Protein AF-A0A1X7TFF5-F1 (afdb_monomer_lite)

Sequence (429 aa):
MSVVSEGCRIDPRTKRKITLMDRIDLEDKYIELYEENILLKKHAKGQEDKMKRLGTKLIKLSSDNKRTWREGEADELELKLHEVTGKLSKIETQNAHLRGKVSILKQQLALSWKRATPYGHVTSKTNSGLGRRKSLSFSTETLSYKSKTANTSTQVSPGGPLRYGHSLLEVARKDNVELEEIVLKLKEELTVLKTECDRLEENNRLQSVSHEEAILKLQEKIQIHINDKQRHILEEDVEKIRLQREVQSKSVSLQQATTNCQSLQKELTIMRNKCKSLTTDVTGLKTQLHEEQMISKDLLSKMKECSIEKRSLAELQDILTDVKYEKELLKQRNDRLTKSLLKSIGDTGSVTDDKHTGVSEWITSDMRTHYEQKLNETREETQRTIDELRKEKKLRLKLEEQILQLKDEHTLLKKVIENLHIHSEELSC

Structure (mmCIF, N/CA/C/O backbone):
data_AF-A0A1X7TFF5-F1
#
_entry.id   AF-A0A1X7TFF5-F1
#
loop_
_atom_site.group_PDB
_atom_site.id
_atom_site.type_symbol
_atom_site.label_atom_id
_atom_site.label_alt_id
_atom_site.label_comp_id
_atom_site.label_asym_id
_atom_site.label_entity_id
_atom_site.label_seq_id
_atom_site.pdbx_PDB_ins_code
_atom_site.Cartn_x
_atom_site.Cartn_y
_atom_site.Cartn_z
_atom_site.occupancy
_atom_site.B_iso_or_equiv
_atom_site.auth_seq_id
_atom_site.auth_comp_id
_atom_site.auth_asym_id
_atom_site.auth_atom_id
_atom_site.pdbx_PDB_model_num
ATOM 1 N N . MET A 1 1 ? -2.420 -26.367 -7.496 1.00 38.84 1 MET A N 1
ATOM 2 C CA . MET A 1 1 ? -2.209 -25.059 -6.842 1.00 38.84 1 MET A CA 1
ATOM 3 C C . MET A 1 1 ? -3.463 -24.738 -6.053 1.00 38.84 1 MET A C 1
ATOM 5 O O . MET A 1 1 ? -4.449 -24.305 -6.634 1.00 38.84 1 MET A O 1
ATOM 9 N N . SER A 1 2 ? -3.461 -25.081 -4.766 1.00 34.19 2 SER A N 1
ATOM 10 C CA . SER A 1 2 ? -4.592 -24.835 -3.872 1.00 34.19 2 SER A CA 1
ATOM 11 C C . SER A 1 2 ? -4.654 -23.351 -3.551 1.00 34.19 2 SER A C 1
ATOM 13 O O . SER A 1 2 ? -3.754 -22.816 -2.909 1.00 34.19 2 SER A O 1
ATOM 15 N N . VAL A 1 3 ? -5.701 -22.687 -4.034 1.00 37.62 3 VAL A N 1
ATOM 16 C CA . VAL A 1 3 ? -6.038 -21.325 -3.631 1.00 37.62 3 VAL A CA 1
ATOM 17 C C . VAL A 1 3 ? -6.526 -21.428 -2.192 1.00 37.62 3 VAL A C 1
ATOM 19 O O . VAL A 1 3 ? -7.618 -21.932 -1.934 1.00 37.62 3 VAL A O 1
ATOM 22 N N . VAL A 1 4 ? -5.672 -21.044 -1.246 1.00 38.81 4 VAL A N 1
ATOM 23 C CA . VAL A 1 4 ? -6.058 -20.910 0.156 1.00 38.81 4 VAL A CA 1
ATOM 24 C C . VAL A 1 4 ? -7.110 -19.812 0.197 1.00 38.81 4 VAL A C 1
ATOM 26 O O . VAL A 1 4 ? -6.823 -18.640 -0.027 1.00 38.81 4 VAL A O 1
ATOM 29 N N . SER A 1 5 ? -8.357 -20.219 0.410 1.00 45.50 5 SER A N 1
ATOM 30 C CA . SER A 1 5 ? -9.458 -19.311 0.688 1.00 45.50 5 SER A CA 1
ATOM 31 C C . SER A 1 5 ? -9.224 -18.752 2.091 1.00 45.50 5 SER A C 1
ATOM 33 O O . SER A 1 5 ? -9.715 -19.295 3.079 1.00 45.50 5 SER A O 1
ATOM 35 N N . GLU A 1 6 ? -8.397 -17.711 2.190 1.00 46.22 6 GLU A N 1
ATOM 36 C CA . GLU A 1 6 ? -8.200 -16.947 3.418 1.00 46.22 6 GLU A CA 1
ATOM 37 C C . GLU A 1 6 ? -9.531 -16.291 3.786 1.00 46.22 6 GLU A C 1
ATOM 39 O O . GLU A 1 6 ? -9.914 -15.235 3.284 1.00 46.22 6 GLU A O 1
ATOM 44 N N . GLY A 1 7 ? -10.284 -16.971 4.650 1.00 49.53 7 GLY A N 1
ATOM 45 C CA . GLY A 1 7 ? -11.450 -16.401 5.300 1.00 49.53 7 GLY A CA 1
ATOM 46 C C . GLY A 1 7 ? -11.040 -15.108 5.996 1.00 49.53 7 GLY A C 1
ATOM 47 O O . GLY A 1 7 ? -10.112 -15.099 6.806 1.00 49.53 7 GLY A O 1
ATOM 48 N N . CYS A 1 8 ? -11.728 -14.022 5.650 1.00 54.38 8 CYS A N 1
ATOM 49 C CA . CYS A 1 8 ? -11.500 -12.676 6.156 1.00 54.38 8 CYS A CA 1
ATOM 50 C C . CYS A 1 8 ? -11.471 -12.693 7.698 1.00 54.38 8 CYS A C 1
ATOM 52 O O . CYS A 1 8 ? -12.516 -12.744 8.352 1.00 54.38 8 CYS A O 1
ATOM 54 N N . ARG A 1 9 ? -10.275 -12.697 8.304 1.00 65.38 9 ARG A N 1
ATOM 55 C CA . ARG A 1 9 ? -10.121 -12.623 9.763 1.00 65.38 9 ARG A CA 1
ATOM 56 C C . ARG A 1 9 ? -10.544 -11.226 10.203 1.00 65.38 9 ARG A C 1
ATOM 58 O O . ARG A 1 9 ? -9.810 -10.262 10.022 1.00 65.38 9 ARG A O 1
ATOM 65 N N . ILE A 1 10 ? -11.746 -11.116 10.763 1.00 72.12 10 ILE A N 1
ATOM 66 C CA . ILE A 1 10 ? -12.239 -9.858 11.329 1.00 72.12 10 ILE A CA 1
ATOM 67 C C . ILE A 1 10 ? -11.356 -9.505 12.533 1.00 72.12 10 ILE A C 1
ATOM 69 O O . ILE A 1 10 ? -11.306 -10.272 13.500 1.00 72.12 10 ILE A O 1
ATOM 73 N N . ASP A 1 11 ? -10.680 -8.353 12.466 1.00 82.94 11 ASP A N 1
ATOM 74 C CA . ASP A 1 11 ? -9.818 -7.828 13.531 1.00 82.94 11 ASP A CA 1
ATOM 75 C C . ASP A 1 11 ? -10.557 -7.855 14.893 1.00 82.94 11 ASP A C 1
ATOM 77 O O . ASP A 1 11 ? -11.686 -7.351 15.000 1.00 82.94 11 ASP A O 1
ATOM 81 N N . PRO A 1 12 ? -9.954 -8.436 15.952 1.00 77.94 12 PRO A N 1
ATOM 82 C CA . PRO A 1 12 ? -10.515 -8.460 17.302 1.00 77.94 12 PRO A CA 1
ATOM 83 C C . PRO A 1 12 ? -10.974 -7.091 17.820 1.00 77.94 12 PRO A C 1
ATOM 85 O O . PRO A 1 12 ? -11.917 -7.013 18.611 1.00 77.94 12 PRO A O 1
ATOM 88 N N . ARG A 1 13 ? -10.335 -5.997 17.383 1.00 78.94 13 ARG A N 1
ATOM 89 C CA . ARG A 1 13 ? -10.726 -4.632 17.771 1.00 78.94 13 ARG A CA 1
ATOM 90 C C . ARG A 1 13 ? -12.039 -4.209 17.117 1.00 78.94 13 ARG A C 1
ATOM 92 O O . ARG A 1 13 ? -12.881 -3.605 17.782 1.00 78.94 13 ARG A O 1
ATOM 99 N N . THR A 1 14 ? -12.240 -4.578 15.858 1.00 81.88 14 THR A N 1
ATOM 100 C CA . THR A 1 14 ? -13.477 -4.329 15.109 1.00 81.88 14 THR A CA 1
ATOM 101 C C . THR A 1 14 ? -14.630 -5.132 15.697 1.00 81.88 14 THR A C 1
ATOM 103 O O . THR A 1 14 ? -15.698 -4.572 15.925 1.00 81.88 14 THR A O 1
ATOM 106 N N . LYS A 1 15 ? -14.392 -6.397 16.077 1.00 82.81 15 LYS A N 1
ATOM 107 C CA . LYS A 1 15 ? -15.387 -7.217 16.795 1.00 82.81 15 LYS A CA 1
ATOM 108 C C . LYS A 1 15 ? -15.865 -6.561 18.091 1.00 82.81 15 LYS A C 1
ATOM 110 O O . LYS A 1 15 ? -17.068 -6.465 18.303 1.00 82.81 15 LYS A O 1
ATOM 115 N N . ARG A 1 16 ? -14.942 -6.065 18.927 1.00 83.31 16 ARG A N 1
ATOM 116 C CA . ARG A 1 16 ? -15.298 -5.374 20.182 1.00 83.31 16 ARG A CA 1
ATOM 117 C C . ARG A 1 16 ? -16.101 -4.093 19.945 1.00 83.31 16 ARG A C 1
ATOM 119 O O . ARG A 1 16 ? -16.982 -3.780 20.735 1.00 83.31 16 ARG A O 1
ATOM 126 N N . LYS A 1 17 ? -15.799 -3.354 18.873 1.00 85.44 17 LYS A N 1
ATOM 127 C CA . LYS A 1 17 ? -16.527 -2.130 18.507 1.00 85.44 17 LYS A CA 1
ATOM 128 C C . LYS A 1 17 ? -17.957 -2.439 18.058 1.00 85.44 17 LYS A C 1
ATOM 130 O O . LYS A 1 17 ? -18.868 -1.742 18.474 1.00 85.44 17 LYS A O 1
ATOM 135 N N . ILE A 1 18 ? -18.139 -3.508 17.285 1.00 84.88 18 ILE A N 1
ATOM 136 C CA . ILE A 1 18 ? -19.451 -3.978 16.821 1.00 84.88 18 ILE A CA 1
ATOM 137 C C . ILE A 1 18 ? -20.336 -4.405 18.002 1.00 84.88 18 ILE A C 1
ATOM 139 O O . ILE A 1 18 ? -21.503 -4.047 18.043 1.00 84.88 18 ILE A O 1
ATOM 143 N N . THR A 1 19 ? -19.784 -5.103 19.002 1.00 83.81 19 THR A N 1
ATOM 144 C CA . THR A 1 19 ? -20.545 -5.515 20.202 1.00 83.81 19 THR A CA 1
ATOM 145 C C . THR A 1 19 ? -20.943 -4.367 21.132 1.00 83.81 19 THR A C 1
ATOM 147 O O . THR A 1 19 ? -21.760 -4.576 22.019 1.00 83.81 19 THR A O 1
ATOM 150 N N . LEU A 1 20 ? -20.336 -3.187 20.976 1.00 89.88 20 LEU A N 1
ATOM 151 C CA . LEU A 1 20 ? -20.619 -1.995 21.785 1.00 89.88 20 LEU A CA 1
ATOM 152 C C . LEU A 1 20 ? -21.539 -0.993 21.067 1.00 89.88 20 LEU A C 1
ATOM 154 O O . LEU A 1 20 ? -21.836 0.048 21.643 1.00 89.88 20 LEU A O 1
ATOM 158 N N . MET A 1 21 ? -21.931 -1.262 19.818 1.00 90.88 21 MET A N 1
ATOM 159 C CA . MET A 1 21 ? -22.827 -0.399 19.048 1.00 90.88 21 MET A CA 1
ATOM 160 C C . MET A 1 21 ? -24.283 -0.709 19.378 1.00 90.88 21 MET A C 1
ATOM 162 O O . MET A 1 21 ? -24.662 -1.878 19.486 1.00 90.88 21 MET A O 1
ATOM 166 N N . ASP A 1 22 ? -25.095 0.340 19.486 1.00 90.69 22 ASP A N 1
ATOM 167 C CA . ASP A 1 22 ? -26.541 0.184 19.553 1.00 90.69 22 ASP A CA 1
ATOM 168 C C . ASP A 1 22 ? -27.085 -0.309 18.210 1.00 90.69 22 ASP A C 1
ATOM 170 O O . ASP A 1 22 ? -26.467 -0.172 17.151 1.00 90.69 22 ASP A O 1
ATOM 174 N N . ARG A 1 23 ? -28.270 -0.920 18.257 1.00 92.56 23 ARG A N 1
ATOM 175 C CA . ARG A 1 23 ? -28.870 -1.594 17.103 1.00 92.56 23 ARG A CA 1
ATOM 176 C C . ARG A 1 23 ? -29.022 -0.679 15.880 1.00 92.56 23 ARG A C 1
ATOM 178 O O . ARG A 1 23 ? -28.765 -1.132 14.772 1.00 92.56 23 ARG A O 1
ATOM 185 N N . ILE A 1 24 ? -29.425 0.574 16.088 1.00 93.25 24 ILE A N 1
ATOM 186 C CA . ILE A 1 24 ? -29.651 1.550 15.009 1.00 93.25 24 ILE A CA 1
ATOM 187 C C . ILE A 1 24 ? -28.324 1.896 14.325 1.00 93.25 24 ILE A C 1
ATOM 189 O O . ILE A 1 24 ? -28.204 1.759 13.113 1.00 93.25 24 ILE A O 1
ATOM 193 N N . ASP A 1 25 ? -27.292 2.217 15.110 1.00 92.06 25 ASP A N 1
ATOM 194 C CA . ASP A 1 25 ? -25.952 2.509 14.587 1.00 92.06 25 ASP A CA 1
ATOM 195 C C . ASP A 1 25 ? -25.359 1.315 13.827 1.00 92.06 25 ASP A C 1
ATOM 197 O O . ASP A 1 25 ? -24.603 1.478 12.866 1.00 92.06 25 ASP A O 1
ATOM 201 N N . LEU A 1 26 ? -25.687 0.094 14.260 1.00 93.94 26 LEU A N 1
ATOM 202 C CA . LEU A 1 26 ? -25.248 -1.124 13.595 1.00 93.94 26 LEU A CA 1
ATOM 203 C C . LEU A 1 26 ? -25.963 -1.340 12.252 1.00 93.94 26 LEU A C 1
ATOM 205 O O . LEU A 1 26 ? -25.313 -1.745 11.288 1.00 93.94 26 LEU A O 1
ATOM 209 N N . GLU A 1 27 ? -27.268 -1.072 12.183 1.00 92.94 27 GLU A N 1
ATOM 210 C CA . GLU A 1 27 ? -28.067 -1.142 10.953 1.00 92.94 27 GLU A CA 1
ATOM 211 C C . GLU A 1 27 ? -27.597 -0.086 9.934 1.00 92.94 27 GLU A C 1
ATOM 213 O O . GLU A 1 27 ? -27.322 -0.434 8.784 1.00 92.94 27 GLU A O 1
ATOM 218 N N . ASP A 1 28 ? -27.366 1.157 10.365 1.00 94.88 28 ASP A N 1
ATOM 219 C CA . ASP A 1 28 ? -26.838 2.227 9.508 1.00 94.88 28 ASP A CA 1
ATOM 220 C C . ASP A 1 28 ? -25.428 1.902 8.998 1.00 94.88 28 ASP A C 1
ATOM 222 O O . ASP A 1 28 ? -25.139 2.018 7.801 1.00 94.88 28 ASP A O 1
ATOM 226 N N . LYS A 1 29 ? -24.546 1.404 9.878 1.00 92.38 29 LYS A N 1
ATOM 227 C CA . LYS A 1 29 ? -23.195 0.998 9.470 1.00 92.38 29 LYS A CA 1
ATOM 228 C C . LYS A 1 29 ? -23.218 -0.199 8.524 1.00 92.38 29 LYS A C 1
ATOM 230 O O . LYS A 1 29 ? -22.366 -0.289 7.639 1.00 92.38 29 LYS A O 1
ATOM 235 N N . TYR A 1 30 ? -24.165 -1.118 8.699 1.00 93.88 30 TYR A N 1
ATOM 236 C CA . TYR A 1 30 ? -24.358 -2.235 7.781 1.00 93.88 30 TYR A CA 1
ATOM 237 C C . TYR A 1 30 ? -24.777 -1.749 6.390 1.00 93.88 30 TYR A C 1
ATOM 239 O O . TYR A 1 30 ? -24.205 -2.216 5.406 1.00 93.88 30 TYR A O 1
ATOM 247 N N . ILE A 1 31 ? -25.711 -0.796 6.302 1.00 96.06 31 ILE A N 1
ATOM 248 C CA . ILE A 1 31 ? -26.157 -0.216 5.026 1.00 96.06 31 ILE A CA 1
ATOM 249 C C . ILE A 1 31 ? -24.988 0.479 4.317 1.00 96.06 31 ILE A C 1
ATOM 251 O O . ILE A 1 31 ? -24.716 0.174 3.157 1.00 96.06 31 ILE A O 1
ATOM 255 N N . GLU A 1 32 ? -24.233 1.322 5.024 1.00 96.00 32 GLU A N 1
ATOM 256 C CA . GLU A 1 32 ? -23.065 2.020 4.467 1.00 96.00 32 GLU A CA 1
ATOM 257 C C . GLU A 1 32 ? -22.006 1.029 3.947 1.00 96.00 32 GLU A C 1
ATOM 259 O O . GLU A 1 32 ? -21.538 1.135 2.812 1.00 96.00 32 GLU A O 1
ATOM 264 N N . LEU A 1 33 ? -21.665 0.009 4.746 1.00 93.62 33 LEU A N 1
ATOM 265 C CA . LEU A 1 33 ? -20.713 -1.031 4.340 1.00 93.62 33 LEU A CA 1
ATOM 266 C C . LEU A 1 33 ? -21.231 -1.868 3.167 1.00 93.62 33 LEU A 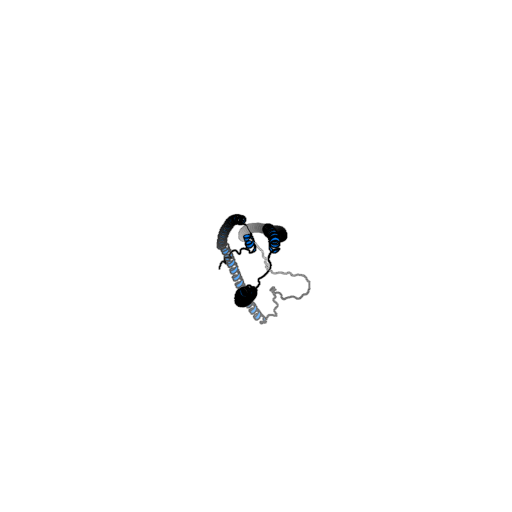C 1
ATOM 268 O O . LEU A 1 33 ? -20.441 -2.335 2.347 1.00 93.62 33 LEU A O 1
ATOM 272 N N . TYR A 1 34 ? -22.540 -2.090 3.081 1.00 95.75 34 TYR A N 1
ATOM 273 C CA . TYR A 1 34 ? -23.156 -2.820 1.981 1.00 95.75 34 TYR A CA 1
ATOM 274 C C . TYR A 1 34 ? -23.074 -2.026 0.670 1.00 95.75 34 TYR A C 1
ATOM 276 O O . TYR A 1 34 ? -22.671 -2.580 -0.358 1.00 95.75 34 TYR A O 1
ATOM 284 N N . GLU A 1 35 ? -23.367 -0.727 0.707 1.00 97.00 35 GLU A N 1
ATOM 285 C CA . GLU A 1 35 ? -23.205 0.178 -0.435 1.00 97.00 35 GLU A CA 1
ATOM 286 C C . GLU A 1 35 ? -21.740 0.277 -0.879 1.00 97.00 35 GLU A C 1
ATOM 288 O O . GLU A 1 35 ? -21.436 0.134 -2.070 1.00 97.00 35 GLU A O 1
ATOM 293 N N . GLU A 1 36 ? -20.814 0.417 0.076 1.00 95.88 36 GLU A N 1
ATOM 294 C CA . GLU A 1 36 ? -19.374 0.398 -0.185 1.00 95.88 36 GLU A CA 1
ATOM 295 C C . GLU A 1 36 ? -18.947 -0.931 -0.832 1.00 95.88 36 GLU A C 1
ATOM 297 O O . GLU A 1 36 ? -18.217 -0.942 -1.826 1.00 95.88 36 GLU A O 1
ATOM 302 N N . ASN A 1 37 ? -19.458 -2.068 -0.347 1.00 94.94 37 ASN A N 1
ATOM 303 C CA . ASN A 1 37 ? -19.165 -3.385 -0.913 1.00 94.94 37 ASN A CA 1
ATOM 304 C C . ASN A 1 37 ? -19.655 -3.520 -2.363 1.00 94.94 37 ASN A C 1
ATOM 306 O O . ASN A 1 37 ? -18.957 -4.097 -3.202 1.00 94.94 37 ASN A O 1
ATOM 310 N N . ILE A 1 38 ? -20.833 -2.975 -2.682 1.00 96.19 38 ILE A N 1
ATOM 311 C CA . ILE A 1 38 ? -21.362 -2.944 -4.053 1.00 96.19 38 ILE A CA 1
ATOM 312 C C . ILE A 1 38 ? -20.450 -2.110 -4.960 1.00 96.19 38 ILE A C 1
ATOM 314 O O . ILE A 1 38 ? -20.097 -2.554 -6.060 1.00 96.19 38 ILE A O 1
ATOM 318 N N . LEU A 1 39 ? -20.033 -0.928 -4.504 1.00 95.88 39 LEU A N 1
ATOM 319 C CA . LEU A 1 39 ? -19.104 -0.055 -5.224 1.00 95.88 39 LEU A CA 1
ATOM 320 C C . LEU A 1 39 ? -17.755 -0.738 -5.468 1.00 95.88 39 LEU A C 1
ATOM 322 O O . LEU A 1 39 ? -17.275 -0.756 -6.605 1.00 95.88 39 LEU A O 1
ATOM 326 N N . LEU A 1 40 ? -17.188 -1.373 -4.441 1.00 95.50 40 LEU A N 1
ATOM 327 C CA . LEU A 1 40 ? -15.942 -2.132 -4.539 1.00 95.50 40 LEU A CA 1
ATOM 328 C C . LEU A 1 40 ? -16.062 -3.286 -5.537 1.00 95.50 40 LEU A C 1
ATOM 330 O O . LEU A 1 40 ? -15.193 -3.437 -6.395 1.00 95.50 40 LEU A O 1
ATOM 334 N N . LYS A 1 41 ? -17.158 -4.055 -5.507 1.00 96.12 41 LYS A N 1
ATOM 335 C CA . LYS A 1 41 ? -17.421 -5.122 -6.490 1.00 96.12 41 LYS A CA 1
ATOM 336 C C . LYS A 1 41 ? -17.505 -4.584 -7.917 1.00 96.12 41 LYS A C 1
ATOM 338 O O . LYS A 1 41 ? -16.944 -5.187 -8.832 1.00 96.12 41 LYS A O 1
ATOM 343 N N . LYS A 1 42 ? -18.163 -3.439 -8.124 1.00 96.62 42 LYS A N 1
ATOM 344 C CA . LYS A 1 42 ? -18.247 -2.784 -9.439 1.00 96.62 42 LYS A CA 1
ATOM 345 C C . LYS A 1 42 ? -16.866 -2.348 -9.935 1.00 96.62 42 LYS A C 1
ATOM 347 O O . LYS A 1 42 ? -16.531 -2.586 -11.095 1.00 96.62 42 LYS A O 1
ATOM 352 N N . HIS A 1 43 ? -16.055 -1.758 -9.058 1.00 95.56 43 HIS A N 1
ATOM 353 C CA . HIS A 1 43 ? -14.694 -1.333 -9.382 1.00 95.56 43 HIS A CA 1
ATOM 354 C C . HIS A 1 43 ? -13.772 -2.523 -9.678 1.00 95.56 43 HIS A C 1
ATOM 356 O O . HIS A 1 43 ? -13.039 -2.496 -10.668 1.00 95.56 43 HIS A O 1
ATOM 362 N N . ALA A 1 44 ? -13.848 -3.583 -8.868 1.00 93.44 44 ALA A N 1
ATOM 363 C CA . ALA A 1 44 ? -13.099 -4.821 -9.059 1.00 93.44 44 ALA A CA 1
ATOM 364 C C . ALA A 1 44 ? -13.442 -5.475 -10.403 1.00 93.44 44 ALA A C 1
ATOM 366 O O . ALA A 1 44 ? -12.537 -5.794 -11.169 1.00 93.44 44 ALA A O 1
ATOM 367 N N . LYS A 1 45 ? -14.734 -5.564 -10.748 1.00 95.88 45 LYS A N 1
ATOM 368 C CA . LYS A 1 45 ? -15.183 -6.064 -12.055 1.00 95.88 45 LYS A CA 1
ATOM 369 C C . LYS A 1 45 ? -14.654 -5.209 -13.213 1.00 95.88 45 LYS A C 1
ATOM 371 O O . LYS A 1 45 ? -14.179 -5.745 -14.208 1.00 95.88 45 LYS A O 1
ATOM 376 N N . GLY A 1 46 ? -14.662 -3.882 -13.069 1.00 96.88 46 GLY A N 1
ATOM 377 C CA . GLY A 1 46 ? -14.089 -2.978 -14.072 1.00 96.88 46 GLY A CA 1
ATOM 378 C C . GLY A 1 46 ? -12.580 -3.170 -14.272 1.00 96.88 46 GLY A C 1
ATOM 379 O O . GLY A 1 46 ? -12.097 -3.156 -15.407 1.00 96.88 46 GLY A O 1
ATOM 380 N N . GLN A 1 47 ? -11.830 -3.390 -13.188 1.00 96.69 47 GLN A N 1
ATOM 381 C CA . GLN A 1 47 ? -10.401 -3.707 -13.265 1.00 96.69 47 GLN A CA 1
ATOM 382 C C . GLN A 1 47 ? -10.156 -5.088 -13.876 1.00 96.69 47 GLN A C 1
ATOM 384 O O . GLN A 1 47 ? -9.264 -5.231 -14.711 1.00 96.69 47 GLN A O 1
ATOM 389 N N . GLU A 1 48 ? -10.971 -6.085 -13.532 1.00 94.50 48 GLU A N 1
ATOM 390 C CA . GLU A 1 48 ? -10.906 -7.424 -14.119 1.00 94.50 48 GLU A CA 1
ATOM 391 C C . GLU A 1 48 ? -11.135 -7.374 -15.638 1.00 94.50 48 GLU A C 1
ATOM 393 O O . GLU A 1 48 ? -10.352 -7.936 -16.404 1.00 94.50 48 GLU A O 1
ATOM 398 N N . ASP A 1 49 ? -12.139 -6.626 -16.101 1.00 96.81 49 ASP A N 1
ATOM 399 C CA . ASP A 1 49 ? -12.408 -6.437 -17.529 1.00 96.81 49 ASP A CA 1
ATOM 400 C C . ASP A 1 49 ? -11.259 -5.707 -18.239 1.00 96.81 49 ASP A C 1
ATOM 402 O O . ASP A 1 49 ? -10.886 -6.060 -19.362 1.00 96.81 49 ASP A O 1
ATOM 406 N N . LYS A 1 50 ? -10.644 -4.710 -17.589 1.00 97.44 50 LYS A N 1
ATOM 407 C CA . LYS A 1 50 ? -9.453 -4.027 -18.117 1.00 97.44 50 LYS A CA 1
ATOM 408 C C . LYS A 1 50 ? -8.269 -4.987 -18.226 1.00 97.44 50 LYS A C 1
ATOM 410 O O . LYS A 1 50 ? -7.601 -5.008 -19.260 1.00 97.44 50 LYS A O 1
ATOM 415 N N . MET A 1 51 ? -8.040 -5.806 -17.203 1.00 94.81 51 MET A N 1
ATOM 416 C CA . MET A 1 51 ? -6.989 -6.820 -17.188 1.00 94.81 51 MET A CA 1
ATOM 417 C C . MET A 1 51 ? -7.216 -7.870 -18.281 1.00 94.81 51 MET A C 1
ATOM 419 O O . MET A 1 51 ? -6.278 -8.195 -19.002 1.00 94.81 51 MET A O 1
ATOM 423 N N . LYS A 1 52 ? -8.459 -8.319 -18.504 1.00 97.44 52 LYS A N 1
ATOM 424 C CA . LYS A 1 52 ? -8.816 -9.221 -19.616 1.00 97.44 52 LYS A CA 1
ATOM 425 C C . LYS A 1 52 ? -8.520 -8.602 -20.983 1.00 97.44 52 LYS A C 1
ATOM 427 O O . LYS A 1 52 ? -7.942 -9.266 -21.848 1.00 97.44 52 LYS A O 1
ATOM 432 N N . ARG A 1 53 ? -8.856 -7.322 -21.190 1.00 97.00 53 ARG A N 1
ATOM 433 C CA . ARG A 1 53 ? -8.541 -6.605 -22.442 1.00 97.00 53 ARG A CA 1
ATOM 434 C C . ARG A 1 53 ? -7.036 -6.475 -22.657 1.00 97.00 53 ARG A C 1
ATOM 436 O O . ARG A 1 53 ? -6.562 -6.730 -23.762 1.00 97.00 53 ARG A O 1
ATOM 443 N N . LEU A 1 54 ? -6.289 -6.106 -21.616 1.00 95.69 54 LEU A N 1
ATOM 444 C CA . LEU A 1 54 ? -4.830 -6.000 -21.677 1.00 95.69 54 LEU A CA 1
ATOM 445 C C . LEU A 1 54 ? -4.176 -7.362 -21.922 1.00 95.69 54 LEU A C 1
ATOM 447 O O . LEU A 1 54 ? -3.320 -7.457 -22.793 1.00 95.69 54 LEU A O 1
ATOM 451 N N . GLY A 1 55 ? -4.631 -8.417 -21.245 1.00 95.44 55 GLY A N 1
ATOM 452 C CA . GLY A 1 55 ? -4.172 -9.788 -21.471 1.00 95.44 55 GLY A CA 1
ATOM 453 C C . GLY A 1 55 ? -4.410 -10.236 -22.912 1.00 95.44 55 GLY A C 1
ATOM 454 O O . GLY A 1 55 ? -3.495 -10.720 -23.570 1.00 95.44 55 GLY A O 1
ATOM 455 N N . THR A 1 56 ? -5.598 -9.966 -23.459 1.00 94.00 56 THR A N 1
ATOM 456 C CA . THR A 1 56 ? -5.903 -10.265 -24.869 1.00 94.00 56 THR A CA 1
ATOM 457 C C . THR A 1 56 ? -5.020 -9.457 -25.827 1.00 94.00 56 THR A C 1
ATOM 459 O O . THR A 1 56 ? -4.554 -9.986 -26.835 1.00 94.00 56 THR A O 1
ATOM 462 N N . LYS A 1 57 ? -4.751 -8.180 -25.523 1.00 95.19 57 LYS A N 1
ATOM 463 C CA . LYS A 1 57 ? -3.872 -7.326 -26.335 1.00 95.19 57 LYS A CA 1
ATOM 464 C C . LYS A 1 57 ? -2.416 -7.793 -26.284 1.00 95.19 57 LYS A C 1
ATOM 466 O O . LYS A 1 57 ? -1.766 -7.806 -27.320 1.00 95.19 57 LYS A O 1
ATOM 471 N N . LEU A 1 58 ? -1.931 -8.228 -25.122 1.00 92.81 58 LEU A N 1
ATOM 472 C CA . LEU A 1 58 ? -0.604 -8.826 -24.961 1.00 92.81 58 LEU A CA 1
ATOM 473 C C . LEU A 1 58 ? -0.469 -10.131 -25.743 1.00 92.81 58 LEU A C 1
ATOM 475 O O . LEU A 1 58 ? 0.538 -10.319 -26.414 1.00 92.81 58 LEU A O 1
ATOM 479 N N . ILE A 1 59 ? -1.484 -11.000 -25.708 1.00 90.75 59 ILE A N 1
ATOM 480 C CA . ILE A 1 59 ? -1.494 -12.231 -26.509 1.00 90.75 59 ILE A CA 1
ATOM 481 C C . ILE A 1 59 ? -1.395 -11.894 -28.002 1.00 90.75 59 ILE A C 1
ATOM 483 O O . ILE A 1 59 ? -0.557 -12.473 -28.685 1.00 90.75 59 ILE A O 1
ATOM 487 N N . LYS A 1 60 ? -2.182 -10.920 -28.489 1.00 91.00 60 LYS A N 1
ATOM 488 C CA . LYS A 1 60 ? -2.117 -10.456 -29.887 1.00 91.00 60 LYS A CA 1
ATOM 489 C C . LYS A 1 60 ? -0.749 -9.878 -30.248 1.00 91.00 60 LYS A C 1
ATOM 491 O O . LYS A 1 60 ? -0.143 -10.317 -31.213 1.00 91.00 60 LYS A O 1
ATOM 496 N N . LEU A 1 61 ? -0.218 -8.965 -29.436 1.00 88.62 61 LEU A N 1
ATOM 497 C CA . LEU A 1 61 ? 1.109 -8.387 -29.667 1.00 88.62 61 LEU A CA 1
ATOM 498 C C . LEU A 1 61 ? 2.210 -9.453 -29.636 1.00 88.62 61 LEU A C 1
ATOM 500 O O . LEU A 1 61 ? 3.124 -9.413 -30.447 1.00 88.62 61 LEU A O 1
ATOM 504 N N . SER A 1 62 ? 2.117 -10.434 -28.737 1.00 83.88 62 SER A N 1
ATOM 505 C CA . SER A 1 62 ? 3.059 -11.552 -28.672 1.00 83.88 62 SER A CA 1
ATOM 506 C C . SER A 1 62 ? 2.962 -12.456 -29.903 1.00 83.88 62 SER A C 1
ATOM 508 O O . SER A 1 62 ? 3.996 -12.886 -30.416 1.00 83.88 62 SER A O 1
ATOM 510 N N . SER A 1 63 ? 1.752 -12.725 -30.409 1.00 82.69 63 SER A N 1
ATOM 511 C CA . SER A 1 63 ? 1.563 -13.494 -31.642 1.00 82.69 63 SER A CA 1
ATOM 512 C C . SER A 1 63 ? 2.017 -12.737 -32.886 1.00 82.69 63 SER A C 1
ATOM 514 O O . SER A 1 63 ? 2.632 -13.348 -33.757 1.00 82.69 63 SER A O 1
ATOM 516 N N . ASP A 1 64 ? 1.761 -11.430 -32.947 1.00 78.62 64 ASP A N 1
ATOM 517 C CA . ASP A 1 64 ? 2.157 -10.563 -34.057 1.00 78.62 64 ASP A CA 1
ATOM 518 C C . ASP A 1 64 ? 3.680 -10.414 -34.086 1.00 78.62 64 ASP A C 1
ATOM 520 O O . ASP A 1 64 ? 4.284 -10.633 -35.128 1.00 78.62 64 ASP A O 1
ATOM 524 N N . ASN A 1 65 ? 4.319 -10.212 -32.926 1.00 74.81 65 ASN A N 1
ATOM 525 C CA . ASN A 1 65 ? 5.776 -10.225 -32.799 1.00 74.81 65 ASN A CA 1
ATOM 526 C C . ASN A 1 65 ? 6.349 -11.590 -33.233 1.00 74.81 65 ASN A C 1
ATOM 528 O O . ASN A 1 65 ? 7.278 -11.668 -34.025 1.00 74.81 65 ASN A O 1
ATOM 532 N N . LYS A 1 66 ? 5.757 -12.712 -32.796 1.00 69.81 66 LYS A N 1
ATOM 533 C CA . LYS A 1 66 ? 6.173 -14.053 -33.261 1.00 69.81 66 LYS A CA 1
ATOM 534 C C . LYS A 1 66 ? 6.015 -14.263 -34.771 1.00 69.81 66 LYS A C 1
ATOM 536 O O . LYS A 1 66 ? 6.717 -15.115 -35.310 1.00 69.81 66 LYS A O 1
ATOM 541 N N . ARG A 1 67 ? 5.087 -13.568 -35.437 1.00 62.94 67 ARG A N 1
ATOM 542 C CA . ARG A 1 67 ? 4.965 -13.588 -36.903 1.00 62.94 67 ARG A CA 1
ATOM 543 C C . ARG A 1 67 ? 6.022 -12.706 -37.558 1.00 62.94 67 ARG A C 1
ATOM 545 O O . ARG A 1 67 ? 6.699 -13.199 -38.447 1.00 62.94 67 ARG A O 1
ATOM 552 N N . THR A 1 68 ? 6.259 -11.490 -37.065 1.00 59.56 68 THR A N 1
ATOM 553 C CA . THR A 1 68 ? 7.296 -10.596 -37.615 1.00 59.56 68 THR A CA 1
ATOM 554 C C . THR A 1 68 ? 8.701 -11.190 -37.499 1.00 59.56 68 THR A C 1
ATOM 556 O O . THR A 1 68 ? 9.469 -11.108 -38.451 1.00 59.56 68 THR A O 1
ATOM 559 N N . TRP A 1 69 ? 9.014 -11.888 -36.399 1.00 55.25 69 TRP A N 1
ATOM 560 C CA . TRP A 1 69 ? 10.274 -12.636 -36.274 1.00 55.25 69 TRP A CA 1
ATOM 561 C C . TRP A 1 69 ? 10.389 -13.803 -37.261 1.00 55.25 69 TRP A C 1
ATOM 563 O O . TRP A 1 69 ? 11.499 -14.183 -37.606 1.00 55.25 69 TRP A O 1
ATOM 573 N N . ARG A 1 70 ? 9.272 -14.390 -37.707 1.00 58.31 70 ARG A N 1
ATOM 574 C CA . ARG A 1 70 ? 9.277 -15.535 -38.631 1.00 58.31 70 ARG A CA 1
ATOM 575 C C . ARG A 1 70 ? 9.180 -15.166 -40.109 1.00 58.31 70 ARG A C 1
ATOM 577 O O . ARG A 1 70 ? 9.493 -16.019 -40.920 1.00 58.31 70 ARG A O 1
ATOM 584 N N . GLU A 1 71 ? 8.736 -13.962 -40.462 1.00 56.47 71 GLU A N 1
ATOM 585 C CA . GLU A 1 71 ? 8.395 -13.614 -41.854 1.00 56.47 71 GLU A CA 1
ATOM 586 C C . GLU A 1 71 ? 9.343 -12.585 -42.506 1.00 56.47 71 GLU A C 1
ATOM 588 O O . GLU A 1 71 ? 9.053 -12.110 -43.599 1.00 56.47 71 GLU A O 1
ATOM 593 N N . GLY A 1 72 ? 10.500 -12.255 -41.912 1.00 57.84 72 GLY A N 1
ATOM 594 C CA . GLY A 1 72 ? 11.471 -11.401 -42.618 1.00 57.84 72 GLY A CA 1
ATOM 595 C C . GLY A 1 72 ? 12.869 -11.285 -42.014 1.00 57.84 72 GLY A C 1
ATOM 596 O O . GLY A 1 72 ? 13.851 -11.350 -42.745 1.00 57.84 72 GLY A O 1
ATOM 597 N N . GLU A 1 73 ? 12.998 -11.154 -40.693 1.00 57.00 73 GLU A N 1
ATOM 598 C CA . GLU A 1 73 ? 14.312 -10.876 -40.083 1.00 57.00 73 GLU A CA 1
ATOM 599 C C . GLU A 1 73 ? 15.108 -12.142 -39.727 1.00 57.00 73 GLU A C 1
ATOM 601 O O . GLU A 1 73 ? 16.339 -12.122 -39.782 1.00 57.00 73 GLU A O 1
ATOM 606 N N . ALA A 1 74 ? 14.437 -13.257 -39.408 1.00 58.44 74 ALA A N 1
ATOM 607 C CA . ALA A 1 74 ? 15.111 -14.531 -39.144 1.00 58.44 74 ALA A CA 1
ATOM 608 C C . ALA A 1 74 ? 15.759 -15.119 -40.407 1.00 58.44 74 ALA A C 1
ATOM 610 O O . ALA A 1 74 ? 16.924 -15.504 -40.350 1.00 58.44 74 ALA A O 1
ATOM 611 N N . ASP A 1 75 ? 15.060 -15.101 -41.546 1.00 63.72 75 ASP A N 1
ATOM 612 C CA . ASP A 1 75 ? 15.577 -15.637 -42.812 1.00 63.72 75 ASP A CA 1
ATOM 613 C C . ASP A 1 75 ? 16.773 -14.819 -43.331 1.00 63.72 75 ASP A C 1
ATOM 615 O O . ASP A 1 75 ? 17.755 -15.374 -43.827 1.00 63.72 75 ASP A O 1
ATOM 619 N N . GLU A 1 76 ? 16.749 -13.491 -43.169 1.00 70.81 76 GLU A N 1
ATOM 620 C CA . GLU A 1 76 ? 17.863 -12.630 -43.578 1.00 70.81 76 GLU A CA 1
ATOM 621 C C . GLU A 1 76 ? 19.096 -12.811 -42.673 1.00 70.81 76 GLU A C 1
ATOM 623 O O . GLU A 1 76 ? 20.236 -12.821 -43.153 1.00 70.81 76 GLU A O 1
ATOM 628 N N . LEU A 1 77 ? 18.889 -12.989 -41.363 1.00 76.25 77 LEU A N 1
ATOM 629 C CA . LEU A 1 77 ? 19.964 -13.313 -40.422 1.00 76.25 77 LEU A CA 1
ATOM 630 C C . LEU A 1 77 ? 20.536 -14.711 -40.668 1.00 76.25 77 LEU A C 1
ATOM 632 O O . LEU A 1 77 ? 21.753 -14.879 -40.600 1.00 76.25 77 LEU A O 1
ATOM 636 N N . GLU A 1 78 ? 19.698 -15.694 -40.989 1.00 75.31 78 GLU A N 1
ATOM 637 C CA . GLU A 1 78 ? 20.120 -17.066 -41.277 1.00 75.31 78 GLU A CA 1
ATOM 638 C C . GLU A 1 78 ? 20.924 -17.146 -42.583 1.00 75.31 78 GLU A C 1
ATOM 640 O O . GLU A 1 78 ? 21.986 -17.773 -42.618 1.00 75.31 78 GLU A O 1
ATOM 645 N N . LEU A 1 79 ? 20.520 -16.406 -43.621 1.00 77.19 79 LEU A N 1
ATOM 646 C CA . LEU A 1 79 ? 21.296 -16.263 -44.857 1.00 77.19 79 LEU A CA 1
ATOM 647 C C . LEU A 1 79 ? 22.654 -15.587 -44.616 1.00 77.19 79 LEU A C 1
ATOM 649 O O . LEU A 1 79 ? 23.680 -16.085 -45.088 1.00 77.19 79 LEU A O 1
ATOM 653 N N . LYS A 1 80 ? 22.696 -14.497 -43.837 1.00 84.56 80 LYS A N 1
ATOM 654 C CA . LYS A 1 80 ? 23.957 -13.823 -43.470 1.00 84.56 80 LYS A CA 1
ATOM 655 C C . LYS A 1 80 ? 24.859 -14.727 -42.626 1.00 84.56 80 LYS A C 1
ATOM 657 O O . LYS A 1 80 ? 26.073 -14.748 -42.834 1.00 84.56 80 LYS A O 1
ATOM 662 N N . LEU A 1 81 ? 24.289 -15.510 -41.709 1.00 84.19 81 LEU A N 1
ATOM 663 C CA . LEU A 1 81 ? 25.021 -16.500 -40.918 1.00 84.19 81 LEU A CA 1
ATOM 664 C C . LEU A 1 81 ? 25.622 -17.585 -41.824 1.00 84.19 81 LEU A C 1
ATOM 666 O O . LEU A 1 81 ? 26.798 -17.931 -41.682 1.00 84.19 81 LEU A O 1
ATOM 670 N N . HIS A 1 82 ? 24.851 -18.092 -42.787 1.00 86.50 82 HIS A N 1
ATOM 671 C CA . HIS A 1 82 ? 25.321 -19.097 -43.738 1.00 86.50 82 HIS A CA 1
ATOM 672 C C . HIS A 1 82 ? 26.441 -18.556 -44.644 1.00 86.50 82 HIS A C 1
ATOM 674 O O . HIS A 1 82 ? 27.444 -19.228 -44.889 1.00 86.50 82 HIS A O 1
ATOM 680 N N . GLU A 1 83 ? 26.340 -17.297 -45.077 1.00 89.56 83 GLU A N 1
ATOM 681 C CA . GLU A 1 83 ? 27.387 -16.643 -45.864 1.00 89.56 83 GLU A CA 1
ATOM 682 C C . GLU A 1 83 ? 28.690 -16.467 -45.063 1.00 89.56 83 GLU A C 1
ATOM 684 O O . GLU A 1 83 ? 29.783 -16.772 -45.557 1.00 89.56 83 GLU A O 1
ATOM 689 N N . VAL A 1 84 ? 28.595 -16.001 -43.814 1.00 90.31 84 VAL A N 1
ATOM 690 C CA . VAL A 1 84 ? 29.759 -15.794 -42.938 1.00 90.31 84 VAL A CA 1
ATOM 691 C C . VAL A 1 84 ? 30.428 -17.122 -42.589 1.00 90.31 84 VAL A C 1
ATOM 693 O O . VAL A 1 84 ? 31.651 -17.233 -42.685 1.00 90.31 84 VAL A O 1
ATOM 696 N N . THR A 1 85 ? 29.651 -18.150 -42.249 1.00 86.94 85 THR A N 1
ATOM 697 C CA . THR A 1 85 ? 30.182 -19.492 -41.954 1.00 86.94 85 THR A CA 1
ATOM 698 C C . THR A 1 85 ? 30.845 -20.125 -43.181 1.00 86.94 85 THR A C 1
ATOM 700 O O . THR A 1 85 ? 31.939 -20.683 -43.070 1.00 86.94 85 THR A O 1
ATOM 703 N N . GLY A 1 86 ? 30.274 -19.947 -44.377 1.00 90.19 86 GLY A N 1
ATOM 704 C CA . GLY A 1 86 ? 30.894 -20.374 -45.633 1.00 90.19 86 GLY A CA 1
ATOM 705 C C . GLY A 1 86 ? 32.223 -19.664 -45.929 1.00 90.19 86 GLY A C 1
ATOM 706 O O . GLY A 1 86 ? 33.188 -20.302 -46.361 1.00 90.19 86 GLY A O 1
ATOM 707 N N . LYS A 1 87 ? 32.318 -18.352 -45.668 1.00 94.50 87 LYS A N 1
ATOM 708 C CA . LYS A 1 87 ? 33.580 -17.595 -45.791 1.00 94.50 87 LYS A CA 1
ATOM 709 C C . LYS A 1 87 ? 34.624 -18.072 -44.783 1.00 94.50 87 LYS A C 1
ATOM 711 O O . LYS A 1 87 ? 35.784 -18.243 -45.155 1.00 94.50 87 LYS A O 1
ATOM 716 N N . LEU A 1 88 ? 34.213 -18.332 -43.545 1.00 92.56 88 LEU A N 1
ATOM 717 C CA . LEU A 1 88 ? 35.091 -18.822 -42.486 1.00 92.56 88 LEU A CA 1
ATOM 718 C C . LEU A 1 88 ? 35.699 -20.184 -42.855 1.00 92.56 88 LEU A C 1
ATOM 720 O O . LEU A 1 88 ? 36.919 -20.319 -42.851 1.00 92.56 88 LEU A O 1
ATOM 724 N N . SER A 1 89 ? 34.886 -21.132 -43.330 1.00 93.62 89 SER A N 1
ATOM 725 C CA . SER A 1 89 ? 35.362 -22.447 -43.790 1.00 93.62 89 SER A CA 1
ATOM 726 C C . SER A 1 89 ? 36.342 -22.353 -44.976 1.00 93.62 89 SER A C 1
ATOM 728 O O . SER A 1 89 ? 37.371 -23.037 -45.021 1.00 93.62 89 SER A O 1
ATOM 730 N N . LYS A 1 90 ? 36.095 -21.448 -45.935 1.00 94.44 90 LYS A N 1
ATOM 731 C CA . LYS A 1 90 ? 37.036 -21.187 -47.044 1.00 94.44 90 LYS A CA 1
ATOM 732 C C . LYS A 1 90 ? 38.369 -20.620 -46.551 1.00 94.44 90 LYS A C 1
ATOM 734 O O . LYS A 1 90 ? 39.425 -21.041 -47.018 1.00 94.44 90 LYS A O 1
ATOM 739 N N . ILE A 1 91 ?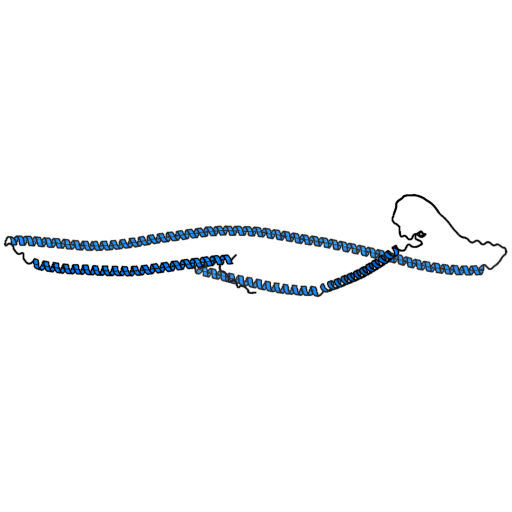 38.344 -19.691 -45.599 1.00 95.19 91 ILE A N 1
ATOM 740 C CA . ILE A 1 91 ? 39.567 -19.124 -45.017 1.00 95.19 91 ILE A CA 1
ATOM 741 C C . ILE A 1 91 ? 40.321 -20.186 -44.209 1.00 95.19 91 ILE A C 1
ATOM 743 O O . ILE A 1 91 ? 41.546 -20.262 -44.291 1.00 95.19 91 ILE A O 1
ATOM 747 N N . GLU A 1 92 ? 39.620 -21.037 -43.463 1.00 92.31 92 GLU A N 1
ATOM 748 C CA . GLU A 1 92 ? 40.219 -22.132 -42.696 1.00 92.31 92 GLU A CA 1
ATOM 749 C C . GLU A 1 92 ? 40.907 -23.159 -43.596 1.00 92.31 92 GLU A C 1
ATOM 751 O O . GLU A 1 92 ? 42.056 -23.524 -43.339 1.00 92.31 92 GLU A O 1
ATOM 756 N N . THR A 1 93 ? 40.264 -23.570 -44.692 1.00 94.19 93 THR A N 1
ATOM 757 C CA . THR A 1 93 ? 40.864 -24.490 -45.675 1.00 94.19 93 THR A CA 1
ATOM 758 C C . THR A 1 93 ? 42.081 -23.876 -46.368 1.00 94.19 93 THR A C 1
ATOM 760 O O . THR A 1 93 ? 43.112 -24.540 -46.504 1.00 94.19 93 THR A O 1
ATOM 763 N N . GLN A 1 94 ? 42.028 -22.590 -46.734 1.00 95.75 94 GLN A N 1
ATOM 764 C CA . GLN A 1 94 ? 43.188 -21.867 -47.266 1.00 95.75 94 GLN A CA 1
ATOM 765 C C . GLN A 1 94 ? 44.325 -21.767 -46.242 1.00 95.75 94 GLN A C 1
ATOM 767 O O . GLN A 1 94 ? 45.482 -22.017 -46.583 1.00 95.75 94 GLN A O 1
ATOM 772 N N . ASN A 1 95 ? 44.019 -21.460 -44.980 1.00 94.50 95 ASN A N 1
ATOM 773 C CA . ASN A 1 95 ? 45.007 -21.416 -43.904 1.00 94.50 95 ASN A CA 1
ATOM 774 C C . ASN A 1 95 ? 45.639 -22.788 -43.651 1.00 94.50 95 ASN A C 1
ATOM 776 O O . ASN A 1 95 ? 46.854 -22.875 -43.472 1.00 94.50 95 ASN A O 1
ATOM 780 N N . ALA A 1 96 ? 44.847 -23.860 -43.656 1.00 95.00 96 ALA A N 1
ATOM 781 C CA . ALA A 1 96 ? 45.346 -25.225 -43.528 1.00 95.00 96 ALA A CA 1
ATOM 782 C C . ALA A 1 96 ? 46.285 -25.582 -44.691 1.00 95.00 96 ALA A C 1
ATOM 784 O O . ALA A 1 96 ? 47.389 -26.081 -44.464 1.00 95.00 96 ALA A O 1
ATOM 785 N N . HIS A 1 97 ? 45.907 -25.234 -45.925 1.00 93.88 97 HIS A N 1
ATOM 786 C CA . HIS A 1 97 ? 46.740 -25.434 -47.114 1.00 93.88 97 HIS A CA 1
ATOM 787 C C . HIS A 1 97 ? 48.057 -24.655 -47.046 1.00 93.88 97 HIS A C 1
ATOM 789 O O . HIS A 1 97 ? 49.129 -25.201 -47.312 1.00 93.88 97 HIS A O 1
ATOM 795 N N . LEU A 1 98 ? 48.006 -23.383 -46.643 1.00 95.62 98 LEU A N 1
ATOM 796 C CA . LEU A 1 98 ? 49.198 -22.551 -46.470 1.00 95.62 98 LEU A CA 1
ATOM 797 C C . LEU A 1 98 ? 50.106 -23.089 -45.360 1.00 95.62 98 LEU A C 1
ATOM 799 O O . LEU A 1 98 ? 51.318 -23.160 -45.553 1.00 95.62 98 LEU A O 1
ATOM 803 N N . ARG A 1 99 ? 49.547 -23.542 -44.232 1.00 95.06 99 ARG A N 1
ATOM 804 C CA . ARG A 1 99 ? 50.311 -24.214 -43.167 1.00 95.06 99 ARG A CA 1
ATOM 805 C C . ARG A 1 99 ? 50.980 -25.492 -43.675 1.00 95.06 99 ARG A C 1
ATOM 807 O O . ARG A 1 99 ? 52.148 -25.715 -43.363 1.00 95.06 99 ARG A O 1
ATOM 814 N N . GLY A 1 100 ? 50.289 -26.275 -44.505 1.00 94.12 100 GLY A N 1
ATOM 815 C CA . GLY A 1 100 ? 50.850 -27.445 -45.185 1.00 94.12 100 GLY A CA 1
ATOM 816 C C . GLY A 1 100 ? 52.029 -27.083 -46.091 1.00 94.12 100 GLY A C 1
ATOM 817 O O . GLY A 1 100 ? 53.114 -27.645 -45.944 1.00 94.12 100 GLY A O 1
ATOM 818 N N . LYS A 1 101 ? 51.868 -26.072 -46.957 1.00 95.31 101 LYS A N 1
ATOM 819 C CA . LYS A 1 101 ? 52.953 -25.554 -47.811 1.00 95.31 101 LYS A CA 1
ATOM 820 C C . LYS A 1 101 ? 54.150 -25.073 -46.996 1.00 95.31 101 LYS A C 1
ATOM 822 O O . LYS A 1 101 ? 55.284 -25.409 -47.322 1.00 95.31 101 LYS A O 1
ATOM 827 N N . VAL A 1 102 ? 53.910 -24.324 -45.920 1.00 92.88 102 VAL A N 1
ATOM 828 C CA . VAL A 1 102 ? 54.970 -23.853 -45.019 1.00 92.88 102 VAL A CA 1
ATOM 829 C C . VAL A 1 102 ? 55.687 -25.030 -44.359 1.00 92.88 102 VAL A C 1
ATOM 831 O O . VAL A 1 102 ? 56.908 -24.997 -44.247 1.00 92.88 102 VAL A O 1
ATOM 834 N N . SER A 1 103 ? 54.969 -26.078 -43.955 1.00 93.62 103 SER A N 1
ATOM 835 C CA . SER A 1 103 ? 55.567 -27.289 -43.384 1.00 93.62 103 SER A CA 1
ATOM 836 C C . SER A 1 103 ? 56.476 -28.011 -44.3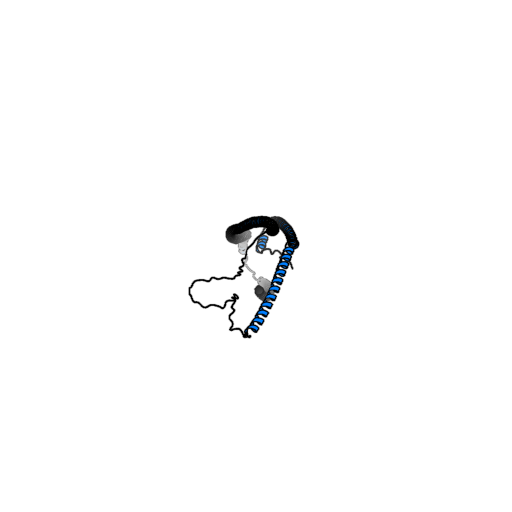88 1.00 93.62 103 SER A C 1
ATOM 838 O O . SER A 1 103 ? 57.631 -28.300 -44.076 1.00 93.62 103 SER A O 1
ATOM 840 N N . ILE A 1 104 ? 56.007 -28.202 -45.627 1.00 92.50 104 ILE A N 1
ATOM 841 C CA . ILE A 1 104 ? 56.788 -28.814 -46.715 1.00 92.50 104 ILE A CA 1
ATOM 842 C C . ILE A 1 104 ? 58.029 -27.976 -47.035 1.00 92.50 104 ILE A C 1
ATOM 844 O O . ILE A 1 104 ? 59.130 -28.516 -47.113 1.00 92.50 104 ILE A O 1
ATOM 848 N N . LEU A 1 105 ? 57.886 -26.653 -47.165 1.00 91.00 105 LEU A N 1
ATOM 849 C CA . LEU A 1 105 ? 59.018 -25.759 -47.419 1.00 91.00 105 LEU A CA 1
ATOM 850 C C . LEU A 1 105 ? 60.015 -25.763 -46.258 1.00 91.00 105 LEU A C 1
ATOM 852 O O . LEU A 1 105 ? 61.217 -25.786 -46.498 1.00 91.00 105 LEU A O 1
ATOM 856 N N . LYS A 1 106 ? 59.550 -25.804 -45.002 1.00 89.00 106 LYS A N 1
ATOM 857 C CA . LYS A 1 106 ? 60.427 -25.960 -43.830 1.00 89.00 106 LYS A CA 1
ATOM 858 C C . LYS A 1 106 ? 61.182 -27.287 -43.862 1.00 89.00 106 LYS A C 1
ATOM 860 O O . LYS A 1 106 ? 62.367 -27.300 -43.544 1.00 89.00 106 LYS A O 1
ATOM 865 N N . GLN A 1 107 ? 60.536 -28.379 -44.270 1.00 87.25 107 GLN A N 1
ATOM 866 C CA . GLN A 1 107 ? 61.177 -29.686 -44.407 1.00 87.25 107 GLN A CA 1
ATOM 867 C C . GLN A 1 107 ? 62.206 -29.692 -45.547 1.00 87.25 107 GLN A C 1
ATOM 869 O O . GLN A 1 107 ? 63.335 -30.131 -45.347 1.00 87.25 107 GLN A O 1
ATOM 874 N N . GLN A 1 108 ? 61.865 -29.143 -46.716 1.00 85.38 108 GLN A N 1
ATOM 875 C CA . GLN A 1 108 ? 62.798 -28.979 -47.836 1.00 85.38 108 GLN A CA 1
ATOM 876 C C . GLN A 1 108 ? 63.991 -28.101 -47.454 1.00 85.38 108 GLN A C 1
ATOM 878 O O . GLN A 1 108 ? 65.128 -28.430 -47.782 1.00 85.38 108 GLN A O 1
ATOM 883 N N . LEU A 1 109 ? 63.749 -27.021 -46.709 1.00 79.62 109 LEU A N 1
ATOM 884 C CA . LEU A 1 109 ? 64.792 -26.148 -46.195 1.00 79.62 109 LEU A CA 1
ATOM 885 C C . LEU A 1 109 ? 65.685 -26.903 -45.197 1.00 79.62 109 LEU A C 1
ATOM 887 O O . LEU A 1 109 ? 66.898 -26.927 -45.369 1.00 79.62 109 LEU A O 1
ATOM 891 N N . ALA A 1 110 ? 65.116 -27.618 -44.226 1.00 76.88 110 ALA A N 1
ATOM 892 C CA . ALA A 1 110 ? 65.883 -28.429 -43.278 1.00 76.88 110 ALA A CA 1
ATOM 893 C C . ALA A 1 110 ? 66.759 -29.495 -43.970 1.00 76.88 110 ALA A C 1
ATOM 895 O O . ALA A 1 110 ? 67.880 -29.756 -43.531 1.00 76.88 110 ALA A O 1
ATOM 896 N N . LEU A 1 111 ? 66.282 -30.072 -45.078 1.00 75.38 111 LEU A N 1
ATOM 897 C CA . LEU A 1 111 ? 67.042 -31.019 -45.901 1.00 75.38 111 LEU A CA 1
ATOM 898 C C . LEU A 1 111 ? 68.098 -30.323 -46.783 1.00 75.38 111 LEU A C 1
ATOM 900 O O . LEU A 1 111 ? 69.185 -30.862 -46.987 1.00 75.38 111 LEU A O 1
ATOM 904 N N . SER A 1 112 ? 67.818 -29.110 -47.267 1.00 66.12 112 SER A N 1
ATOM 905 C CA . SER A 1 112 ? 68.739 -28.293 -48.069 1.00 66.12 112 SER A CA 1
ATOM 906 C C . SER A 1 112 ? 69.922 -27.760 -47.260 1.00 66.12 112 SER A C 1
ATOM 908 O O . SER A 1 112 ? 71.001 -27.596 -47.825 1.00 66.12 112 SER A O 1
ATOM 910 N N . TRP A 1 113 ? 69.762 -27.495 -45.960 1.00 56.72 113 TRP A N 1
ATOM 911 C CA . TRP A 1 113 ? 70.815 -26.882 -45.133 1.00 56.72 113 TRP A CA 1
ATOM 912 C C . TRP A 1 113 ? 72.005 -27.812 -44.861 1.00 56.72 113 TRP A C 1
ATOM 914 O O . TRP A 1 113 ? 73.044 -27.351 -44.397 1.00 56.72 113 TRP A O 1
ATOM 924 N N . LYS A 1 114 ? 71.890 -29.107 -45.182 1.00 53.03 114 LYS A N 1
ATOM 925 C CA . LYS A 1 114 ? 72.971 -30.093 -45.022 1.00 53.03 114 LYS A CA 1
ATOM 926 C C . LYS A 1 114 ? 73.674 -30.485 -46.326 1.00 53.03 114 LYS A C 1
ATOM 928 O O . LYS A 1 114 ? 74.578 -31.314 -46.288 1.00 53.03 114 LYS A O 1
ATOM 933 N N . ARG A 1 115 ? 73.315 -29.898 -47.475 1.00 52.41 115 ARG A N 1
ATOM 934 C CA . ARG A 1 115 ? 74.083 -30.075 -48.718 1.00 52.41 115 ARG A CA 1
ATOM 935 C C . ARG A 1 115 ? 75.042 -28.905 -48.894 1.00 52.41 115 ARG A C 1
ATOM 937 O O . ARG A 1 115 ? 74.644 -27.830 -49.332 1.00 52.41 115 ARG A O 1
ATOM 944 N N . ALA A 1 116 ? 76.316 -29.134 -48.578 1.00 54.50 116 ALA A N 1
ATOM 945 C CA . ALA A 1 116 ? 77.397 -28.287 -49.058 1.00 54.50 116 ALA A CA 1
ATOM 946 C C . ALA A 1 116 ? 77.382 -28.339 -50.592 1.00 54.50 116 ALA A C 1
ATOM 948 O O . ALA A 1 116 ? 77.752 -29.342 -51.200 1.00 54.50 116 ALA A O 1
ATOM 949 N N . THR A 1 117 ? 76.871 -27.288 -51.227 1.00 58.12 117 THR A N 1
ATOM 950 C CA . THR A 1 117 ? 76.960 -27.144 -52.677 1.00 58.12 117 THR A CA 1
ATOM 951 C C . THR A 1 117 ? 78.446 -27.045 -53.046 1.00 58.12 117 THR A C 1
ATOM 953 O O . THR A 1 117 ? 79.119 -26.178 -52.478 1.00 58.12 117 THR A O 1
ATOM 956 N N . PRO A 1 118 ? 78.967 -27.847 -53.995 1.00 60.84 118 PRO A N 1
ATOM 957 C CA . PRO A 1 118 ? 80.388 -27.839 -54.379 1.00 60.84 118 PRO A CA 1
ATOM 958 C C . PRO A 1 118 ? 80.922 -26.473 -54.846 1.00 60.84 118 PRO A C 1
ATOM 960 O O . PRO A 1 118 ? 82.126 -26.269 -54.932 1.00 60.84 118 PRO A O 1
ATOM 963 N N . TYR A 1 119 ? 80.026 -25.520 -55.113 1.00 61.47 119 TYR A N 1
ATOM 964 C CA . TYR A 1 119 ? 80.322 -24.177 -55.605 1.00 61.47 119 TYR A CA 1
ATOM 965 C C . TYR A 1 119 ? 79.997 -23.068 -54.591 1.00 61.47 119 TYR A C 1
ATOM 967 O O . TYR A 1 119 ? 79.820 -21.920 -54.979 1.00 61.47 119 TYR A O 1
ATOM 975 N N . GLY A 1 120 ? 79.937 -23.369 -53.286 1.00 60.16 120 GLY A N 1
ATOM 976 C CA . GLY A 1 120 ? 79.671 -22.364 -52.240 1.00 60.16 120 GLY A CA 1
ATOM 977 C C . GLY A 1 120 ? 80.720 -21.241 -52.140 1.00 60.16 120 GLY A C 1
ATOM 978 O O . GLY A 1 120 ? 80.453 -20.204 -51.537 1.00 60.16 120 GLY A O 1
ATOM 979 N N . HIS A 1 121 ? 81.893 -21.434 -52.750 1.00 68.62 121 HIS A N 1
ATOM 980 C CA . HIS A 1 121 ? 82.950 -20.426 -52.876 1.00 68.62 121 HIS A CA 1
ATOM 981 C C . HIS A 1 121 ? 82.778 -19.510 -54.104 1.00 68.62 121 HIS A C 1
ATOM 983 O O . HIS A 1 121 ? 83.445 -18.485 -54.215 1.00 68.62 121 HIS A O 1
ATOM 989 N N . VAL A 1 122 ? 81.883 -19.855 -55.035 1.00 67.81 122 VAL A N 1
ATOM 990 C CA . VAL A 1 122 ? 81.632 -19.054 -56.235 1.00 67.81 122 VAL A CA 1
ATOM 991 C C . VAL A 1 122 ? 80.620 -17.966 -55.891 1.00 67.81 122 VAL A C 1
ATOM 993 O O . VAL A 1 122 ? 79.452 -18.238 -55.616 1.00 67.81 122 VAL A O 1
ATOM 996 N N . THR A 1 123 ? 81.064 -16.712 -55.896 1.00 61.94 123 THR A N 1
ATOM 997 C CA . THR A 1 123 ? 80.188 -15.552 -55.723 1.00 61.94 123 THR A CA 1
ATOM 998 C C . THR A 1 123 ? 79.323 -15.356 -56.972 1.00 61.94 123 THR A C 1
ATOM 1000 O O . THR A 1 123 ? 79.798 -15.438 -58.107 1.00 61.94 123 THR A O 1
ATOM 1003 N N . SER A 1 124 ? 78.022 -15.116 -56.788 1.00 63.22 124 SER A N 1
ATOM 1004 C CA . SER A 1 124 ? 77.104 -14.845 -57.898 1.00 63.22 124 SER A CA 1
ATOM 1005 C C . SER A 1 124 ? 77.489 -13.528 -58.577 1.00 63.22 124 SER A C 1
ATOM 1007 O O . SER A 1 124 ? 77.401 -12.469 -57.958 1.00 63.22 124 SER A O 1
ATOM 1009 N N . LYS A 1 125 ? 77.878 -13.576 -59.857 1.00 65.56 125 LYS A N 1
ATOM 1010 C CA . LYS A 1 125 ? 78.189 -12.376 -60.660 1.00 65.56 125 LYS A CA 1
ATOM 1011 C C . LYS A 1 125 ? 76.958 -11.514 -60.972 1.00 65.56 125 LYS A C 1
ATOM 1013 O O . LYS A 1 125 ? 77.103 -10.376 -61.402 1.00 65.56 125 LYS A O 1
ATOM 1018 N N . THR A 1 126 ? 75.758 -12.038 -60.740 1.00 64.75 126 THR A N 1
ATOM 1019 C CA . THR A 1 126 ? 74.487 -11.334 -60.920 1.00 64.75 126 THR A CA 1
ATOM 1020 C C . THR A 1 126 ? 73.804 -11.132 -59.572 1.00 64.75 126 THR A C 1
ATOM 1022 O O . THR A 1 126 ? 73.562 -12.085 -58.826 1.00 64.75 126 THR A O 1
ATOM 1025 N N . ASN A 1 127 ? 73.493 -9.875 -59.253 1.00 55.50 127 ASN A N 1
ATOM 1026 C CA . ASN A 1 127 ? 72.804 -9.488 -58.029 1.00 55.50 127 ASN A CA 1
ATOM 1027 C C . ASN A 1 127 ? 71.399 -10.107 -58.003 1.00 55.50 127 ASN A C 1
ATOM 1029 O O . ASN A 1 127 ? 70.504 -9.661 -58.711 1.00 55.50 127 ASN A O 1
ATOM 1033 N N . SER A 1 128 ? 71.212 -11.149 -57.195 1.00 61.56 128 SER A N 1
ATOM 1034 C CA . SER A 1 128 ? 69.924 -11.845 -57.071 1.00 61.56 128 SER A CA 1
ATOM 1035 C C . SER A 1 128 ? 69.003 -11.209 -56.016 1.00 61.56 128 SER A C 1
ATOM 1037 O O . SER A 1 128 ? 68.008 -11.812 -55.632 1.00 61.56 128 SER A O 1
ATOM 1039 N N . GLY A 1 129 ? 69.340 -10.027 -55.482 1.00 57.91 129 GLY A N 1
ATOM 1040 C CA . GLY A 1 129 ? 68.482 -9.256 -54.569 1.00 57.91 129 GLY A CA 1
ATOM 1041 C C . GLY A 1 129 ? 68.256 -9.850 -53.168 1.00 57.91 129 GLY A C 1
ATOM 1042 O O . GLY A 1 129 ? 67.669 -9.189 -52.315 1.00 57.91 129 GLY A O 1
ATOM 1043 N N . LEU A 1 130 ? 68.742 -11.060 -52.877 1.00 56.31 130 LEU A N 1
ATOM 1044 C CA . LEU A 1 130 ? 68.628 -11.700 -51.561 1.00 56.31 130 LEU A CA 1
ATOM 1045 C C . LEU A 1 130 ? 69.834 -11.328 -50.686 1.00 56.31 130 LEU A C 1
ATOM 1047 O O . LEU A 1 130 ? 70.870 -11.992 -50.680 1.00 56.31 130 LEU A O 1
ATOM 1051 N N . GLY A 1 131 ? 69.703 -10.207 -49.976 1.00 44.75 131 GLY A N 1
ATOM 1052 C CA . GLY A 1 131 ? 70.764 -9.616 -49.161 1.00 44.75 131 GLY A CA 1
ATOM 1053 C C . GLY A 1 131 ? 71.198 -10.470 -47.962 1.00 44.75 131 GLY A C 1
ATOM 1054 O O . GLY A 1 131 ? 70.375 -10.940 -47.174 1.00 44.75 131 GLY A O 1
ATOM 1055 N N . ARG A 1 132 ? 72.518 -10.597 -47.761 1.00 45.50 132 ARG A N 1
ATOM 1056 C CA . ARG A 1 132 ? 73.096 -10.960 -46.455 1.00 45.50 132 ARG A CA 1
ATOM 1057 C C . ARG A 1 132 ? 73.042 -9.753 -45.509 1.00 45.50 132 ARG A C 1
ATOM 1059 O O . ARG A 1 132 ? 73.263 -8.614 -45.912 1.00 45.50 132 ARG A O 1
ATOM 1066 N N . ARG A 1 133 ? 72.749 -10.012 -44.232 1.00 35.78 133 ARG A N 1
ATOM 1067 C CA . ARG A 1 133 ? 72.638 -9.013 -43.155 1.00 35.78 133 ARG A CA 1
ATOM 1068 C C . ARG A 1 133 ? 74.000 -8.390 -42.777 1.00 35.78 133 ARG A C 1
ATOM 1070 O O . ARG A 1 133 ? 74.874 -9.099 -42.303 1.00 35.78 133 ARG A O 1
ATOM 1077 N N . LYS A 1 134 ? 74.065 -7.061 -42.952 1.00 40.53 134 LYS A N 1
ATOM 1078 C CA . LYS A 1 134 ? 74.772 -5.962 -42.240 1.00 40.53 134 LYS A CA 1
ATOM 1079 C C . LYS A 1 134 ? 76.177 -6.170 -41.633 1.00 40.53 134 LYS A C 1
ATOM 1081 O O . LYS A 1 134 ? 76.335 -6.904 -40.667 1.00 40.53 134 LYS A O 1
ATOM 1086 N N . SER A 1 135 ? 77.096 -5.280 -42.026 1.00 31.48 135 SER A N 1
ATOM 1087 C CA . SER A 1 135 ? 78.008 -4.550 -41.125 1.00 31.48 135 SER A CA 1
ATOM 1088 C C . SER A 1 135 ? 78.376 -3.191 -41.746 1.00 31.48 135 SER A C 1
ATOM 1090 O O . SER A 1 135 ? 78.420 -3.063 -42.966 1.00 31.48 135 SER A O 1
ATOM 1092 N N . LEU A 1 136 ? 78.559 -2.183 -40.894 1.00 41.56 136 LEU A N 1
ATOM 1093 C CA . LEU A 1 136 ? 78.812 -0.772 -41.201 1.00 41.56 136 LEU A CA 1
ATOM 1094 C C . LEU A 1 136 ? 80.232 -0.529 -41.737 1.00 41.56 136 LEU A C 1
ATOM 1096 O O . LEU A 1 136 ? 81.176 -1.029 -41.137 1.00 41.56 136 LEU A O 1
ATOM 1100 N N . SER A 1 137 ? 80.374 0.340 -42.744 1.00 33.81 137 SER A N 1
ATOM 1101 C CA . SER A 1 137 ? 81.409 1.391 -42.796 1.00 33.81 137 SER A CA 1
ATOM 1102 C C . SER A 1 137 ? 81.254 2.263 -44.048 1.00 33.81 137 SER A C 1
ATOM 1104 O O . SER A 1 137 ? 81.097 1.770 -45.160 1.00 33.81 137 SER A O 1
ATOM 1106 N N . PHE A 1 138 ? 81.311 3.568 -43.806 1.00 35.75 138 PHE A N 1
ATOM 1107 C CA . PHE A 1 138 ? 81.493 4.690 -44.725 1.00 35.75 138 PHE A CA 1
ATOM 1108 C C . PHE A 1 138 ? 82.573 4.435 -45.794 1.00 35.75 138 PHE A C 1
ATOM 1110 O O . PHE A 1 138 ? 83.607 3.873 -45.437 1.00 35.75 138 PHE A O 1
ATOM 1117 N N . SER A 1 139 ? 82.377 4.881 -47.046 1.00 35.25 139 SER A N 1
ATOM 1118 C CA . SER A 1 139 ? 83.369 5.624 -47.862 1.00 35.25 139 SER A CA 1
ATOM 1119 C C . SER A 1 139 ? 82.858 5.940 -49.277 1.00 35.25 139 SER A C 1
ATOM 1121 O O . SER A 1 139 ? 81.933 5.322 -49.793 1.00 35.25 139 SER A O 1
ATOM 1123 N N . THR A 1 140 ? 83.479 6.982 -49.809 1.00 35.50 140 THR A N 1
ATOM 1124 C CA . THR A 1 140 ? 83.275 7.853 -50.972 1.00 35.50 140 THR A CA 1
ATOM 1125 C C . THR A 1 140 ? 83.565 7.236 -52.356 1.00 35.50 140 THR A C 1
ATOM 1127 O O . THR A 1 140 ? 83.952 6.079 -52.438 1.00 35.50 140 THR A O 1
ATOM 1130 N N . GLU A 1 141 ? 83.461 8.089 -53.396 1.00 34.00 141 GLU A N 1
ATOM 1131 C CA . GLU A 1 141 ? 84.082 8.019 -54.750 1.00 34.00 141 GLU A CA 1
ATOM 1132 C C . GLU A 1 141 ? 83.202 7.489 -55.902 1.00 34.00 141 GLU A C 1
ATOM 1134 O O . GLU A 1 141 ? 82.662 6.392 -55.851 1.00 34.00 141 GLU A O 1
ATOM 1139 N N . THR A 1 142 ? 82.734 8.354 -56.817 1.00 32.97 142 THR A N 1
ATOM 1140 C CA . THR A 1 142 ? 83.356 8.989 -58.012 1.00 32.97 142 THR A CA 1
ATOM 1141 C C . THR A 1 142 ? 83.457 8.099 -59.263 1.00 32.97 142 THR A C 1
ATOM 1143 O O . THR A 1 142 ? 84.000 7.006 -59.258 1.00 32.97 142 THR A O 1
ATOM 1146 N N . LEU A 1 143 ? 82.986 8.706 -60.362 1.00 32.91 143 LEU A N 1
ATOM 1147 C CA . LEU A 1 143 ? 83.367 8.548 -61.771 1.00 32.91 143 LEU A CA 1
ATOM 1148 C C . LEU A 1 143 ? 83.073 7.249 -62.560 1.00 32.91 143 LEU A C 1
ATOM 1150 O O . LEU A 1 143 ? 83.546 6.168 -62.253 1.00 32.91 143 LEU A O 1
ATOM 1154 N N . SER A 1 144 ? 82.531 7.509 -63.764 1.00 30.38 144 SER A N 1
ATOM 1155 C CA . SER A 1 144 ? 83.047 7.045 -65.069 1.00 30.38 144 SER A CA 1
ATOM 1156 C C . SER A 1 144 ? 82.832 5.583 -65.475 1.00 30.38 144 SER A C 1
ATOM 1158 O O . SER A 1 144 ? 83.330 4.673 -64.834 1.00 30.38 144 SER A O 1
ATOM 1160 N N . TYR A 1 145 ? 82.179 5.375 -66.628 1.00 34.44 145 TYR A N 1
ATOM 1161 C CA . TYR A 1 145 ? 82.747 4.832 -67.886 1.00 34.44 145 TYR A CA 1
ATOM 1162 C C . TYR A 1 145 ? 81.554 4.493 -68.819 1.00 34.44 145 TYR A C 1
ATOM 1164 O O . TYR A 1 145 ? 80.625 3.824 -68.392 1.00 34.44 145 TYR A O 1
ATOM 1172 N N . LYS A 1 146 ? 81.354 5.105 -69.995 1.00 32.09 146 LYS A N 1
ATOM 1173 C CA . LYS A 1 146 ? 82.057 4.960 -71.287 1.00 32.09 146 LYS A CA 1
ATOM 1174 C C . LYS A 1 146 ? 81.852 3.597 -71.976 1.00 32.09 146 LYS A C 1
ATOM 1176 O O . LYS A 1 146 ? 81.998 2.555 -71.353 1.00 32.09 146 LYS A O 1
ATOM 1181 N N . SER A 1 147 ? 81.729 3.699 -73.308 1.00 31.67 147 SER A N 1
ATOM 1182 C CA . SER A 1 147 ? 82.162 2.744 -74.352 1.00 31.67 147 SER A CA 1
ATOM 1183 C C . SER A 1 147 ? 81.053 1.858 -74.953 1.00 31.67 147 SER A C 1
ATOM 1185 O O . SER A 1 147 ? 80.397 1.127 -74.229 1.00 31.67 147 SER A O 1
ATOM 1187 N N . LYS A 1 148 ? 80.689 2.053 -76.242 1.00 37.41 148 LYS A N 1
ATOM 1188 C CA . LYS A 1 148 ? 81.374 1.588 -77.492 1.00 37.41 148 LYS A CA 1
ATOM 1189 C C . LYS A 1 148 ? 81.108 0.087 -77.714 1.00 37.41 148 LYS A C 1
ATOM 1191 O O . LYS A 1 148 ? 81.068 -0.647 -76.745 1.00 37.41 148 LYS A O 1
ATOM 1196 N N . THR A 1 149 ? 80.911 -0.488 -78.898 1.00 34.16 149 THR A N 1
ATOM 1197 C CA . THR A 1 149 ? 81.321 -0.264 -80.308 1.00 34.16 149 THR A CA 1
ATOM 1198 C C . THR A 1 149 ? 80.558 -1.336 -81.122 1.00 34.16 149 THR A C 1
ATOM 1200 O O . THR A 1 149 ? 80.098 -2.303 -80.525 1.00 34.16 149 THR A O 1
ATOM 1203 N N . ALA A 1 150 ? 80.353 -1.263 -82.438 1.00 30.83 150 ALA A N 1
ATOM 1204 C CA . ALA A 1 150 ? 81.314 -1.655 -83.485 1.00 30.83 150 ALA A CA 1
ATOM 1205 C C . ALA A 1 150 ? 80.545 -1.625 -84.834 1.00 30.83 150 ALA A C 1
ATOM 1207 O O . ALA A 1 150 ? 79.414 -2.090 -84.886 1.00 30.83 150 ALA A O 1
ATOM 1208 N N . ASN A 1 151 ? 80.994 -0.869 -85.839 1.00 33.56 151 ASN A N 1
ATOM 1209 C CA . ASN A 1 151 ? 81.876 -1.249 -86.962 1.00 33.56 151 ASN A CA 1
ATOM 1210 C C . ASN A 1 151 ? 81.229 -2.064 -88.094 1.00 33.56 151 ASN A C 1
ATOM 1212 O O . ASN A 1 151 ? 80.832 -3.206 -87.897 1.00 33.56 151 ASN A O 1
ATOM 1216 N N . THR A 1 152 ? 81.298 -1.498 -89.304 1.00 35.44 152 THR A N 1
ATOM 1217 C CA . THR A 1 152 ? 81.791 -2.084 -90.580 1.00 35.44 152 THR A CA 1
ATOM 1218 C C . THR A 1 152 ? 81.630 -0.978 -91.641 1.00 35.44 152 THR A C 1
ATOM 1220 O O . THR A 1 152 ? 80.527 -0.523 -91.895 1.00 35.44 152 THR A O 1
ATOM 1223 N N . SER A 1 153 ? 82.671 -0.228 -92.025 1.00 37.59 153 SER A N 1
ATOM 1224 C CA . SER A 1 153 ? 83.643 -0.496 -93.104 1.00 37.59 153 SER A CA 1
ATOM 1225 C C . SER A 1 153 ? 83.070 -1.255 -94.302 1.00 37.59 153 SER A C 1
ATOM 1227 O O . SER A 1 153 ? 82.728 -2.419 -94.138 1.00 37.59 153 SER A O 1
ATOM 1229 N N . THR A 1 154 ? 83.045 -0.637 -95.493 1.00 39.25 154 THR A N 1
ATOM 1230 C CA . THR A 1 154 ? 83.712 -1.147 -96.713 1.00 39.25 154 THR A CA 1
ATOM 1231 C C . THR A 1 154 ? 83.831 -0.019 -97.758 1.00 39.25 154 THR A C 1
ATOM 1233 O O . THR A 1 154 ? 82.877 0.694 -98.049 1.00 39.25 154 THR A O 1
ATOM 1236 N N . GLN A 1 155 ? 85.045 0.137 -98.282 1.00 42.22 155 GLN A N 1
ATOM 1237 C CA . GLN A 1 155 ? 85.480 0.950 -99.422 1.00 42.22 155 GLN A CA 1
ATOM 1238 C C . GLN A 1 155 ? 85.173 0.269 -100.763 1.00 42.22 155 GLN A C 1
ATOM 1240 O O . GLN A 1 155 ? 85.447 -0.920 -100.843 1.00 42.22 155 GLN A O 1
ATOM 1245 N N . VAL A 1 156 ? 84.805 1.014 -101.819 1.00 34.72 156 VAL A N 1
ATOM 1246 C CA . VAL A 1 156 ? 85.390 0.871 -103.180 1.00 34.72 156 VAL A CA 1
ATOM 1247 C C . VAL A 1 156 ? 84.960 2.019 -104.119 1.00 34.72 156 VAL A C 1
ATOM 1249 O O . VAL A 1 156 ? 83.772 2.272 -104.284 1.00 34.72 156 VAL A O 1
ATOM 1252 N N . SER A 1 157 ? 85.926 2.660 -104.789 1.00 48.06 157 SER A N 1
ATOM 1253 C CA . SER A 1 157 ? 85.759 3.304 -106.116 1.00 48.06 157 SER A CA 1
ATOM 1254 C C . SER A 1 157 ? 85.843 2.218 -107.210 1.00 48.06 157 SER A C 1
ATOM 1256 O O . SER A 1 157 ? 86.519 1.217 -106.952 1.00 48.06 157 SER A O 1
ATOM 1258 N N . PRO A 1 158 ? 85.236 2.354 -108.417 1.00 49.44 158 PRO A N 1
ATOM 1259 C CA . PRO A 1 158 ? 85.872 3.078 -109.540 1.00 49.44 158 PRO A CA 1
ATOM 1260 C C . PRO A 1 158 ? 84.891 3.717 -110.568 1.00 49.44 158 PRO A C 1
ATOM 1262 O O . PRO A 1 158 ? 83.678 3.635 -110.435 1.00 49.44 158 PRO A O 1
ATOM 1265 N N . GLY A 1 159 ? 85.439 4.419 -111.570 1.00 44.03 159 GLY A N 1
ATOM 1266 C CA . GLY A 1 159 ? 84.747 5.364 -112.466 1.00 44.03 159 GLY A CA 1
ATOM 1267 C C . GLY A 1 159 ? 83.693 4.839 -113.465 1.00 44.03 159 GLY A C 1
ATOM 1268 O O . GLY A 1 159 ? 83.594 3.650 -113.736 1.00 44.03 159 GLY A O 1
ATOM 1269 N N . GLY A 1 160 ? 82.991 5.795 -114.098 1.00 46.56 160 GLY A N 1
ATOM 1270 C CA . GLY A 1 160 ? 82.263 5.646 -115.377 1.00 46.56 160 GLY A CA 1
ATOM 1271 C C . GLY A 1 160 ? 80.755 5.308 -115.305 1.00 46.56 160 GLY A C 1
ATOM 1272 O O . GLY A 1 160 ? 80.312 4.797 -114.289 1.00 46.56 160 GLY A O 1
ATOM 1273 N N . PRO A 1 161 ? 79.930 5.637 -116.331 1.00 58.28 161 PRO A N 1
ATOM 1274 C CA . PRO A 1 161 ? 78.590 6.215 -116.116 1.00 58.28 161 PRO A CA 1
ATOM 1275 C C . PRO A 1 161 ? 77.369 5.384 -116.609 1.00 58.28 161 PRO A C 1
ATOM 1277 O O . PRO A 1 161 ? 77.518 4.472 -117.411 1.00 58.28 161 PRO A O 1
ATOM 1280 N N . LEU A 1 162 ? 76.158 5.851 -116.218 1.00 49.19 162 LEU A N 1
ATOM 1281 C CA . LEU A 1 162 ? 74.812 5.740 -116.858 1.00 49.19 162 LEU A CA 1
ATOM 1282 C C . LEU A 1 162 ? 73.748 4.718 -116.345 1.00 49.19 162 LEU A C 1
ATOM 1284 O O . LEU A 1 162 ? 73.865 3.509 -116.481 1.00 49.19 162 LEU A O 1
ATOM 1288 N N . ARG A 1 163 ? 72.595 5.300 -115.943 1.00 53.81 163 ARG A N 1
ATOM 1289 C CA . ARG A 1 163 ? 71.191 4.958 -116.316 1.00 53.81 163 ARG A CA 1
ATOM 1290 C C . ARG A 1 163 ? 70.483 3.683 -115.783 1.00 53.81 163 ARG A C 1
ATOM 1292 O O . ARG A 1 163 ? 69.617 3.163 -116.470 1.00 53.81 163 ARG A O 1
ATOM 1299 N N . TYR A 1 164 ? 70.684 3.284 -114.522 1.00 56.72 164 TYR A N 1
ATOM 1300 C CA . TYR A 1 164 ? 69.748 2.391 -113.778 1.00 56.72 164 TYR A CA 1
ATOM 1301 C C . TYR A 1 164 ? 69.022 3.069 -112.594 1.00 56.72 164 TYR A C 1
ATOM 1303 O O . TYR A 1 164 ? 68.381 2.417 -111.776 1.00 56.72 164 TYR A O 1
ATOM 1311 N N . GLY A 1 165 ? 69.082 4.402 -112.501 1.00 57.72 165 GLY A N 1
ATOM 1312 C CA . GLY A 1 165 ? 68.510 5.147 -111.374 1.00 57.72 165 GLY A CA 1
ATOM 1313 C C . GLY A 1 165 ? 66.978 5.163 -111.318 1.00 57.72 165 GLY A C 1
ATOM 1314 O O . GLY A 1 165 ? 66.423 5.206 -110.228 1.00 57.72 165 GLY A O 1
ATOM 1315 N N . HIS A 1 166 ? 66.270 5.113 -112.454 1.00 59.19 166 HIS A N 1
ATOM 1316 C CA . HIS A 1 166 ? 64.822 5.373 -112.460 1.00 59.19 166 HIS A CA 1
ATOM 1317 C C . HIS A 1 166 ? 63.962 4.261 -111.843 1.00 59.19 166 HIS A C 1
ATOM 1319 O O . HIS A 1 166 ? 63.068 4.588 -111.074 1.00 59.19 166 HIS A O 1
ATOM 1325 N N . SER A 1 167 ? 64.256 2.978 -112.080 1.00 68.31 167 SER A N 1
ATOM 1326 C CA . SER A 1 167 ? 63.448 1.884 -111.511 1.00 68.31 167 SER A CA 1
ATOM 1327 C C . SER A 1 167 ? 63.617 1.747 -109.992 1.00 68.31 167 SER A C 1
ATOM 1329 O O . SER A 1 167 ? 62.648 1.454 -109.302 1.00 68.31 167 SER A O 1
ATOM 1331 N N . LEU A 1 168 ? 64.821 1.983 -109.457 1.00 75.62 168 LEU A N 1
ATOM 1332 C CA . LEU A 1 168 ? 65.070 1.952 -108.008 1.00 75.62 168 LEU A CA 1
ATOM 1333 C C . LEU A 1 168 ? 64.435 3.161 -107.303 1.00 75.62 168 LEU A C 1
ATOM 1335 O O . LEU A 1 168 ? 63.889 3.034 -106.212 1.00 75.62 168 LEU A O 1
ATOM 1339 N N . LEU A 1 169 ? 64.465 4.328 -107.959 1.00 80.00 169 LEU A N 1
ATOM 1340 C CA . LEU A 1 169 ? 63.749 5.526 -107.516 1.00 80.00 169 LEU A CA 1
ATOM 1341 C C . LEU A 1 169 ? 62.233 5.317 -107.511 1.00 80.00 169 LEU A C 1
ATOM 1343 O O . LEU A 1 169 ? 61.555 5.857 -106.645 1.00 80.00 169 LEU A O 1
ATOM 1347 N N . GLU A 1 170 ? 61.692 4.559 -108.463 1.00 79.19 170 GLU A N 1
ATOM 1348 C CA . GLU A 1 170 ? 60.259 4.280 -108.540 1.00 79.19 170 GLU A CA 1
ATOM 1349 C C . GLU A 1 170 ? 59.788 3.290 -107.465 1.00 79.19 170 GLU A C 1
ATOM 1351 O O . GLU A 1 170 ? 58.730 3.505 -106.877 1.00 79.19 170 GLU A O 1
ATOM 1356 N N . VAL A 1 171 ? 60.597 2.278 -107.132 1.00 82.06 171 VAL A N 1
ATOM 1357 C CA . VAL A 1 171 ? 60.351 1.392 -105.976 1.00 82.06 171 VAL A CA 1
ATOM 1358 C C . VAL A 1 171 ? 60.421 2.181 -104.667 1.00 82.06 171 VAL A C 1
ATOM 1360 O O . VAL A 1 171 ? 59.462 2.174 -103.908 1.00 82.06 171 VAL A O 1
ATOM 1363 N N . ALA A 1 172 ? 61.473 2.979 -104.459 1.00 83.56 172 ALA A N 1
ATOM 1364 C CA . ALA A 1 172 ? 61.590 3.826 -103.269 1.00 83.56 172 ALA A CA 1
ATOM 1365 C C . ALA A 1 172 ? 60.449 4.858 -103.144 1.00 83.56 172 ALA A C 1
ATOM 1367 O O . ALA A 1 172 ? 60.065 5.232 -102.040 1.00 83.56 172 ALA A O 1
ATOM 1368 N N . ARG A 1 173 ? 59.887 5.328 -104.268 1.00 86.38 173 ARG A N 1
ATOM 1369 C CA . ARG A 1 173 ? 58.698 6.197 -104.269 1.00 86.38 173 ARG A CA 1
ATOM 1370 C C . ARG A 1 173 ? 57.442 5.457 -103.818 1.00 86.38 173 ARG A C 1
ATOM 1372 O O . ARG A 1 173 ? 56.689 6.031 -103.042 1.00 86.38 173 ARG A O 1
ATOM 1379 N N . LYS A 1 174 ? 57.211 4.226 -104.286 1.00 87.94 174 LYS A N 1
ATOM 1380 C CA . LYS A 1 174 ? 56.070 3.407 -103.843 1.00 87.94 174 LYS A CA 1
ATOM 1381 C C . LYS A 1 174 ? 56.188 3.046 -102.365 1.00 87.94 174 LYS A C 1
ATOM 1383 O O . LYS A 1 174 ? 55.240 3.283 -101.629 1.00 87.94 174 LYS A O 1
ATOM 1388 N N . ASP A 1 175 ? 57.368 2.617 -101.926 1.00 88.38 175 ASP A N 1
ATOM 1389 C CA . ASP A 1 175 ? 57.634 2.310 -100.517 1.00 88.38 175 ASP A CA 1
ATOM 1390 C C . ASP A 1 175 ? 57.419 3.542 -99.621 1.00 88.38 175 ASP A C 1
ATOM 1392 O O . ASP A 1 175 ? 56.842 3.429 -98.545 1.00 88.38 175 ASP A O 1
ATOM 1396 N N . ASN A 1 176 ? 57.815 4.743 -100.068 1.00 87.19 176 ASN A N 1
ATOM 1397 C CA . ASN A 1 176 ? 57.519 5.981 -99.339 1.00 87.19 176 ASN A CA 1
ATOM 1398 C C . ASN A 1 176 ? 56.013 6.249 -99.228 1.00 87.19 176 ASN A C 1
ATOM 1400 O O . ASN A 1 176 ? 55.561 6.633 -98.156 1.00 87.19 176 ASN A O 1
ATOM 1404 N N . VAL A 1 177 ? 55.234 6.020 -100.292 1.00 92.56 177 VAL A N 1
ATOM 1405 C CA . VAL A 1 177 ? 53.769 6.184 -100.255 1.00 92.56 177 VAL A CA 1
ATOM 1406 C C . VAL A 1 177 ? 53.123 5.162 -99.314 1.00 92.56 177 VAL A C 1
ATOM 1408 O O . VAL A 1 177 ? 52.255 5.520 -98.522 1.00 92.56 177 VAL A O 1
ATOM 1411 N N . GLU A 1 178 ? 53.561 3.903 -99.346 1.00 93.06 178 GLU A N 1
ATOM 1412 C CA . GLU A 1 178 ? 53.055 2.858 -98.446 1.00 93.06 178 GLU A CA 1
ATOM 1413 C C . GLU A 1 178 ? 53.415 3.145 -96.980 1.00 93.06 178 GLU A C 1
ATOM 1415 O O . GLU A 1 178 ? 52.575 3.012 -96.087 1.00 93.06 178 GLU A O 1
ATOM 1420 N N . LEU A 1 179 ? 54.640 3.607 -96.712 1.00 92.88 179 LEU A N 1
ATOM 1421 C CA . LEU A 1 179 ? 55.054 4.053 -95.382 1.00 92.88 179 LEU A CA 1
ATOM 1422 C C . LEU A 1 179 ? 54.268 5.284 -94.925 1.00 92.88 179 LEU A C 1
ATOM 1424 O O . LEU A 1 179 ? 53.891 5.356 -93.758 1.00 92.88 179 LEU A O 1
ATOM 1428 N N . GLU A 1 180 ? 53.983 6.234 -95.816 1.00 93.06 180 GLU A N 1
ATOM 1429 C CA . GLU A 1 180 ? 53.120 7.381 -95.525 1.00 93.06 180 GLU A CA 1
ATOM 1430 C C . GLU A 1 180 ? 51.695 6.936 -95.164 1.00 93.06 180 GLU A C 1
ATOM 1432 O O . GLU A 1 180 ? 51.131 7.443 -94.193 1.00 93.06 180 GLU A O 1
ATOM 1437 N N . GLU A 1 181 ? 51.136 5.946 -95.866 1.00 94.62 181 GLU A N 1
ATOM 1438 C CA . GLU A 1 181 ? 49.823 5.369 -95.555 1.00 94.62 181 GLU A CA 1
ATOM 1439 C C . GLU A 1 181 ? 49.816 4.660 -94.189 1.00 94.62 181 GLU A C 1
ATOM 1441 O O . GLU A 1 181 ? 48.893 4.844 -93.393 1.00 94.62 181 GLU A O 1
ATOM 1446 N N . ILE A 1 182 ? 50.862 3.893 -93.868 1.00 95.69 182 ILE A N 1
ATOM 1447 C CA . ILE A 1 182 ? 51.022 3.257 -92.549 1.00 95.69 182 ILE A CA 1
ATOM 1448 C C . ILE A 1 182 ? 51.168 4.318 -91.455 1.00 95.69 182 ILE A C 1
ATOM 1450 O O . ILE A 1 182 ? 50.538 4.216 -90.403 1.00 95.69 182 ILE A O 1
ATOM 1454 N N . VAL A 1 183 ? 51.958 5.365 -91.698 1.00 94.38 183 VAL A N 1
ATOM 1455 C CA . VAL A 1 183 ? 52.114 6.492 -90.771 1.00 94.38 183 VAL A CA 1
ATOM 1456 C C . VAL A 1 183 ? 50.777 7.201 -90.551 1.00 94.38 183 VAL A C 1
ATOM 1458 O O . VAL A 1 183 ? 50.496 7.603 -89.423 1.00 94.38 183 VAL A O 1
ATOM 1461 N N . LEU A 1 184 ? 49.938 7.346 -91.580 1.00 96.00 184 LEU A N 1
ATOM 1462 C CA . LEU A 1 184 ? 48.588 7.898 -91.440 1.00 96.00 184 LEU A CA 1
ATOM 1463 C C . LEU A 1 184 ? 47.682 6.993 -90.594 1.00 96.00 184 LEU A C 1
ATOM 1465 O O . LEU A 1 184 ? 47.077 7.494 -89.649 1.00 96.00 184 LEU A O 1
ATOM 1469 N N . LYS A 1 185 ? 47.653 5.677 -90.849 1.00 95.50 185 LYS A N 1
ATOM 1470 C CA . LYS A 1 185 ? 46.872 4.710 -90.048 1.00 95.50 185 LYS A CA 1
ATOM 1471 C C . LYS A 1 185 ? 47.299 4.694 -88.580 1.00 95.50 185 LYS A C 1
ATOM 1473 O O . LYS A 1 185 ? 46.454 4.763 -87.696 1.00 95.50 185 LYS A O 1
ATOM 1478 N N . LEU A 1 186 ? 48.607 4.678 -88.312 1.00 94.88 186 LEU A N 1
ATOM 1479 C CA . LEU A 1 186 ? 49.143 4.732 -86.947 1.00 94.88 186 LEU A CA 1
ATOM 1480 C C . LEU A 1 186 ? 48.829 6.064 -86.255 1.00 94.88 186 LEU A C 1
ATOM 1482 O O . LEU A 1 186 ? 48.584 6.086 -85.052 1.00 94.88 186 LEU A O 1
ATOM 1486 N N . LYS A 1 187 ? 48.821 7.183 -86.992 1.00 95.50 187 LYS A N 1
ATOM 1487 C CA . LYS A 1 187 ? 48.386 8.479 -86.450 1.00 95.50 187 LYS A CA 1
ATOM 1488 C C . LYS A 1 187 ? 46.904 8.457 -86.094 1.00 95.50 187 LYS A C 1
ATOM 1490 O O . LYS A 1 187 ? 46.560 8.928 -85.017 1.00 95.50 187 LYS A O 1
ATOM 1495 N N . GLU A 1 188 ? 46.053 7.910 -86.957 1.00 96.12 188 GLU A N 1
ATOM 1496 C CA . GLU A 1 188 ? 44.618 7.771 -86.693 1.00 96.12 188 GLU A CA 1
ATOM 1497 C C . GLU A 1 188 ? 44.365 6.881 -85.465 1.00 96.12 188 GLU A C 1
ATOM 1499 O O . GLU A 1 188 ? 43.688 7.308 -84.529 1.00 96.12 188 GLU A O 1
ATOM 1504 N N . GLU A 1 189 ? 45.008 5.713 -85.384 1.00 96.75 189 GLU A N 1
ATOM 1505 C CA . GLU A 1 189 ? 44.940 4.828 -84.214 1.00 96.75 189 GLU A CA 1
ATOM 1506 C C . GLU A 1 189 ? 45.416 5.534 -82.933 1.00 96.75 189 GLU A C 1
ATOM 1508 O O . GLU A 1 189 ? 44.752 5.464 -81.899 1.00 96.75 189 GLU A O 1
ATOM 1513 N N . LEU A 1 190 ? 46.512 6.296 -83.005 1.00 95.56 190 LEU A N 1
ATOM 1514 C CA . LEU A 1 190 ? 47.009 7.089 -81.880 1.00 95.56 190 LEU A CA 1
ATOM 1515 C C . LEU A 1 190 ? 46.013 8.181 -81.468 1.00 95.56 190 LEU A C 1
ATOM 1517 O O . LEU A 1 190 ? 45.848 8.418 -80.272 1.00 95.56 190 LEU A O 1
ATOM 1521 N N . THR A 1 191 ? 45.322 8.830 -82.414 1.00 96.56 191 THR A N 1
ATOM 1522 C CA . THR A 1 191 ? 44.264 9.797 -82.073 1.00 96.56 191 THR A CA 1
ATOM 1523 C C . THR A 1 191 ? 43.080 9.132 -81.380 1.00 96.56 191 THR A C 1
ATOM 1525 O O . THR A 1 191 ? 42.629 9.652 -80.362 1.00 96.56 191 THR A O 1
ATOM 1528 N N . VAL A 1 192 ? 42.631 7.964 -81.850 1.00 96.69 192 VAL A N 1
ATOM 1529 C CA . VAL A 1 192 ? 41.534 7.210 -81.223 1.00 96.69 192 VAL A CA 1
ATOM 1530 C C . VAL A 1 192 ? 41.925 6.767 -79.814 1.00 96.69 192 VAL A C 1
ATOM 1532 O O . VAL A 1 192 ? 41.193 7.038 -78.863 1.00 96.69 192 VAL A O 1
ATOM 1535 N N . LEU A 1 193 ? 43.111 6.171 -79.651 1.00 96.31 193 LEU A N 1
ATOM 1536 C CA . LEU A 1 193 ? 43.629 5.773 -78.341 1.00 96.31 193 LEU A CA 1
ATOM 1537 C C . LEU A 1 193 ? 43.764 6.968 -77.396 1.00 96.31 193 LEU A C 1
ATOM 1539 O O . LEU A 1 193 ? 43.416 6.854 -76.226 1.00 96.31 193 LEU A O 1
ATOM 1543 N N . LYS A 1 194 ? 44.204 8.130 -77.892 1.00 96.56 194 LYS A N 1
ATOM 1544 C CA . LYS A 1 194 ? 44.273 9.353 -77.088 1.00 96.56 194 LYS A CA 1
ATOM 1545 C C . LYS A 1 194 ? 42.888 9.805 -76.623 1.00 96.56 194 LYS A C 1
ATOM 1547 O O . LYS A 1 194 ? 42.717 10.060 -75.439 1.00 96.56 194 LYS A O 1
ATOM 1552 N N . THR A 1 195 ? 41.898 9.837 -77.517 1.00 96.44 195 THR A N 1
ATOM 1553 C CA . THR A 1 195 ? 40.522 10.199 -77.134 1.00 96.44 195 THR A CA 1
ATOM 1554 C C . THR A 1 195 ? 39.905 9.208 -76.147 1.00 96.44 195 THR A C 1
ATOM 1556 O O . THR A 1 195 ? 39.162 9.613 -75.257 1.00 96.44 195 THR A O 1
ATOM 1559 N N . GLU A 1 196 ? 40.233 7.920 -76.264 1.00 97.31 196 GLU A N 1
ATOM 1560 C CA . GLU A 1 196 ? 39.776 6.892 -75.330 1.00 97.31 196 GLU A CA 1
ATOM 1561 C C . GLU A 1 196 ? 40.460 7.026 -73.962 1.00 97.31 196 GLU A C 1
ATOM 1563 O O . GLU A 1 196 ? 39.786 6.916 -72.938 1.00 97.31 196 GLU A O 1
ATOM 1568 N N . CYS A 1 197 ? 41.759 7.344 -73.922 1.00 95.62 197 CYS A N 1
ATOM 1569 C CA . CYS A 1 197 ? 42.456 7.701 -72.685 1.00 95.62 197 CYS A CA 1
ATOM 1570 C C . CYS A 1 197 ? 41.806 8.918 -72.013 1.00 95.62 197 CYS A C 1
ATOM 1572 O O . CYS A 1 197 ? 41.439 8.820 -70.845 1.00 95.62 197 CYS A O 1
ATOM 1574 N N . ASP A 1 198 ? 41.576 10.008 -72.753 1.00 96.69 198 ASP A N 1
ATOM 1575 C CA . ASP A 1 198 ? 40.935 11.223 -72.229 1.00 96.69 198 ASP A CA 1
ATOM 1576 C C . ASP A 1 198 ? 39.524 10.913 -71.677 1.00 96.69 198 ASP A C 1
ATOM 1578 O O . ASP A 1 198 ? 39.132 11.382 -70.605 1.00 96.69 198 ASP A O 1
ATOM 1582 N N . ARG A 1 199 ? 38.758 10.054 -72.367 1.00 96.94 199 ARG A N 1
ATOM 1583 C CA . ARG A 1 199 ? 37.427 9.605 -71.927 1.00 96.94 199 ARG A CA 1
ATOM 1584 C C . ARG A 1 199 ? 37.489 8.765 -70.648 1.00 96.94 199 ARG A C 1
ATOM 1586 O O . ARG A 1 199 ? 36.637 8.921 -69.770 1.00 96.94 199 ARG A O 1
ATOM 1593 N N . LEU A 1 200 ? 38.452 7.850 -70.543 1.00 95.94 200 LEU A N 1
ATOM 1594 C CA . LEU A 1 200 ? 38.650 7.019 -69.353 1.00 95.94 200 LEU A CA 1
ATOM 1595 C C . LEU A 1 200 ? 39.124 7.851 -68.158 1.00 95.94 200 LEU A C 1
ATOM 1597 O O . LEU A 1 200 ? 38.659 7.621 -67.040 1.00 95.94 200 LEU A O 1
ATOM 1601 N N . GLU A 1 201 ? 40.002 8.828 -68.384 1.00 96.94 201 GLU A N 1
ATOM 1602 C CA . GLU A 1 201 ? 40.432 9.792 -67.369 1.00 96.94 201 GLU A CA 1
ATOM 1603 C C . GLU A 1 201 ? 39.246 10.604 -66.842 1.00 96.94 201 GLU A C 1
ATOM 1605 O O . GLU A 1 201 ? 39.039 10.663 -65.627 1.00 96.94 201 GLU A O 1
ATOM 1610 N N . GLU A 1 202 ? 38.404 11.141 -67.728 1.00 96.50 202 GLU A N 1
ATOM 1611 C CA . GLU A 1 202 ? 37.211 11.890 -67.324 1.00 96.50 202 GLU A CA 1
ATOM 1612 C C . GLU A 1 202 ? 36.198 11.007 -66.578 1.00 96.50 202 GLU A C 1
ATOM 1614 O O . GLU A 1 202 ? 35.655 11.411 -65.549 1.00 96.50 202 GLU A O 1
ATOM 1619 N N . ASN A 1 203 ? 35.983 9.765 -67.024 1.00 97.06 203 ASN A N 1
ATOM 1620 C CA . ASN A 1 203 ? 35.109 8.827 -66.317 1.00 97.06 203 ASN A CA 1
ATOM 1621 C C . ASN A 1 203 ? 35.635 8.493 -64.909 1.00 97.06 203 ASN A C 1
ATOM 1623 O O . ASN A 1 203 ? 34.859 8.483 -63.953 1.00 97.06 203 ASN A O 1
ATOM 1627 N N . ASN A 1 204 ? 36.944 8.268 -64.756 1.00 95.25 204 ASN A N 1
ATOM 1628 C CA . ASN A 1 204 ? 37.562 8.065 -63.442 1.00 95.25 204 ASN A CA 1
ATOM 1629 C C . ASN A 1 204 ? 37.427 9.311 -62.555 1.00 95.25 204 ASN A C 1
ATOM 1631 O O . ASN A 1 204 ? 37.148 9.184 -61.361 1.00 95.25 204 ASN A O 1
ATOM 1635 N N . ARG A 1 205 ? 37.567 10.515 -63.125 1.00 97.81 205 ARG A N 1
ATOM 1636 C CA . ARG A 1 205 ? 37.382 11.781 -62.402 1.00 97.81 205 ARG A CA 1
ATOM 1637 C C . ARG A 1 205 ? 35.956 11.914 -61.868 1.00 97.81 205 ARG A C 1
ATOM 1639 O O . ARG A 1 205 ? 35.774 12.194 -60.685 1.00 97.81 205 ARG A O 1
ATOM 1646 N N . LEU A 1 206 ? 34.949 11.664 -62.707 1.00 96.81 206 LEU A N 1
ATOM 1647 C CA . LEU A 1 206 ? 33.538 11.710 -62.308 1.00 96.81 206 LEU A CA 1
ATOM 1648 C C . LEU A 1 206 ? 33.201 10.646 -61.254 1.00 96.81 206 LEU A C 1
ATOM 1650 O O . LEU A 1 206 ? 32.502 10.947 -60.285 1.00 96.81 206 LEU A O 1
ATOM 1654 N N . GLN A 1 207 ? 33.732 9.426 -61.393 1.00 97.06 207 GLN A N 1
ATOM 1655 C CA . GLN A 1 207 ? 33.575 8.381 -60.378 1.00 97.06 207 GLN A CA 1
ATOM 1656 C C . GLN A 1 207 ? 34.215 8.783 -59.046 1.00 97.06 207 GLN A C 1
ATOM 1658 O O . GLN A 1 207 ? 33.584 8.629 -58.004 1.00 97.06 207 GLN A O 1
ATOM 1663 N N . SER A 1 208 ? 35.418 9.364 -59.065 1.00 95.44 208 SER A N 1
ATOM 1664 C CA . SER A 1 208 ? 36.086 9.854 -57.853 1.00 95.44 208 SER A CA 1
ATOM 1665 C C . SER A 1 208 ? 35.250 10.909 -57.125 1.00 95.44 208 SER A C 1
ATOM 1667 O O . SER A 1 208 ? 35.068 10.801 -55.915 1.00 95.44 208 SER A O 1
ATOM 1669 N N . VAL A 1 209 ? 34.688 11.884 -57.851 1.00 97.25 209 VAL A N 1
ATOM 1670 C CA . VAL A 1 209 ? 33.811 12.916 -57.266 1.00 97.25 209 VAL A CA 1
ATOM 1671 C C . VAL A 1 209 ? 32.530 12.295 -56.702 1.00 97.25 209 VAL A C 1
ATOM 1673 O O . VAL A 1 209 ? 32.132 12.606 -55.583 1.00 97.25 209 VAL A O 1
ATOM 1676 N N . SER A 1 210 ? 31.909 11.356 -57.422 1.00 97.06 210 SER A N 1
ATOM 1677 C CA . SER A 1 210 ? 30.713 10.653 -56.937 1.00 97.06 210 SER A CA 1
ATOM 1678 C C . SER A 1 210 ? 30.984 9.857 -55.653 1.00 97.06 210 SER A C 1
ATOM 1680 O O . SER A 1 210 ? 30.163 9.852 -54.731 1.00 97.06 210 SER A O 1
ATOM 1682 N N . HIS A 1 211 ? 32.148 9.210 -55.559 1.00 95.00 211 HIS A N 1
ATOM 1683 C CA . HIS A 1 211 ? 32.575 8.518 -54.347 1.00 95.00 211 HIS A CA 1
ATOM 1684 C C . HIS A 1 211 ? 32.846 9.488 -53.193 1.00 95.00 211 HIS A C 1
ATOM 1686 O O . HIS A 1 211 ? 32.434 9.207 -52.068 1.00 95.00 211 HIS A O 1
ATOM 1692 N N . GLU A 1 212 ? 33.471 10.634 -53.457 1.00 96.75 212 GLU A N 1
ATOM 1693 C CA . GLU A 1 212 ? 33.705 11.676 -52.455 1.00 96.75 212 GLU A CA 1
ATOM 1694 C C . GLU A 1 212 ? 32.385 12.234 -51.896 1.00 96.75 212 GLU A C 1
ATOM 1696 O O . GLU A 1 212 ? 32.195 12.281 -50.679 1.00 96.75 212 GLU A O 1
ATOM 1701 N N . GLU A 1 213 ? 31.408 12.533 -52.756 1.00 96.75 213 GLU A N 1
ATOM 1702 C CA . GLU A 1 213 ? 30.064 12.943 -52.331 1.00 96.75 213 GLU A CA 1
ATOM 1703 C C . GLU A 1 213 ? 29.347 11.866 -51.503 1.00 96.75 213 GLU A C 1
ATOM 1705 O O . GLU A 1 213 ? 28.657 12.176 -50.526 1.00 96.75 213 GLU A O 1
ATOM 1710 N N . ALA A 1 214 ? 29.486 10.591 -51.878 1.00 96.56 214 ALA A N 1
ATOM 1711 C CA . ALA A 1 214 ? 28.903 9.484 -51.127 1.00 96.56 214 ALA A CA 1
ATOM 1712 C C . ALA A 1 214 ? 29.531 9.357 -49.730 1.00 96.56 214 ALA A C 1
ATOM 1714 O O . ALA A 1 214 ? 28.811 9.132 -48.754 1.00 96.56 214 ALA A O 1
ATOM 1715 N N . ILE A 1 215 ? 30.849 9.551 -49.621 1.00 95.75 215 ILE A N 1
ATOM 1716 C CA . ILE A 1 215 ? 31.565 9.570 -48.341 1.00 95.75 215 ILE A CA 1
ATOM 1717 C C . ILE A 1 215 ? 31.065 10.725 -47.468 1.00 95.75 215 ILE A C 1
ATOM 1719 O O . ILE A 1 215 ? 30.730 10.488 -46.307 1.00 95.75 215 ILE A O 1
ATOM 1723 N N . LEU A 1 216 ? 30.932 11.937 -48.018 1.00 96.88 216 LEU A N 1
ATOM 1724 C CA . LEU A 1 216 ? 30.426 13.099 -47.275 1.00 96.88 216 LEU A CA 1
ATOM 1725 C C . LEU A 1 216 ? 29.001 12.871 -46.750 1.00 96.88 216 LEU A C 1
ATOM 1727 O O . LEU A 1 216 ? 28.733 13.100 -45.572 1.00 96.88 216 LEU A O 1
ATOM 1731 N N . LYS A 1 217 ? 28.098 12.325 -47.577 1.00 96.94 217 LYS A N 1
ATOM 1732 C CA . LYS A 1 217 ? 26.727 11.981 -47.150 1.00 96.94 217 LYS A CA 1
ATOM 1733 C C . LYS A 1 217 ? 26.707 10.921 -46.047 1.00 96.94 217 LYS A C 1
ATOM 1735 O O . LYS A 1 217 ? 25.859 10.971 -45.156 1.00 96.94 217 LYS A O 1
ATOM 1740 N N . LEU A 1 218 ? 27.605 9.934 -46.095 1.00 95.50 218 LEU A N 1
ATOM 1741 C CA . LEU A 1 218 ? 27.722 8.930 -45.033 1.00 95.50 218 LEU A CA 1
ATOM 1742 C C . LEU A 1 218 ? 28.260 9.541 -43.736 1.00 95.50 218 LEU A C 1
ATOM 1744 O O . LEU A 1 218 ? 27.731 9.235 -42.668 1.00 95.50 218 LEU A O 1
ATOM 1748 N N . GLN A 1 219 ? 29.257 10.422 -43.818 1.00 96.19 219 GLN A N 1
ATOM 1749 C CA . GLN A 1 219 ? 29.779 11.152 -42.662 1.00 96.19 219 GLN A CA 1
ATOM 1750 C C . GLN A 1 219 ? 28.700 12.029 -42.015 1.00 96.19 219 GLN A C 1
ATOM 1752 O O . GLN A 1 219 ? 28.529 11.978 -40.798 1.00 96.19 219 GLN A O 1
ATOM 1757 N N . GLU A 1 220 ? 27.916 12.754 -42.815 1.00 95.62 220 GLU A N 1
ATOM 1758 C CA . GLU A 1 220 ? 26.785 13.553 -42.337 1.00 95.62 220 GLU A CA 1
ATOM 1759 C C . GLU A 1 220 ? 25.741 12.682 -41.622 1.00 95.62 220 GLU A C 1
ATOM 1761 O O . GLU A 1 220 ? 25.351 12.978 -40.493 1.00 95.62 220 GLU A O 1
ATOM 1766 N N . LYS A 1 221 ? 25.343 11.552 -42.222 1.00 95.19 221 LYS A N 1
ATOM 1767 C CA . LYS A 1 221 ? 24.403 10.605 -41.597 1.00 95.19 221 LYS A CA 1
ATOM 1768 C C . LYS A 1 221 ? 24.922 10.052 -40.273 1.00 95.19 221 LYS A C 1
ATOM 1770 O O . LYS A 1 221 ? 24.154 9.950 -39.319 1.00 95.19 221 LYS A O 1
ATOM 1775 N N . ILE A 1 222 ? 26.205 9.691 -40.205 1.00 94.31 222 ILE A N 1
ATOM 1776 C CA . ILE A 1 222 ? 26.832 9.219 -38.964 1.00 94.31 222 ILE A CA 1
ATOM 1777 C C . ILE A 1 222 ? 26.788 10.323 -37.905 1.00 94.31 222 ILE A C 1
ATOM 1779 O O . ILE A 1 222 ? 26.409 10.050 -36.768 1.00 94.31 222 ILE A O 1
ATOM 1783 N N . GLN A 1 223 ? 27.108 11.565 -38.272 1.00 95.88 223 GLN A N 1
ATOM 1784 C CA . GLN A 1 223 ? 27.090 12.692 -37.343 1.00 95.88 223 GLN A CA 1
ATOM 1785 C C . GLN A 1 223 ? 25.682 12.985 -36.813 1.00 95.88 223 GLN A C 1
ATOM 1787 O O . GLN A 1 223 ? 25.507 13.155 -35.606 1.00 95.88 223 GLN A O 1
ATOM 1792 N N . ILE A 1 224 ? 24.673 12.997 -37.689 1.00 95.69 224 ILE A N 1
ATOM 1793 C CA . ILE A 1 224 ? 23.266 13.162 -37.298 1.00 95.69 224 ILE A CA 1
ATOM 1794 C C . ILE A 1 224 ? 22.859 12.042 -36.340 1.00 95.69 224 ILE A C 1
ATOM 1796 O O . ILE A 1 224 ? 22.331 12.313 -35.269 1.00 95.69 224 ILE A O 1
ATOM 1800 N N . HIS A 1 225 ? 23.186 10.791 -36.665 1.00 94.38 225 HIS A N 1
ATOM 1801 C CA . HIS A 1 225 ? 22.833 9.652 -35.826 1.00 94.38 225 HIS A CA 1
ATOM 1802 C C . HIS A 1 225 ? 23.514 9.682 -34.447 1.00 94.38 225 HIS A C 1
ATOM 1804 O O . HIS A 1 225 ? 22.910 9.283 -33.450 1.00 94.38 225 HIS A O 1
ATOM 1810 N N . ILE A 1 226 ? 24.760 10.162 -34.365 1.00 95.31 226 ILE A N 1
ATOM 1811 C CA . ILE A 1 226 ? 25.450 10.389 -33.087 1.00 95.31 226 ILE A CA 1
ATOM 1812 C C . ILE A 1 226 ? 24.728 11.475 -32.283 1.00 95.31 226 ILE A C 1
ATOM 1814 O O . ILE A 1 226 ? 24.461 11.269 -31.098 1.00 95.31 226 ILE A O 1
ATOM 1818 N N . ASN A 1 227 ? 24.368 12.591 -32.919 1.00 95.62 227 ASN A N 1
ATOM 1819 C CA . ASN A 1 227 ? 23.649 13.681 -32.262 1.00 95.62 227 ASN A CA 1
ATOM 1820 C C . ASN A 1 227 ? 22.266 13.227 -31.766 1.00 95.62 227 ASN A C 1
ATOM 1822 O O . ASN A 1 227 ? 21.909 13.509 -30.626 1.00 95.62 227 ASN A O 1
ATOM 1826 N N . ASP A 1 228 ? 21.511 12.477 -32.571 1.00 95.31 228 ASP A N 1
ATOM 1827 C CA . ASP A 1 228 ? 20.196 11.948 -32.193 1.00 95.31 228 ASP A CA 1
ATOM 1828 C C . ASP A 1 228 ? 20.292 10.981 -31.011 1.00 95.31 228 ASP A C 1
ATOM 1830 O O . ASP A 1 228 ? 19.504 11.070 -30.072 1.00 95.31 228 ASP A O 1
ATOM 1834 N N . LYS A 1 229 ? 21.306 10.104 -30.995 1.00 95.75 229 LYS A N 1
ATOM 1835 C CA . LYS A 1 229 ? 21.577 9.233 -29.841 1.00 95.75 229 LYS A CA 1
ATOM 1836 C C . LYS A 1 229 ? 21.885 10.031 -28.581 1.00 95.75 229 LYS A C 1
ATOM 1838 O O . LYS A 1 229 ? 21.359 9.711 -27.521 1.00 95.75 229 LYS A O 1
ATOM 1843 N N . GLN A 1 230 ? 22.720 11.065 -28.681 1.00 95.19 230 GLN A N 1
ATOM 1844 C CA . GLN A 1 230 ? 23.033 11.929 -27.541 1.00 95.19 230 GLN A CA 1
ATOM 1845 C C . GLN A 1 230 ? 21.790 12.664 -27.036 1.00 95.19 230 GLN A C 1
ATOM 1847 O O . GLN A 1 230 ? 21.566 12.717 -25.830 1.00 95.19 230 GLN A O 1
ATOM 1852 N N . ARG A 1 231 ? 20.951 13.183 -27.940 1.00 96.19 231 ARG A N 1
ATOM 1853 C CA . ARG A 1 231 ? 19.674 13.813 -27.578 1.00 96.19 231 ARG A CA 1
ATOM 1854 C C . ARG A 1 231 ? 18.743 12.832 -26.882 1.00 96.19 231 ARG A C 1
ATOM 1856 O O . ARG A 1 231 ? 18.183 13.188 -25.854 1.00 96.19 231 ARG A O 1
ATOM 1863 N N . HIS A 1 232 ? 18.641 11.606 -27.385 1.00 95.00 232 HIS A N 1
ATOM 1864 C CA . HIS A 1 232 ? 17.798 10.588 -26.775 1.00 95.00 232 HIS A CA 1
ATOM 1865 C C . HIS A 1 232 ? 18.262 10.227 -25.355 1.00 95.00 232 HIS A C 1
ATOM 1867 O O . HIS A 1 232 ? 17.446 10.204 -24.441 1.00 95.00 232 HIS A O 1
ATOM 1873 N N . ILE A 1 233 ? 19.573 10.053 -25.140 1.00 95.81 233 ILE A N 1
ATOM 1874 C CA . ILE A 1 233 ? 20.142 9.812 -23.801 1.00 95.81 233 ILE A CA 1
ATOM 1875 C C . ILE A 1 233 ? 19.837 10.986 -22.858 1.00 95.81 233 ILE A C 1
ATOM 1877 O O . ILE A 1 233 ? 19.419 10.778 -21.722 1.00 95.81 233 ILE A O 1
ATOM 1881 N N . LEU A 1 234 ? 19.999 12.229 -23.326 1.00 96.50 234 LEU A N 1
ATOM 1882 C CA . LEU A 1 234 ? 19.681 13.414 -22.525 1.00 96.50 234 LEU A CA 1
ATOM 1883 C C . LEU A 1 234 ? 18.185 13.501 -22.190 1.00 96.50 234 LEU A C 1
ATOM 1885 O O . LEU A 1 234 ? 17.834 13.889 -21.079 1.00 96.50 234 LEU A O 1
ATOM 1889 N N . GLU A 1 235 ? 17.301 13.138 -23.120 1.00 96.94 235 GLU A N 1
ATOM 1890 C CA . GLU A 1 235 ? 15.855 13.075 -22.886 1.00 96.94 235 GLU A CA 1
ATOM 1891 C C . GLU A 1 235 ? 15.498 12.020 -21.826 1.00 96.94 235 GLU A C 1
ATOM 1893 O O . GLU A 1 235 ? 14.716 12.308 -20.916 1.00 96.94 235 GLU A O 1
ATOM 1898 N N . GLU A 1 236 ? 16.113 10.835 -21.886 1.00 96.62 236 GLU A N 1
ATOM 1899 C CA . GLU A 1 236 ? 15.954 9.788 -20.869 1.00 96.62 236 GLU A CA 1
ATOM 1900 C C . GLU A 1 236 ? 16.446 10.246 -19.488 1.00 96.62 236 GLU A C 1
ATOM 1902 O O . GLU A 1 236 ? 15.755 10.047 -18.485 1.00 96.62 236 GLU A O 1
ATOM 1907 N N . ASP A 1 237 ? 17.604 10.907 -19.421 1.00 97.44 237 ASP A N 1
ATOM 1908 C CA . ASP A 1 237 ? 18.156 11.435 -18.171 1.00 97.44 237 ASP A CA 1
ATOM 1909 C C . ASP A 1 237 ? 17.279 12.547 -17.576 1.00 97.44 237 ASP A C 1
ATOM 1911 O O . ASP A 1 237 ? 17.053 12.582 -16.360 1.00 97.44 237 ASP A O 1
ATOM 1915 N N . VAL A 1 238 ? 16.725 13.432 -18.411 1.00 97.88 238 VAL A N 1
ATOM 1916 C CA . VAL A 1 238 ? 15.769 14.461 -17.973 1.00 97.88 238 VAL A CA 1
ATOM 1917 C C . VAL A 1 238 ? 14.510 13.818 -17.395 1.00 97.88 238 VAL A C 1
ATOM 1919 O O . VAL A 1 238 ? 14.062 14.225 -16.317 1.00 97.88 238 VAL A O 1
ATOM 1922 N N . GLU A 1 239 ? 13.961 12.795 -18.052 1.00 96.81 239 GLU A N 1
ATOM 1923 C CA . GLU A 1 239 ? 12.781 12.087 -17.549 1.00 96.81 239 GLU A CA 1
ATOM 1924 C C . GLU A 1 239 ? 13.090 11.343 -16.246 1.00 96.81 239 GLU A C 1
ATOM 1926 O O . GLU A 1 239 ? 12.319 11.417 -15.287 1.00 96.81 239 GLU A O 1
ATOM 1931 N N . LYS A 1 240 ? 14.262 10.711 -16.143 1.00 97.12 240 LYS A N 1
ATOM 1932 C CA . LYS A 1 240 ? 14.725 10.065 -14.911 1.00 97.12 240 LYS A CA 1
ATOM 1933 C C . LYS A 1 240 ? 14.827 11.057 -13.753 1.00 97.12 240 LYS A C 1
ATOM 1935 O O . LYS A 1 240 ? 14.343 10.763 -12.660 1.00 97.12 240 LYS A O 1
ATOM 1940 N N . ILE A 1 241 ? 15.400 12.242 -13.978 1.00 98.00 241 ILE A N 1
ATOM 1941 C CA . ILE A 1 241 ? 15.482 13.304 -12.963 1.00 98.00 241 ILE A CA 1
ATOM 1942 C C . ILE A 1 241 ? 14.080 13.795 -12.583 1.00 98.00 241 ILE A C 1
ATOM 1944 O O . ILE A 1 241 ? 13.804 14.010 -11.399 1.00 98.00 241 ILE A O 1
ATOM 1948 N N . ARG A 1 242 ? 13.180 13.962 -13.560 1.00 98.50 242 ARG A N 1
ATOM 1949 C CA . ARG A 1 242 ? 11.791 14.376 -13.318 1.00 98.50 242 ARG A CA 1
ATOM 1950 C C . ARG A 1 242 ? 11.065 13.372 -12.426 1.00 98.50 242 ARG A C 1
ATOM 1952 O O . ARG A 1 242 ? 10.519 13.765 -11.395 1.00 98.50 242 ARG A O 1
ATOM 1959 N N . LEU A 1 243 ? 11.132 12.088 -12.773 1.00 97.94 243 LEU A N 1
ATOM 1960 C CA . LEU A 1 243 ? 10.543 11.002 -11.992 1.00 97.94 243 LEU A CA 1
ATOM 1961 C C . LEU A 1 243 ? 11.167 10.912 -10.597 1.00 97.94 243 LEU A C 1
ATOM 1963 O O . LEU A 1 243 ? 10.445 10.773 -9.614 1.00 97.94 243 LEU A O 1
ATOM 1967 N N . GLN A 1 244 ? 12.488 11.060 -10.475 1.00 98.19 244 GLN A N 1
ATOM 1968 C CA . GLN A 1 244 ? 13.168 11.053 -9.179 1.00 98.19 244 GLN A CA 1
ATOM 1969 C C . GLN A 1 244 ? 12.690 12.198 -8.273 1.00 98.19 244 GLN A C 1
ATOM 1971 O O . GLN A 1 244 ? 12.434 11.974 -7.089 1.00 98.19 244 GLN A O 1
ATOM 1976 N N . ARG A 1 245 ? 12.512 13.409 -8.817 1.00 97.75 245 ARG A N 1
ATOM 1977 C CA . ARG A 1 245 ? 11.959 14.556 -8.075 1.00 97.75 245 ARG A CA 1
ATOM 1978 C C . ARG A 1 245 ? 10.511 14.322 -7.656 1.00 97.75 245 ARG A C 1
ATOM 1980 O O . ARG A 1 245 ? 10.153 14.636 -6.523 1.00 97.75 245 ARG A O 1
ATOM 1987 N N . GLU A 1 246 ? 9.688 13.759 -8.537 1.00 97.56 246 GLU A N 1
ATOM 1988 C CA . GLU A 1 246 ? 8.295 13.437 -8.219 1.00 97.56 246 GLU A CA 1
ATOM 1989 C C . GLU A 1 246 ? 8.205 12.377 -7.112 1.00 97.56 246 GLU A C 1
ATOM 1991 O O . GLU A 1 246 ? 7.445 12.543 -6.156 1.00 97.56 246 GLU A O 1
ATOM 1996 N N . VAL A 1 247 ? 9.026 11.326 -7.191 1.00 98.25 247 VAL A N 1
ATOM 1997 C CA . VAL A 1 247 ? 9.131 10.290 -6.154 1.00 98.25 247 VAL A CA 1
ATOM 1998 C C . VAL A 1 247 ? 9.583 10.895 -4.828 1.00 98.25 247 VAL A C 1
ATOM 2000 O O . VAL A 1 247 ? 8.974 10.615 -3.797 1.00 98.25 247 VAL A O 1
ATOM 2003 N N . GLN A 1 248 ? 10.598 11.762 -4.834 1.00 98.44 248 GLN A N 1
ATOM 2004 C CA . GLN A 1 248 ? 11.071 12.430 -3.622 1.00 98.44 248 GLN A CA 1
ATOM 2005 C C . GLN A 1 248 ? 9.988 13.330 -3.010 1.00 98.44 248 GLN A C 1
ATOM 2007 O O . GLN A 1 248 ? 9.743 13.258 -1.807 1.00 98.44 248 GLN A O 1
ATOM 2012 N N . SER A 1 249 ? 9.296 14.130 -3.826 1.00 97.69 249 SER A N 1
ATOM 2013 C CA . SER A 1 249 ? 8.191 14.982 -3.374 1.00 97.69 249 SER A CA 1
ATOM 2014 C C . SER A 1 249 ? 7.059 14.155 -2.755 1.00 97.69 249 SER A C 1
ATOM 2016 O O . SER A 1 249 ? 6.652 14.424 -1.623 1.00 97.69 249 SER A O 1
ATOM 2018 N N . LYS A 1 250 ? 6.621 13.084 -3.432 1.00 97.88 250 LYS A N 1
ATOM 2019 C CA . LYS A 1 250 ? 5.602 12.158 -2.912 1.00 97.88 250 LYS A CA 1
ATOM 2020 C C . LYS A 1 250 ? 6.055 11.452 -1.634 1.00 97.88 250 LYS A C 1
ATOM 2022 O O . LYS A 1 250 ? 5.246 11.292 -0.725 1.00 97.88 250 LYS A O 1
ATOM 2027 N N . SER A 1 251 ? 7.328 11.069 -1.533 1.00 98.25 251 SER A N 1
ATOM 2028 C CA . SER A 1 251 ? 7.902 10.463 -0.325 1.00 98.25 251 SER A CA 1
ATOM 2029 C C . SER A 1 251 ? 7.834 11.414 0.872 1.00 98.25 251 SER A C 1
ATOM 2031 O O . SER A 1 251 ? 7.454 10.992 1.962 1.00 98.25 251 SER A O 1
ATOM 2033 N N . VAL A 1 252 ? 8.154 12.698 0.677 1.00 98.19 252 VAL A N 1
ATOM 2034 C CA . VAL A 1 252 ? 8.055 13.717 1.735 1.00 98.19 252 VAL A CA 1
ATOM 2035 C C . VAL A 1 252 ? 6.599 13.922 2.159 1.00 98.19 252 VAL A C 1
ATOM 2037 O O . VAL A 1 252 ? 6.304 13.905 3.355 1.00 98.19 252 VAL A O 1
ATOM 2040 N N . SER A 1 253 ? 5.665 14.041 1.209 1.00 98.25 253 SER A N 1
ATOM 2041 C CA . SER A 1 253 ? 4.233 14.155 1.524 1.00 98.25 253 SER A CA 1
ATOM 2042 C C . SER A 1 253 ? 3.694 12.925 2.263 1.00 98.25 253 SER A C 1
ATOM 2044 O O . SER A 1 253 ? 2.929 13.068 3.216 1.00 98.25 253 SER A O 1
ATOM 2046 N N . LEU A 1 254 ? 4.116 11.716 1.876 1.00 98.06 254 LEU A N 1
ATOM 2047 C CA . LEU A 1 254 ? 3.749 10.473 2.559 1.00 98.06 254 LEU A CA 1
ATOM 2048 C C . LEU A 1 254 ? 4.297 10.439 3.992 1.00 98.06 254 LEU A C 1
ATOM 2050 O O . LEU A 1 254 ? 3.583 10.049 4.918 1.00 98.06 254 LEU A O 1
ATOM 2054 N N . GLN A 1 255 ? 5.545 10.868 4.191 1.00 98.12 255 GLN A N 1
ATOM 2055 C CA . GLN A 1 255 ? 6.154 10.955 5.515 1.00 98.12 255 GLN A CA 1
ATOM 2056 C C . GLN A 1 255 ? 5.380 11.930 6.410 1.00 98.12 255 GLN A C 1
ATOM 2058 O O . GLN A 1 255 ? 5.052 11.576 7.541 1.00 98.12 255 GLN A O 1
ATOM 2063 N N . GLN A 1 256 ? 5.001 13.101 5.890 1.00 98.12 256 GLN A N 1
ATOM 2064 C CA . GLN A 1 256 ? 4.185 14.077 6.617 1.00 98.12 256 GLN A CA 1
ATOM 2065 C C . GLN A 1 256 ? 2.787 13.534 6.962 1.00 98.12 256 GLN A C 1
ATOM 2067 O O . GLN A 1 256 ? 2.308 13.691 8.086 1.00 98.12 256 GLN A O 1
ATOM 2072 N N . ALA A 1 257 ? 2.125 12.851 6.024 1.00 95.62 257 ALA A N 1
ATOM 2073 C CA . ALA A 1 257 ? 0.842 12.202 6.291 1.00 95.62 257 ALA A CA 1
ATOM 2074 C C . ALA A 1 257 ? 0.978 11.116 7.374 1.00 95.62 257 ALA A C 1
ATOM 2076 O O . ALA A 1 257 ? 0.155 11.042 8.285 1.00 95.62 257 ALA A O 1
ATOM 2077 N N . THR A 1 258 ? 2.060 10.335 7.337 1.00 97.81 258 THR A N 1
ATOM 2078 C CA . THR A 1 258 ? 2.357 9.299 8.336 1.00 97.81 258 THR A CA 1
ATOM 2079 C C . THR A 1 258 ? 2.569 9.904 9.724 1.00 97.81 258 THR A C 1
ATOM 2081 O O . THR A 1 258 ? 1.990 9.414 10.694 1.00 97.81 258 THR A O 1
ATOM 2084 N N . THR A 1 259 ? 3.333 10.998 9.841 1.00 97.88 259 THR A N 1
ATOM 2085 C CA . THR A 1 259 ? 3.523 11.694 11.126 1.00 97.88 259 THR A CA 1
ATOM 2086 C C . THR A 1 259 ? 2.213 12.266 11.662 1.00 97.88 259 THR A C 1
ATOM 2088 O O . THR A 1 259 ? 1.943 12.161 12.859 1.00 97.88 259 THR A O 1
ATOM 2091 N N . ASN A 1 260 ? 1.354 12.795 10.786 1.00 98.25 260 ASN A N 1
ATOM 2092 C CA . ASN A 1 260 ? 0.038 13.303 11.175 1.00 98.25 260 ASN A CA 1
ATOM 2093 C C . ASN A 1 260 ? -0.870 12.173 11.679 1.00 98.25 260 ASN A C 1
ATOM 2095 O O . ASN A 1 260 ? -1.472 12.298 12.744 1.00 98.25 260 ASN A O 1
ATOM 2099 N N . CYS A 1 261 ? -0.920 11.039 10.972 1.00 96.50 261 CYS A N 1
ATOM 2100 C CA . CYS A 1 261 ? -1.663 9.858 11.413 1.00 96.50 261 CYS A CA 1
ATOM 2101 C C . CYS A 1 261 ? -1.168 9.343 12.773 1.00 96.50 261 CYS A C 1
ATOM 2103 O O . CYS A 1 261 ? -1.982 9.003 13.630 1.00 96.50 261 CYS A O 1
ATOM 2105 N N . GLN A 1 262 ? 0.148 9.330 13.007 1.00 97.94 262 GLN A N 1
ATOM 2106 C CA . GLN A 1 262 ? 0.719 8.958 14.305 1.00 97.94 262 GLN A CA 1
ATOM 2107 C C . GLN A 1 262 ? 0.328 9.943 15.417 1.00 97.94 262 GLN A C 1
ATOM 2109 O O . GLN A 1 262 ? 0.026 9.507 16.529 1.00 97.94 262 GLN A O 1
ATOM 2114 N N . SER A 1 263 ? 0.304 11.252 15.140 1.00 97.75 263 SER A N 1
ATOM 2115 C CA . SER A 1 263 ? -0.159 12.266 16.101 1.00 97.75 263 SER A CA 1
ATOM 2116 C C . SER A 1 263 ? -1.630 12.059 16.465 1.00 97.75 263 SER A C 1
ATOM 2118 O O . SER A 1 263 ? -1.962 11.910 17.640 1.00 97.75 263 SER A O 1
ATOM 2120 N N . LEU A 1 264 ? -2.499 11.918 15.459 1.00 97.75 264 LEU A N 1
ATOM 2121 C CA . LEU A 1 264 ? -3.928 11.655 15.657 1.00 97.75 264 LEU A CA 1
ATOM 2122 C C . LEU A 1 264 ? -4.176 10.341 16.411 1.00 97.75 264 LEU A C 1
ATOM 2124 O O . LEU A 1 264 ? -5.065 10.254 17.256 1.00 97.75 264 LEU A O 1
ATOM 2128 N N . GLN A 1 265 ? -3.367 9.308 16.166 1.00 98.06 265 GLN A N 1
ATOM 2129 C CA . GLN A 1 265 ? -3.450 8.050 16.907 1.00 98.06 265 GLN A CA 1
ATOM 2130 C C . GLN A 1 265 ? -3.098 8.227 18.395 1.00 98.06 265 GLN A C 1
ATOM 2132 O O . GLN A 1 265 ? -3.741 7.611 19.256 1.00 98.06 265 GLN A O 1
ATOM 2137 N N . LYS A 1 266 ? -2.104 9.066 18.719 1.00 97.94 266 LYS A N 1
ATOM 2138 C CA . LYS A 1 266 ? -1.761 9.412 20.109 1.00 97.94 266 LYS A CA 1
ATOM 2139 C C . LYS A 1 266 ? -2.906 10.176 20.774 1.00 97.94 266 LYS A C 1
ATOM 2141 O O . LYS A 1 266 ? -3.334 9.778 21.857 1.00 97.94 266 LYS A O 1
ATOM 2146 N N . GLU A 1 267 ? -3.464 11.182 20.105 1.00 98.12 267 GLU A N 1
ATOM 2147 C CA . GLU A 1 267 ? -4.616 11.953 20.596 1.00 98.12 267 GLU A CA 1
ATOM 2148 C C . GLU A 1 267 ? -5.842 11.067 20.852 1.00 98.12 267 GLU A C 1
ATOM 2150 O O . GLU A 1 267 ? -6.433 11.116 21.932 1.00 98.12 267 GLU A O 1
ATOM 2155 N N . LEU A 1 268 ? -6.175 10.165 19.923 1.00 97.75 268 LEU A N 1
ATOM 2156 C CA . LEU A 1 268 ? -7.255 9.190 20.107 1.00 97.75 268 LEU A CA 1
ATOM 2157 C C . LEU A 1 268 ? -7.007 8.251 21.290 1.00 97.75 268 LEU A C 1
ATOM 2159 O O . LEU A 1 268 ? -7.952 7.838 21.964 1.00 97.75 268 LEU A O 1
ATOM 2163 N N . THR A 1 269 ? -5.753 7.887 21.553 1.00 97.81 269 THR A N 1
ATOM 2164 C CA . THR A 1 269 ? -5.401 7.038 22.698 1.00 97.81 269 THR A CA 1
ATOM 2165 C C . THR A 1 269 ? -5.590 7.792 24.013 1.00 97.81 269 THR A C 1
ATOM 2167 O O . THR A 1 269 ? -6.187 7.244 24.941 1.00 97.81 269 THR A O 1
ATOM 2170 N N . ILE A 1 270 ? -5.172 9.060 24.070 1.00 98.12 270 ILE A N 1
ATOM 2171 C CA . ILE A 1 270 ? -5.395 9.948 25.220 1.00 98.12 270 ILE A CA 1
ATOM 2172 C C . ILE A 1 270 ? -6.896 10.118 25.474 1.00 98.12 270 ILE A C 1
ATOM 2174 O O . ILE A 1 270 ? -7.361 9.882 26.589 1.00 98.12 270 ILE A O 1
ATOM 2178 N N . MET A 1 271 ? -7.675 10.441 24.438 1.00 96.75 271 MET A N 1
ATOM 2179 C CA . MET A 1 271 ? -9.126 10.601 24.557 1.00 96.75 271 MET A CA 1
ATOM 2180 C C . MET A 1 271 ? -9.816 9.308 24.989 1.00 96.75 271 MET A C 1
ATOM 2182 O O . MET A 1 271 ? -10.660 9.336 25.881 1.00 96.75 271 MET A O 1
ATOM 2186 N N . ARG A 1 272 ? -9.415 8.153 24.443 1.00 98.38 272 ARG A N 1
ATOM 2187 C CA . ARG A 1 272 ? -9.939 6.849 24.875 1.00 98.38 272 ARG A CA 1
ATOM 2188 C C . ARG A 1 272 ? -9.655 6.589 26.356 1.00 98.38 272 ARG A C 1
ATOM 2190 O O . ARG A 1 272 ? -10.530 6.078 27.051 1.00 98.38 272 ARG A O 1
ATOM 2197 N N . ASN A 1 273 ? -8.464 6.929 26.842 1.00 98.06 273 ASN A N 1
ATOM 2198 C CA . ASN A 1 273 ? -8.124 6.785 28.258 1.00 98.06 273 ASN A CA 1
ATOM 2199 C C . ASN A 1 273 ? -8.948 7.738 29.134 1.00 98.06 273 ASN A C 1
ATOM 2201 O O . ASN A 1 273 ? -9.456 7.314 30.169 1.00 98.06 273 ASN A O 1
ATOM 2205 N N . LYS A 1 274 ? -9.175 8.977 28.682 1.00 98.06 274 LYS A N 1
ATOM 2206 C CA . LYS A 1 274 ? -10.051 9.933 29.372 1.00 98.06 274 LYS A CA 1
ATOM 2207 C C . LYS A 1 274 ? -11.498 9.439 29.447 1.00 98.06 274 LYS A C 1
ATOM 2209 O O . LYS A 1 274 ? -12.079 9.454 30.523 1.00 98.06 274 LYS A O 1
ATOM 2214 N N . CYS A 1 275 ? -12.065 8.932 28.350 1.00 97.19 275 CYS A N 1
ATOM 2215 C CA . CYS A 1 275 ? -13.409 8.344 28.349 1.00 97.19 275 CYS A CA 1
ATOM 2216 C C . CYS A 1 275 ? -13.512 7.127 29.278 1.00 97.19 275 CYS A C 1
ATOM 2218 O O . CYS A 1 275 ? -14.516 6.978 29.968 1.00 97.19 275 CYS A O 1
ATOM 2220 N N . LYS A 1 276 ? -12.477 6.275 29.338 1.00 98.25 276 LYS A N 1
ATOM 2221 C CA . LYS A 1 276 ? -12.428 5.157 30.293 1.00 98.25 276 LYS A CA 1
ATOM 2222 C C . LYS A 1 276 ? -12.442 5.644 31.741 1.00 98.25 276 LYS A C 1
ATOM 2224 O O . LYS A 1 276 ? -13.231 5.122 32.514 1.00 98.25 276 LYS A O 1
ATOM 2229 N N . SER A 1 277 ? -11.633 6.653 32.075 1.00 98.06 277 SER A N 1
ATOM 2230 C CA . SER A 1 277 ? -11.626 7.268 33.412 1.00 98.06 277 SER A CA 1
ATOM 2231 C C . SER A 1 277 ? -12.990 7.862 33.766 1.00 98.06 277 SER A C 1
ATOM 2233 O O . SER A 1 277 ? -13.539 7.580 34.820 1.00 98.06 277 SER A O 1
ATOM 2235 N N . LEU A 1 278 ? -13.603 8.614 32.849 1.00 97.88 278 LEU A N 1
ATOM 2236 C CA . LEU A 1 278 ? -14.944 9.160 33.077 1.00 97.88 278 LEU A CA 1
ATOM 2237 C C . LEU A 1 278 ? -15.990 8.054 33.254 1.00 97.88 278 LEU A C 1
ATOM 2239 O O . LEU A 1 278 ? -16.904 8.192 34.057 1.00 97.88 278 LEU A O 1
ATOM 2243 N N . THR A 1 279 ? -15.850 6.936 32.538 1.00 98.06 279 THR A N 1
ATOM 2244 C CA . THR A 1 279 ? -16.737 5.780 32.714 1.00 98.06 279 THR A CA 1
ATOM 2245 C C . THR A 1 279 ? -16.564 5.168 34.103 1.00 98.06 279 THR A C 1
ATOM 2247 O O . THR A 1 279 ? -17.568 4.873 34.746 1.00 98.06 279 THR A O 1
ATOM 2250 N N . THR A 1 280 ? -15.326 5.017 34.596 1.00 97.81 280 THR A N 1
ATOM 2251 C CA . THR A 1 280 ? -15.083 4.518 35.959 1.00 97.81 280 THR A CA 1
ATOM 2252 C C . THR A 1 280 ? -15.654 5.461 37.015 1.00 97.81 280 THR A C 1
ATOM 2254 O O . THR A 1 280 ? -16.309 4.998 37.948 1.00 97.81 280 THR A O 1
ATOM 2257 N N . ASP A 1 281 ? -15.513 6.773 36.822 1.00 98.19 281 ASP A N 1
ATOM 2258 C CA . ASP A 1 281 ? -16.058 7.783 37.735 1.00 98.19 281 ASP A CA 1
ATOM 2259 C C . ASP A 1 281 ? -17.592 7.742 37.756 1.00 98.19 281 ASP A C 1
ATOM 2261 O O . ASP A 1 281 ? -18.203 7.699 38.822 1.00 98.19 281 ASP A O 1
ATOM 2265 N N . VAL A 1 282 ? -18.235 7.656 36.584 1.00 98.25 282 VAL A N 1
ATOM 2266 C CA . VAL A 1 282 ? -19.696 7.506 36.470 1.00 98.25 282 VAL A CA 1
ATOM 2267 C C . VAL A 1 282 ? -20.173 6.218 37.137 1.00 98.25 282 VAL A C 1
ATOM 2269 O O . VAL A 1 282 ? -21.189 6.233 37.833 1.00 98.25 282 VAL A O 1
ATOM 2272 N N . THR A 1 283 ? -19.457 5.101 36.970 1.00 97.75 283 THR A N 1
ATOM 2273 C CA . THR A 1 283 ? -19.811 3.860 37.671 1.00 97.75 283 THR A CA 1
ATOM 2274 C C . THR A 1 283 ? -19.662 3.991 39.185 1.00 97.75 283 THR A C 1
ATOM 2276 O O . THR A 1 283 ? -20.542 3.516 39.895 1.00 97.75 283 THR A O 1
ATOM 2279 N N . GLY A 1 284 ? -18.630 4.688 39.676 1.00 98.12 284 GLY A N 1
ATOM 2280 C CA . GLY A 1 284 ? -18.429 4.943 41.106 1.00 98.12 284 GLY A CA 1
ATOM 2281 C C . GLY A 1 284 ? -19.496 5.863 41.709 1.00 98.12 284 GLY A C 1
ATOM 2282 O O . GLY A 1 284 ? -20.027 5.590 42.781 1.00 98.12 284 GLY A O 1
ATOM 2283 N N . LEU A 1 285 ? -19.894 6.916 40.994 1.00 98.12 285 LEU A N 1
ATOM 2284 C CA . LEU A 1 285 ? -21.005 7.775 41.418 1.00 98.12 285 LEU A CA 1
ATOM 2285 C C . LEU A 1 285 ? -22.337 7.016 41.421 1.00 98.12 285 LEU A C 1
ATOM 2287 O O . LEU A 1 285 ? -23.167 7.212 42.306 1.00 98.12 285 LEU A O 1
ATOM 2291 N N . LYS A 1 286 ? -22.548 6.114 40.456 1.00 98.38 286 LYS A N 1
ATOM 2292 C CA . LYS A 1 286 ? -23.748 5.272 40.407 1.00 98.38 286 LYS A CA 1
ATOM 2293 C C . LYS A 1 286 ? -23.815 4.299 41.587 1.00 98.38 286 LYS A C 1
ATOM 2295 O O . LYS A 1 286 ? -24.907 4.091 42.115 1.00 98.38 286 LYS A O 1
ATOM 2300 N N . THR A 1 287 ? -22.690 3.710 42.000 1.00 97.75 287 THR A N 1
ATOM 2301 C CA . THR A 1 287 ? -22.655 2.840 43.187 1.00 97.75 287 THR A CA 1
ATOM 2302 C C . THR A 1 287 ? -22.923 3.636 44.460 1.00 97.75 287 THR A C 1
ATOM 2304 O O . THR A 1 287 ? -23.783 3.227 45.230 1.00 97.75 287 THR A O 1
ATOM 2307 N N . GLN A 1 288 ? -22.310 4.816 44.618 1.00 98.19 288 GLN A N 1
ATOM 2308 C CA . GLN A 1 288 ? -22.583 5.711 45.753 1.00 98.19 288 GLN A CA 1
ATOM 2309 C C . GLN A 1 288 ? -24.062 6.115 45.824 1.00 98.19 288 GLN A C 1
ATOM 2311 O O . GLN A 1 288 ? -24.684 6.039 46.877 1.00 98.19 288 GLN A O 1
ATOM 2316 N N . LEU A 1 289 ? -24.668 6.479 44.689 1.00 98.12 289 LEU A N 1
ATOM 2317 C CA . LEU A 1 289 ? -26.095 6.799 44.639 1.00 98.12 289 LEU A CA 1
ATOM 2318 C C . LEU A 1 289 ? -26.966 5.606 45.057 1.00 98.12 289 LEU A C 1
ATOM 2320 O O . LEU A 1 289 ? -27.981 5.789 45.726 1.00 98.12 289 LEU A O 1
ATOM 2324 N N . HIS A 1 290 ? -26.597 4.389 44.655 1.00 98.06 290 HIS A N 1
ATOM 2325 C CA . HIS A 1 290 ? -27.331 3.190 45.040 1.00 98.06 290 HIS A CA 1
ATOM 2326 C C . HIS A 1 290 ? -27.216 2.907 46.542 1.00 98.06 290 HIS A C 1
ATOM 2328 O O . HIS A 1 290 ? -28.223 2.594 47.172 1.00 98.06 290 HIS A O 1
ATOM 2334 N N . GLU A 1 291 ? -26.026 3.066 47.122 1.00 97.81 291 GLU A N 1
ATOM 2335 C CA . GLU A 1 291 ? -25.794 2.940 48.565 1.00 97.81 291 GLU A CA 1
ATOM 2336 C C . GLU A 1 291 ? -26.657 3.934 49.354 1.00 97.81 291 GLU A C 1
ATOM 2338 O O . GLU A 1 291 ? -27.414 3.521 50.233 1.00 97.81 291 GLU A O 1
ATOM 2343 N N . GLU A 1 292 ? -26.660 5.213 48.967 1.00 96.38 292 GLU A N 1
ATOM 2344 C CA . GLU A 1 292 ? -27.514 6.242 49.580 1.00 96.38 292 GLU A CA 1
ATOM 2345 C C . GLU A 1 292 ? -29.013 5.925 49.438 1.00 96.38 292 GLU A C 1
ATOM 2347 O O . GLU A 1 292 ? -29.798 6.095 50.374 1.00 96.38 292 GLU A O 1
ATOM 2352 N N . GLN A 1 293 ? -29.438 5.400 48.284 1.00 97.75 293 GLN A N 1
ATOM 2353 C CA . GLN A 1 293 ? -30.818 4.948 48.090 1.00 97.75 293 GLN A CA 1
ATOM 2354 C C . GLN A 1 293 ? -31.189 3.777 49.010 1.00 97.75 293 GLN A C 1
ATOM 2356 O O . GLN A 1 293 ? -32.328 3.718 49.478 1.00 97.75 293 GLN A O 1
ATOM 2361 N N . MET A 1 294 ? -30.269 2.845 49.270 1.00 97.06 294 MET A N 1
ATOM 2362 C CA . MET A 1 294 ? -30.499 1.728 50.193 1.00 97.06 294 MET A CA 1
ATOM 2363 C C . MET A 1 294 ? -30.571 2.221 51.640 1.00 97.06 294 MET A C 1
ATOM 2365 O O . MET A 1 294 ? -31.529 1.890 52.335 1.00 97.06 294 MET A O 1
ATOM 2369 N N . ILE A 1 295 ? -29.662 3.112 52.051 1.00 97.94 295 ILE A N 1
ATOM 2370 C CA . ILE A 1 295 ? -29.705 3.765 53.369 1.00 97.94 295 ILE A CA 1
ATOM 2371 C C . ILE A 1 295 ? -31.039 4.497 53.561 1.00 97.94 295 ILE A C 1
ATOM 2373 O O . ILE A 1 295 ? -31.691 4.352 54.595 1.00 97.94 295 ILE A O 1
ATOM 2377 N N . SER A 1 296 ? -31.491 5.250 52.555 1.00 97.00 296 SER A N 1
ATOM 2378 C CA . SER A 1 296 ? -32.774 5.956 52.606 1.00 97.00 296 SER A CA 1
ATOM 2379 C C . SER A 1 296 ? -33.960 4.994 52.772 1.00 97.00 296 SER A C 1
ATOM 2381 O O . SER A 1 296 ? -34.848 5.245 53.591 1.00 97.00 296 SER A O 1
ATOM 2383 N N . LYS A 1 297 ? -33.968 3.857 52.060 1.00 97.81 297 LYS A N 1
ATOM 2384 C CA . LYS A 1 297 ? -34.999 2.813 52.214 1.00 97.81 297 LYS A CA 1
ATOM 2385 C C . LYS A 1 297 ? -34.984 2.172 53.603 1.00 97.81 297 LYS A C 1
ATOM 2387 O O . LYS A 1 297 ? -36.057 1.952 54.171 1.00 97.81 297 LYS A O 1
ATOM 2392 N N . ASP A 1 298 ? -33.806 1.911 54.158 1.00 97.56 298 ASP A N 1
ATOM 2393 C CA . ASP A 1 298 ? -33.656 1.354 55.505 1.00 97.56 298 ASP A CA 1
ATOM 2394 C C . ASP A 1 298 ? -34.155 2.339 56.566 1.00 97.56 298 ASP A C 1
ATOM 2396 O O . ASP A 1 298 ? -34.916 1.963 57.459 1.00 97.56 298 ASP A O 1
ATOM 2400 N N . LEU A 1 299 ? -33.797 3.621 56.442 1.00 97.12 299 LEU A N 1
ATOM 2401 C CA . LEU A 1 299 ? -34.291 4.680 57.325 1.00 97.12 299 LEU A CA 1
ATOM 2402 C C . LEU A 1 299 ? -35.814 4.838 57.232 1.00 97.12 299 LEU A C 1
ATOM 2404 O O . LEU A 1 299 ? -36.475 4.967 58.261 1.00 97.12 299 LEU A O 1
ATOM 2408 N N . LEU A 1 300 ? -36.393 4.774 56.029 1.00 97.44 300 LEU A N 1
ATOM 2409 C CA . LEU A 1 300 ? -37.847 4.793 55.845 1.00 97.44 300 LEU A CA 1
ATOM 2410 C C . LEU A 1 300 ? -38.532 3.582 56.491 1.00 97.44 300 LEU A C 1
ATOM 2412 O O . LEU A 1 300 ? -39.612 3.733 57.062 1.00 97.44 300 LEU A O 1
ATOM 2416 N N . SER A 1 301 ? -37.925 2.396 56.414 1.00 96.81 301 SER A N 1
ATOM 2417 C CA . SER A 1 301 ? -38.453 1.178 57.045 1.00 96.81 301 SER A CA 1
ATOM 2418 C C . SER A 1 301 ? -38.421 1.293 58.570 1.00 96.81 301 SER A C 1
ATOM 2420 O O . SER A 1 301 ? -39.465 1.153 59.205 1.00 96.81 301 SER A O 1
ATOM 2422 N N . LYS A 1 302 ? -37.288 1.725 59.142 1.00 97.50 302 LYS A N 1
ATOM 2423 C CA . LYS A 1 302 ? -37.154 2.027 60.580 1.00 97.50 302 LYS A CA 1
ATOM 2424 C C . LYS A 1 302 ? -38.141 3.096 61.053 1.00 97.50 302 LYS A C 1
ATOM 2426 O O . LYS A 1 302 ? -38.716 2.993 62.132 1.00 97.50 302 LYS A O 1
ATOM 2431 N N . MET A 1 303 ? -38.382 4.133 60.247 1.00 96.44 303 MET A N 1
ATOM 2432 C CA . MET A 1 303 ? -39.368 5.169 60.571 1.00 96.44 303 MET A CA 1
ATOM 2433 C C . MET A 1 303 ? -40.795 4.601 60.614 1.00 96.44 303 MET A C 1
ATOM 2435 O O . MET A 1 303 ? -41.578 4.966 61.493 1.00 96.44 303 MET A O 1
ATOM 2439 N N . LYS A 1 304 ? -41.144 3.698 59.688 1.00 96.75 304 LYS A N 1
ATOM 2440 C CA . LYS A 1 304 ? -42.444 3.011 59.693 1.00 96.75 304 LYS A CA 1
ATOM 2441 C C . LYS A 1 304 ? -42.589 2.105 60.912 1.00 96.75 304 LYS A C 1
ATOM 2443 O O . LYS A 1 304 ? -43.629 2.181 61.560 1.00 96.75 304 LYS A O 1
ATOM 2448 N N . GLU A 1 305 ? -41.564 1.330 61.252 1.00 96.81 305 GLU A N 1
ATOM 2449 C CA . GLU A 1 305 ? -41.524 0.504 62.467 1.00 96.81 305 GLU A CA 1
ATOM 2450 C C . GLU A 1 305 ? -41.750 1.358 63.719 1.00 96.81 305 GLU A C 1
ATOM 2452 O O . GLU A 1 305 ? -42.714 1.128 64.444 1.00 96.81 305 GLU A O 1
ATOM 2457 N N . CYS A 1 306 ? -40.990 2.446 63.887 1.00 96.38 306 CYS A N 1
ATOM 2458 C CA . CYS A 1 306 ? -41.178 3.388 64.995 1.00 96.38 306 CYS A CA 1
ATOM 2459 C C . CYS A 1 306 ? -42.599 3.989 65.022 1.00 96.38 306 CYS A C 1
ATOM 2461 O O . CYS A 1 306 ? -43.169 4.225 66.087 1.00 96.38 306 CYS A O 1
ATOM 2463 N N . SER A 1 307 ? -43.221 4.229 63.860 1.00 96.38 307 SER A N 1
ATOM 2464 C CA . SER A 1 307 ? -44.614 4.696 63.801 1.00 96.38 307 SER A CA 1
ATOM 2465 C C . SER A 1 307 ? -45.622 3.641 64.276 1.00 96.38 307 SER A C 1
ATOM 2467 O O . SER A 1 307 ? -46.650 3.997 64.851 1.00 96.38 307 SER A O 1
ATOM 2469 N N . ILE A 1 308 ? -45.354 2.354 64.029 1.00 95.94 308 ILE A N 1
ATOM 2470 C CA . ILE A 1 308 ? -46.182 1.231 64.489 1.00 95.94 308 ILE A CA 1
ATOM 2471 C C . ILE A 1 308 ? -46.001 1.057 65.996 1.00 95.94 308 ILE A C 1
ATOM 2473 O O . ILE A 1 308 ? -46.992 1.019 66.720 1.00 95.94 308 ILE A O 1
ATOM 2477 N N . GLU A 1 309 ? -44.756 1.064 66.474 1.00 95.62 309 GLU A N 1
ATOM 2478 C CA . GLU A 1 309 ? -44.429 1.015 67.902 1.00 95.62 309 GLU A CA 1
ATOM 2479 C C . GLU A 1 309 ? -45.089 2.160 68.674 1.00 95.62 309 GLU A C 1
ATOM 2481 O O . GLU A 1 309 ? -45.674 1.928 69.725 1.00 95.62 309 GLU A O 1
ATOM 2486 N N . LYS A 1 310 ? -45.084 3.388 68.134 1.00 96.12 310 LYS A N 1
ATOM 2487 C CA . LYS A 1 310 ? -45.791 4.527 68.744 1.00 96.12 310 LYS A CA 1
ATOM 2488 C C . LYS A 1 310 ? -47.299 4.307 68.865 1.00 96.12 310 LYS A C 1
ATOM 2490 O O . LYS A 1 310 ? -47.872 4.719 69.868 1.00 96.12 310 LYS A O 1
ATOM 2495 N N . ARG A 1 311 ? -47.948 3.685 67.870 1.00 95.81 311 ARG A N 1
ATOM 2496 C CA . ARG A 1 311 ? -49.383 3.346 67.961 1.00 95.81 311 ARG A CA 1
ATOM 2497 C C . ARG A 1 311 ? -49.628 2.282 69.025 1.00 95.81 311 ARG A C 1
ATOM 2499 O O . ARG A 1 311 ? -50.481 2.483 69.875 1.00 95.81 311 ARG A O 1
ATOM 2506 N N . SER A 1 312 ? -48.831 1.214 69.028 1.00 96.44 312 SER A N 1
ATOM 2507 C CA . SER A 1 312 ? -48.931 0.158 70.042 1.00 96.44 312 SER A CA 1
ATOM 2508 C C . SER A 1 312 ? -48.673 0.690 71.458 1.00 96.44 312 SER A C 1
ATOM 2510 O O . SER A 1 312 ? -49.377 0.325 72.394 1.00 96.44 312 SER A O 1
ATOM 2512 N N . LEU A 1 313 ? -47.716 1.610 71.622 1.00 95.88 313 LEU A N 1
ATOM 2513 C CA . LEU A 1 313 ? -47.466 2.292 72.890 1.00 95.88 313 LEU A CA 1
ATOM 2514 C C . LEU A 1 313 ? -48.688 3.102 73.343 1.00 95.88 313 LEU A C 1
ATOM 2516 O O . LEU A 1 313 ? -49.026 3.054 74.522 1.00 95.88 313 LEU A O 1
ATOM 2520 N N . ALA A 1 314 ? -49.350 3.819 72.428 1.00 95.88 314 ALA A N 1
ATOM 2521 C CA . ALA A 1 314 ? -50.571 4.560 72.736 1.00 95.88 314 ALA A CA 1
ATOM 2522 C C . ALA A 1 314 ? -51.712 3.621 73.170 1.00 95.88 314 ALA A C 1
ATOM 2524 O O . ALA A 1 314 ? -52.330 3.866 74.199 1.00 95.88 314 ALA A O 1
ATOM 2525 N N . GLU A 1 315 ? -51.917 2.501 72.470 1.00 96.31 315 GLU A N 1
ATOM 2526 C CA . GLU A 1 315 ? -52.909 1.479 72.847 1.00 96.31 315 GLU A CA 1
ATOM 2527 C C . GLU A 1 315 ? -52.624 0.883 74.237 1.00 96.31 315 GLU A C 1
ATOM 2529 O O . GLU A 1 315 ? -53.517 0.775 75.076 1.00 96.31 315 GLU A O 1
ATOM 2534 N N . LEU A 1 316 ? -51.365 0.533 74.524 1.00 94.94 316 LEU A N 1
ATOM 2535 C CA . LEU A 1 316 ? -50.955 0.057 75.851 1.00 94.94 316 LEU A CA 1
ATOM 2536 C C . LEU A 1 316 ? -51.158 1.122 76.934 1.00 94.94 316 LEU A C 1
ATOM 2538 O O . LEU A 1 316 ? -51.469 0.792 78.080 1.00 94.94 316 LEU A O 1
ATOM 2542 N N . GLN A 1 317 ? -50.971 2.394 76.589 1.00 96.94 317 GLN A N 1
ATOM 2543 C CA . GLN A 1 317 ? -51.182 3.513 77.494 1.00 96.94 317 GLN A CA 1
ATOM 2544 C C . GLN A 1 317 ? -52.670 3.698 77.817 1.00 96.94 317 GLN A C 1
ATOM 2546 O O . GLN A 1 317 ? -52.988 3.890 78.992 1.00 96.94 317 GLN A O 1
ATOM 2551 N N . ASP A 1 318 ? -53.561 3.543 76.836 1.00 95.75 318 ASP A N 1
ATOM 2552 C CA . ASP A 1 318 ? -55.016 3.554 77.036 1.00 95.75 318 ASP A CA 1
ATOM 2553 C C . ASP A 1 318 ? -55.451 2.402 77.961 1.00 95.75 318 ASP A C 1
ATOM 2555 O O . ASP A 1 318 ? -56.086 2.636 78.993 1.00 95.75 318 ASP A O 1
ATOM 2559 N N . ILE A 1 319 ? -54.979 1.174 77.707 1.00 96.50 319 ILE A N 1
ATOM 2560 C CA . ILE A 1 319 ? -55.242 0.014 78.584 1.00 96.50 319 ILE A CA 1
ATOM 2561 C C . ILE A 1 319 ? -54.745 0.278 80.012 1.00 96.50 319 ILE A C 1
ATOM 2563 O O . ILE A 1 319 ? -55.426 -0.020 80.994 1.00 96.50 319 ILE A O 1
ATOM 2567 N N . LEU A 1 320 ? -53.550 0.856 80.164 1.00 94.88 320 LEU A N 1
ATOM 2568 C CA . LEU A 1 320 ? -53.007 1.201 81.475 1.00 94.88 320 LEU A CA 1
ATOM 2569 C C . LEU A 1 320 ? -53.880 2.245 82.190 1.00 94.88 320 LEU A C 1
ATOM 2571 O O . LEU A 1 320 ? -54.006 2.190 83.416 1.00 94.88 320 LEU A O 1
ATOM 2575 N N . THR A 1 321 ? -54.467 3.202 81.464 1.00 96.62 321 THR A N 1
ATOM 2576 C CA . THR A 1 321 ? -55.410 4.162 82.053 1.00 96.62 321 THR A CA 1
ATOM 2577 C C . THR A 1 321 ? -56.707 3.498 82.502 1.00 96.62 321 THR A C 1
ATOM 2579 O O . THR A 1 321 ? -57.140 3.767 83.625 1.00 96.62 321 THR A O 1
ATOM 2582 N N . ASP A 1 322 ? -57.251 2.566 81.718 1.00 96.38 322 ASP A N 1
ATOM 2583 C CA . ASP A 1 322 ? -58.448 1.798 82.076 1.00 96.38 322 ASP A CA 1
ATOM 2584 C C . ASP A 1 322 ? -58.213 0.945 83.327 1.00 96.38 322 ASP A C 1
ATOM 2586 O O . ASP A 1 322 ? -58.976 1.017 84.291 1.00 96.38 322 ASP A O 1
ATOM 2590 N N . VAL A 1 323 ? -57.095 0.214 83.383 1.00 95.56 323 VAL A N 1
ATOM 2591 C CA . VAL A 1 323 ? -56.716 -0.593 84.556 1.00 95.56 323 VAL A CA 1
ATOM 2592 C C . VAL A 1 323 ? -56.476 0.287 85.784 1.00 95.56 323 VAL A C 1
ATOM 2594 O O . VAL A 1 323 ? -56.837 -0.084 86.902 1.00 95.56 323 VAL A O 1
ATOM 2597 N N . LYS A 1 324 ? -55.875 1.474 85.620 1.00 95.44 324 LYS A N 1
ATOM 2598 C CA . LYS A 1 324 ? -55.727 2.438 86.724 1.00 95.44 324 LYS A CA 1
ATOM 2599 C C . LYS A 1 324 ? -57.085 2.914 87.236 1.00 95.44 324 LYS A C 1
ATOM 2601 O O . LYS A 1 324 ? -57.256 3.010 88.452 1.00 95.44 324 LYS A O 1
ATOM 2606 N N . TYR A 1 325 ? -58.029 3.191 86.339 1.00 95.81 325 TYR A N 1
ATOM 2607 C CA . TYR A 1 325 ? -59.390 3.572 86.704 1.00 95.81 325 TYR A CA 1
ATOM 2608 C C . TYR A 1 325 ? -60.110 2.434 87.439 1.00 95.81 325 TYR A C 1
ATOM 2610 O O . TYR A 1 325 ? -60.665 2.656 88.515 1.00 95.81 325 TYR A O 1
ATOM 2618 N N . GLU A 1 326 ? -60.029 1.205 86.925 1.00 94.75 326 GLU A N 1
ATOM 2619 C CA . GLU A 1 326 ? -60.603 0.021 87.566 1.00 94.75 326 GLU A CA 1
ATOM 2620 C C . GLU A 1 326 ? -59.993 -0.222 88.951 1.00 94.75 326 GLU A C 1
ATOM 2622 O O . GLU A 1 326 ? -60.724 -0.415 89.922 1.00 94.75 326 GLU A O 1
ATOM 2627 N N . LYS A 1 327 ? -58.663 -0.133 89.082 1.00 95.12 327 LYS A N 1
ATOM 2628 C CA . LYS A 1 327 ? -57.968 -0.243 90.371 1.00 95.12 327 LYS A CA 1
ATOM 2629 C C . LYS A 1 327 ? -58.472 0.793 91.371 1.00 95.12 327 LYS A C 1
ATOM 2631 O O . LYS A 1 327 ? -58.685 0.448 92.531 1.00 95.12 327 LYS A O 1
ATOM 2636 N N . GLU A 1 328 ? -58.650 2.045 90.956 1.00 95.31 328 GLU A N 1
ATOM 2637 C CA . GLU A 1 328 ? -59.160 3.097 91.838 1.00 95.31 328 GLU A CA 1
ATOM 2638 C C . GLU A 1 328 ? -60.624 2.837 92.226 1.00 95.31 328 GLU A C 1
ATOM 2640 O O . GLU A 1 328 ? -60.993 2.985 93.390 1.00 95.31 328 GLU A O 1
ATOM 2645 N N . LEU A 1 329 ? -61.449 2.348 91.296 1.00 94.44 329 LEU A N 1
ATOM 2646 C CA . LEU A 1 329 ? -62.835 1.956 91.561 1.00 94.44 329 LEU A CA 1
ATOM 2647 C C . LEU A 1 329 ? -62.924 0.773 92.543 1.00 94.44 329 LEU A C 1
ATOM 2649 O O . LEU A 1 329 ? -63.739 0.785 93.471 1.00 94.44 329 LEU A O 1
ATOM 2653 N N . LEU A 1 330 ? -62.074 -0.242 92.359 1.00 92.19 330 LEU A N 1
ATOM 2654 C CA . LEU A 1 330 ? -61.939 -1.394 93.251 1.00 92.19 330 LEU A CA 1
ATOM 2655 C C . LEU A 1 330 ? -61.432 -0.968 94.621 1.00 92.19 330 LEU A C 1
ATOM 2657 O O . LEU A 1 330 ? -61.975 -1.415 95.626 1.00 92.19 330 LEU A O 1
ATOM 2661 N N . LYS A 1 331 ? -60.450 -0.064 94.682 1.00 94.19 331 LYS A N 1
ATOM 2662 C CA . LYS A 1 331 ? -59.965 0.518 95.935 1.00 94.19 331 LYS A CA 1
ATOM 2663 C C . LYS A 1 331 ? -61.081 1.268 96.656 1.00 94.19 331 LYS A C 1
ATOM 2665 O O . LYS A 1 331 ? -61.304 1.005 97.827 1.00 94.19 331 LYS A O 1
ATOM 2670 N N . GLN A 1 332 ? -61.855 2.105 95.964 1.00 93.56 332 GLN A N 1
ATOM 2671 C CA . GLN A 1 332 ? -63.011 2.788 96.553 1.00 93.56 332 GLN A CA 1
ATOM 2672 C C . GLN A 1 332 ? -64.082 1.809 97.052 1.00 93.56 332 GLN A C 1
ATOM 2674 O O . GLN A 1 332 ? -64.653 2.019 98.122 1.00 93.56 332 GLN A O 1
ATOM 2679 N N . ARG A 1 333 ? -64.377 0.739 96.300 1.00 92.62 333 ARG A N 1
ATOM 2680 C CA . ARG A 1 333 ? -65.303 -0.322 96.733 1.00 92.62 333 ARG A CA 1
ATOM 2681 C C . ARG A 1 333 ? -64.771 -1.082 97.941 1.00 92.62 333 ARG A C 1
ATOM 2683 O O . ARG A 1 333 ? -65.527 -1.261 98.889 1.00 92.62 333 ARG A O 1
ATOM 2690 N N . ASN A 1 334 ? -63.502 -1.477 97.933 1.00 88.75 334 ASN A N 1
ATOM 2691 C CA . ASN A 1 334 ? -62.852 -2.117 99.070 1.00 88.75 334 ASN A CA 1
ATOM 2692 C C . ASN A 1 334 ? -62.830 -1.184 100.272 1.00 88.75 334 ASN A C 1
ATOM 2694 O O . ASN A 1 334 ? -63.234 -1.607 101.333 1.00 88.75 334 ASN A O 1
ATOM 2698 N N . ASP A 1 335 ? -62.494 0.094 100.133 1.00 90.44 335 ASP A N 1
ATOM 2699 C CA . ASP A 1 335 ? -62.550 1.052 101.238 1.00 90.44 335 ASP A CA 1
ATOM 2700 C C . ASP A 1 335 ? -63.975 1.196 101.792 1.00 90.44 335 ASP A C 1
ATOM 2702 O O . ASP A 1 335 ? -64.153 1.319 103.001 1.00 90.44 335 ASP A O 1
ATOM 2706 N N . ARG A 1 336 ? -65.012 1.153 100.941 1.00 88.31 336 ARG A N 1
ATOM 2707 C CA . ARG A 1 336 ? -66.418 1.111 101.385 1.00 88.31 336 ARG A CA 1
ATOM 2708 C C . ARG A 1 336 ? -66.749 -0.194 102.103 1.00 88.31 336 ARG A C 1
ATOM 2710 O O . ARG A 1 336 ? -67.395 -0.136 103.142 1.00 88.31 336 ARG A O 1
ATOM 2717 N N . LEU A 1 337 ? -66.314 -1.338 101.575 1.00 86.06 337 LEU A N 1
ATOM 2718 C CA . LEU A 1 337 ? -66.506 -2.651 102.189 1.00 86.06 337 LEU A CA 1
ATOM 2719 C C . LEU A 1 337 ? -65.757 -2.749 103.506 1.00 86.06 337 LEU A C 1
ATOM 2721 O O . LEU A 1 337 ? -66.371 -3.123 104.479 1.00 86.06 337 LEU A O 1
ATOM 2725 N N . THR A 1 338 ? -64.496 -2.345 103.586 1.00 81.81 338 THR A N 1
ATOM 2726 C CA . THR A 1 338 ? -63.706 -2.283 104.814 1.00 81.81 338 THR A CA 1
ATOM 2727 C C . THR A 1 338 ? -64.321 -1.302 105.796 1.00 81.81 338 THR A C 1
ATOM 2729 O O . THR A 1 338 ? -64.422 -1.636 106.959 1.00 81.81 338 THR A O 1
ATOM 2732 N N . LYS A 1 339 ? -64.825 -0.133 105.379 1.00 81.69 339 LYS A N 1
ATOM 2733 C CA . LYS A 1 339 ? -65.593 0.750 106.280 1.00 81.69 339 LYS A CA 1
ATOM 2734 C C . LYS A 1 339 ? -66.906 0.103 106.739 1.00 81.69 339 LYS A C 1
ATOM 2736 O O . LYS A 1 339 ? -67.297 0.296 107.883 1.00 81.69 339 LYS A O 1
ATOM 2741 N N . SER A 1 340 ? -67.573 -0.669 105.880 1.00 75.12 340 SER A N 1
ATOM 2742 C CA . SER A 1 340 ? -68.824 -1.380 106.184 1.00 75.12 340 SER A CA 1
ATOM 2743 C C . SER A 1 340 ? -68.612 -2.628 107.046 1.00 75.12 340 SER A C 1
ATOM 2745 O O . SER A 1 340 ? -69.433 -2.908 107.907 1.00 75.12 340 SER A O 1
ATOM 2747 N N . LEU A 1 341 ? -67.516 -3.353 106.838 1.00 66.94 341 LEU A N 1
ATOM 2748 C CA . LEU A 1 341 ? -67.073 -4.516 107.593 1.00 66.94 341 LEU A CA 1
ATOM 2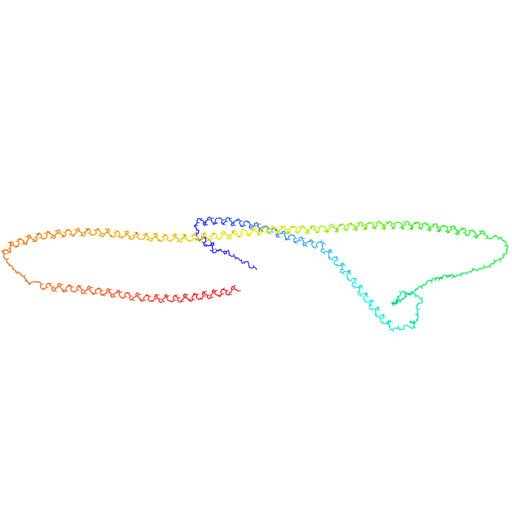749 C C . LEU A 1 341 ? -66.439 -4.069 108.894 1.00 66.94 341 LEU A C 1
ATOM 2751 O O . LEU A 1 341 ? -66.736 -4.663 109.895 1.00 66.94 341 LEU A O 1
ATOM 2755 N N . LEU A 1 342 ? -65.668 -2.987 108.960 1.00 62.06 342 LEU A N 1
ATOM 2756 C CA . LEU A 1 342 ? -65.237 -2.398 110.233 1.00 62.06 342 LEU A CA 1
ATOM 2757 C C . LEU A 1 342 ? -66.455 -1.935 111.049 1.00 62.06 342 LEU A C 1
ATOM 2759 O O . LEU A 1 342 ? -66.470 -2.060 112.268 1.00 62.06 342 LEU A O 1
ATOM 2763 N N . LYS A 1 343 ? -67.515 -1.473 110.371 1.00 59.31 343 LYS A N 1
ATOM 2764 C CA . LYS A 1 343 ? -68.817 -1.196 110.989 1.00 59.31 343 LYS A CA 1
ATOM 2765 C C . LYS A 1 343 ? -69.579 -2.470 111.388 1.00 59.31 343 LYS A C 1
ATOM 2767 O O . LYS A 1 343 ? -70.380 -2.388 112.308 1.00 59.31 343 LYS A O 1
ATOM 2772 N N . SER A 1 344 ? -69.332 -3.616 110.743 1.00 54.06 344 SER A N 1
ATOM 2773 C CA . SER A 1 344 ? -69.971 -4.903 111.067 1.00 54.06 344 SER A CA 1
ATOM 2774 C C . SER A 1 344 ? -69.116 -5.870 111.894 1.00 54.06 344 SER A C 1
ATOM 2776 O O . SER A 1 344 ? -69.686 -6.829 112.362 1.00 54.06 344 SER A O 1
ATOM 2778 N N . ILE A 1 345 ? -67.804 -5.650 112.044 1.00 46.28 345 ILE A N 1
ATOM 2779 C CA . ILE A 1 345 ? -66.778 -6.398 112.813 1.00 46.28 345 ILE A CA 1
ATOM 2780 C C . ILE A 1 345 ? -66.478 -5.664 114.129 1.00 46.28 345 ILE A C 1
ATOM 2782 O O . ILE A 1 345 ? -65.907 -6.235 115.054 1.00 46.28 345 ILE A O 1
ATOM 2786 N N . GLY A 1 346 ? -66.979 -4.430 114.279 1.00 45.94 346 GLY A N 1
ATOM 2787 C CA . GLY A 1 346 ? -67.361 -3.922 115.598 1.00 45.94 346 GLY A CA 1
ATOM 2788 C C . GLY A 1 346 ? -68.291 -4.886 116.355 1.00 45.94 346 GLY A C 1
ATOM 2789 O O . GLY A 1 346 ? -68.342 -4.807 117.576 1.00 45.94 346 GLY A O 1
ATOM 2790 N N . ASP A 1 347 ? -68.922 -5.835 115.649 1.00 40.31 347 ASP A N 1
ATOM 2791 C CA . ASP A 1 347 ? -69.605 -7.000 116.196 1.00 40.31 347 ASP A CA 1
ATOM 2792 C C . ASP A 1 347 ? -69.071 -8.293 115.543 1.00 40.31 347 ASP A C 1
ATOM 2794 O O . ASP A 1 347 ? -69.173 -8.493 114.344 1.00 40.31 347 ASP A O 1
ATOM 2798 N N . THR A 1 348 ? -68.571 -9.239 116.335 1.00 37.41 348 THR A N 1
ATOM 2799 C CA . THR A 1 348 ? -68.198 -10.621 115.945 1.00 37.41 348 THR A CA 1
ATOM 2800 C C . THR A 1 348 ? -66.826 -10.824 115.277 1.00 37.41 348 THR A C 1
ATOM 2802 O O . THR A 1 348 ? -66.475 -10.247 114.250 1.00 37.41 348 THR A O 1
ATOM 2805 N N . GLY A 1 349 ? -66.021 -11.677 115.919 1.00 32.44 349 GLY A N 1
ATOM 2806 C CA . GLY A 1 349 ? -64.653 -11.990 115.535 1.00 32.44 349 GLY A CA 1
ATOM 2807 C C . GLY A 1 349 ? -64.468 -13.348 114.858 1.00 32.44 349 GLY A C 1
ATOM 2808 O O . GLY A 1 349 ? -65.257 -14.262 115.050 1.00 32.44 349 GLY A O 1
ATOM 2809 N N . SER A 1 350 ? -63.318 -13.435 114.182 1.00 40.50 350 SER A N 1
ATOM 2810 C CA . SER A 1 350 ? -62.383 -14.565 114.088 1.00 40.50 350 SER A CA 1
ATOM 2811 C C . SER A 1 350 ? -62.798 -15.897 113.427 1.00 40.50 350 SER A C 1
ATOM 2813 O O . SER A 1 350 ? -63.906 -16.397 113.557 1.00 40.50 350 SER A O 1
ATOM 2815 N N . VAL A 1 351 ? -61.744 -16.541 112.902 1.00 42.62 351 VAL A N 1
ATOM 2816 C CA . VAL A 1 351 ? -61.524 -17.984 112.679 1.00 42.62 351 VAL A CA 1
ATOM 2817 C C . VAL A 1 351 ? -61.978 -18.554 111.322 1.00 42.62 351 VAL A C 1
ATOM 2819 O O . VAL A 1 351 ? -63.162 -18.691 111.040 1.00 42.62 351 VAL A O 1
ATOM 2822 N N . THR A 1 352 ? -61.026 -18.993 110.489 1.00 41.72 352 THR A N 1
ATOM 2823 C CA . THR A 1 352 ? -60.647 -20.421 110.331 1.00 41.72 352 THR A CA 1
ATOM 2824 C C . THR A 1 352 ? -59.658 -20.607 109.177 1.00 41.72 352 THR A C 1
ATOM 2826 O O . THR A 1 352 ? -59.989 -20.456 108.004 1.00 41.72 352 THR A O 1
ATOM 2829 N N . ASP A 1 353 ? -58.430 -20.945 109.572 1.00 48.41 353 ASP A N 1
ATOM 2830 C CA . ASP A 1 353 ? -57.479 -21.771 108.829 1.00 48.41 353 ASP A CA 1
ATOM 2831 C C . ASP A 1 353 ? -58.043 -23.198 108.613 1.00 48.41 353 ASP A C 1
ATOM 2833 O O . ASP A 1 353 ? -59.069 -23.555 109.189 1.00 48.41 353 ASP A O 1
ATOM 2837 N N . ASP A 1 354 ? -57.336 -24.005 107.810 1.00 43.97 354 ASP A N 1
ATOM 2838 C CA . ASP A 1 354 ? -57.440 -25.481 107.688 1.00 43.97 354 ASP A CA 1
ATOM 2839 C C . ASP A 1 354 ? -58.135 -26.100 106.455 1.00 43.97 354 ASP A C 1
ATOM 2841 O O . ASP A 1 354 ? -58.645 -27.220 106.513 1.00 43.97 354 ASP A O 1
ATOM 2845 N N . LYS A 1 355 ? -58.069 -25.462 105.274 1.00 49.94 355 LYS A N 1
ATOM 2846 C CA . LYS A 1 355 ? -58.324 -26.162 103.981 1.00 49.94 355 LYS A CA 1
ATOM 2847 C C . LYS A 1 355 ? -57.274 -25.947 102.877 1.00 49.94 355 LYS A C 1
ATOM 2849 O O . LYS A 1 355 ? -57.441 -26.453 101.769 1.00 49.94 355 LYS A O 1
ATOM 2854 N N . HIS A 1 356 ? -56.176 -25.240 103.154 1.00 51.88 356 HIS A N 1
ATOM 2855 C CA . HIS A 1 356 ? -55.220 -24.803 102.122 1.00 51.88 356 HIS A CA 1
ATOM 2856 C C . HIS A 1 356 ? -54.089 -25.794 101.780 1.00 51.88 356 HIS A C 1
ATOM 2858 O O . HIS A 1 356 ? -53.424 -25.618 100.761 1.00 51.88 356 HIS A O 1
ATOM 2864 N N . THR A 1 357 ? -53.873 -26.855 102.559 1.00 52.94 357 THR A N 1
ATOM 2865 C CA . THR A 1 357 ? -52.710 -27.750 102.391 1.00 52.94 357 THR A CA 1
ATOM 2866 C C . THR A 1 357 ? -52.861 -28.779 101.260 1.00 52.94 357 THR A C 1
ATOM 2868 O O . THR A 1 357 ? -51.928 -28.947 100.483 1.00 52.94 357 THR A O 1
ATOM 2871 N N . GLY A 1 358 ? -54.037 -29.388 101.060 1.00 53.59 358 GLY A N 1
ATOM 2872 C CA . GLY A 1 358 ? -54.236 -30.394 99.996 1.00 53.59 358 GLY A CA 1
ATOM 2873 C C . GLY A 1 358 ? -54.339 -29.821 98.572 1.00 53.59 358 GLY A C 1
ATOM 2874 O O . GLY A 1 358 ? -53.913 -30.449 97.606 1.00 53.59 358 GLY A O 1
ATOM 2875 N N . VAL A 1 359 ? -54.858 -28.596 98.433 1.00 57.94 359 VAL A N 1
ATOM 2876 C CA . VAL A 1 359 ? -54.921 -27.884 97.141 1.00 57.94 359 VAL A CA 1
ATOM 2877 C C . VAL A 1 359 ? -53.529 -27.393 96.722 1.00 57.94 359 VAL A C 1
ATOM 2879 O O . VAL A 1 359 ? -53.205 -27.391 95.537 1.00 57.94 359 VAL A O 1
ATOM 2882 N N . SER A 1 360 ? -52.680 -27.041 97.694 1.00 58.91 360 SER A N 1
ATOM 2883 C CA . SER A 1 360 ? -51.302 -26.603 97.451 1.00 58.91 360 SER A CA 1
ATOM 2884 C C . SER A 1 360 ? -50.444 -27.711 96.830 1.00 58.91 360 SER A C 1
ATOM 2886 O O . SER A 1 360 ? -49.747 -27.455 95.848 1.00 58.91 360 SER A O 1
ATOM 2888 N N . GLU A 1 361 ? -50.543 -28.949 97.329 1.00 57.59 361 GLU A N 1
A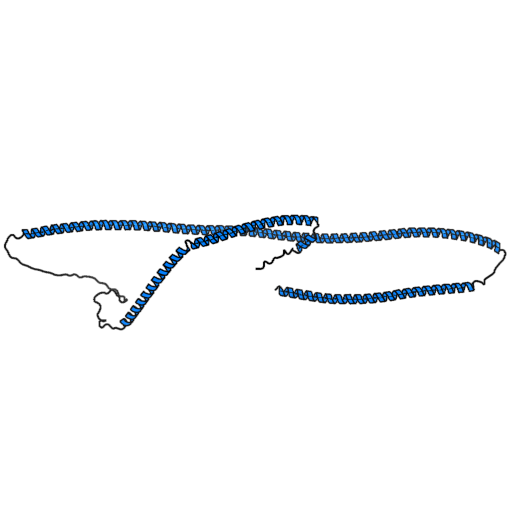TOM 2889 C CA . GLU A 1 361 ? -49.761 -30.103 96.848 1.00 57.59 361 GLU A CA 1
ATOM 2890 C C . GLU A 1 361 ? -50.169 -30.576 95.442 1.00 57.59 361 GLU A C 1
ATOM 2892 O O . GLU A 1 361 ? -49.306 -30.911 94.628 1.00 57.59 361 GLU A O 1
ATOM 2897 N N . TRP A 1 362 ? -51.464 -30.537 95.103 1.00 59.44 362 TRP A N 1
ATOM 2898 C CA . TRP A 1 362 ? -51.941 -30.870 93.753 1.00 59.44 362 TRP A CA 1
ATOM 2899 C C . TRP A 1 362 ? -51.502 -29.825 92.715 1.00 59.44 362 TRP A C 1
ATOM 2901 O O . TRP A 1 362 ? -50.975 -30.189 91.664 1.00 59.44 362 TRP A O 1
ATOM 2911 N N . ILE A 1 363 ? -51.606 -28.530 93.048 1.00 70.31 363 ILE A N 1
ATOM 2912 C CA . ILE A 1 363 ? -51.123 -27.435 92.188 1.00 70.31 363 ILE A CA 1
ATOM 2913 C C . ILE A 1 363 ? -49.597 -27.504 92.017 1.00 70.31 363 ILE A C 1
ATOM 2915 O O . ILE A 1 363 ? -49.093 -27.269 90.918 1.00 70.31 363 ILE A O 1
ATOM 2919 N N . THR A 1 364 ? -48.839 -27.858 93.065 1.00 72.62 364 THR A N 1
ATOM 2920 C CA . THR A 1 364 ? -47.378 -28.024 92.936 1.00 72.62 364 THR A CA 1
ATOM 2921 C C . THR A 1 364 ? -46.982 -29.255 92.126 1.00 72.62 364 THR A C 1
ATOM 2923 O O . THR A 1 364 ? -45.985 -29.186 91.408 1.00 72.62 364 THR A O 1
ATOM 2926 N N . SER A 1 365 ? -47.733 -30.357 92.203 1.00 74.69 365 SER A N 1
ATOM 2927 C CA . SER A 1 365 ? -47.474 -31.555 91.396 1.00 74.69 365 SER A CA 1
ATOM 2928 C C . SER A 1 365 ? -47.764 -31.322 89.912 1.00 74.69 365 SER A C 1
ATOM 2930 O O . SER A 1 365 ? -46.928 -31.664 89.082 1.00 74.69 365 SER A O 1
ATOM 2932 N N . ASP A 1 366 ? -48.896 -30.700 89.582 1.00 76.62 366 ASP A N 1
ATOM 2933 C CA . ASP A 1 366 ? -49.313 -30.451 88.195 1.00 76.62 366 ASP A CA 1
ATOM 2934 C C . ASP A 1 366 ? -48.411 -29.414 87.497 1.00 76.62 366 ASP A C 1
ATOM 2936 O O . ASP A 1 366 ? -47.965 -29.588 86.359 1.00 76.62 366 ASP A O 1
ATOM 2940 N N . MET A 1 367 ? -48.010 -28.371 88.235 1.00 79.62 367 MET A N 1
ATOM 2941 C CA . MET A 1 367 ? -46.983 -27.429 87.781 1.00 79.62 367 MET A CA 1
ATOM 2942 C C . MET A 1 367 ? -45.646 -28.135 87.533 1.00 79.62 367 MET A C 1
ATOM 2944 O O . MET A 1 367 ? -44.989 -27.863 86.528 1.00 79.62 367 MET A O 1
ATOM 2948 N N . ARG A 1 368 ? -45.233 -29.059 88.415 1.00 80.12 368 ARG A N 1
ATOM 2949 C CA . ARG A 1 368 ? -43.977 -29.809 88.262 1.00 80.12 368 ARG A CA 1
ATOM 2950 C C . ARG A 1 368 ? -43.995 -30.684 87.009 1.00 80.12 368 ARG A C 1
ATOM 2952 O O . ARG A 1 368 ? -43.042 -30.616 86.239 1.00 80.12 368 ARG A O 1
ATOM 2959 N N . THR A 1 369 ? -45.075 -31.425 86.762 1.00 81.81 369 THR A N 1
ATOM 2960 C CA . THR A 1 369 ? -45.214 -32.262 85.559 1.00 81.81 369 THR A CA 1
ATOM 2961 C C . THR A 1 369 ? -45.237 -31.432 84.278 1.00 81.81 369 THR A C 1
ATOM 2963 O O . THR A 1 369 ? -44.572 -31.788 83.308 1.00 81.81 369 THR A O 1
ATOM 2966 N N . HIS A 1 370 ? -45.915 -30.280 84.280 1.00 83.81 370 HIS A N 1
ATOM 2967 C CA . HIS A 1 370 ? -45.922 -29.368 83.134 1.00 83.81 370 HIS A CA 1
ATOM 2968 C C . HIS A 1 370 ? -44.523 -28.793 82.838 1.00 83.81 370 HIS A C 1
ATOM 2970 O O . HIS A 1 370 ? -44.100 -28.722 81.681 1.00 83.81 370 HIS A O 1
ATOM 2976 N N . TYR A 1 371 ? -43.764 -28.408 83.872 1.00 83.12 371 TYR A N 1
ATOM 2977 C CA . TYR A 1 371 ? -42.391 -27.933 83.686 1.00 83.12 371 TYR A CA 1
ATOM 2978 C C . TYR A 1 371 ? -41.438 -29.043 83.238 1.00 83.12 371 TYR A C 1
ATOM 2980 O O . TYR A 1 371 ? -40.594 -28.785 82.382 1.00 83.12 371 TYR A O 1
ATOM 2988 N N . GLU A 1 372 ? -41.578 -30.264 83.755 1.00 86.00 372 GLU A N 1
ATOM 2989 C CA . GLU A 1 372 ? -40.793 -31.421 83.307 1.00 86.00 372 GLU A CA 1
ATOM 2990 C C . GLU A 1 372 ? -41.066 -31.759 81.840 1.00 86.00 372 GLU A C 1
ATOM 2992 O O . GLU A 1 372 ? -40.120 -31.973 81.081 1.00 86.00 372 GLU A O 1
ATOM 2997 N N . GLN A 1 373 ? -42.330 -31.722 81.412 1.00 87.81 373 GLN A N 1
ATOM 2998 C CA . GLN A 1 373 ? -42.700 -31.944 80.017 1.00 87.81 373 GLN A CA 1
ATOM 2999 C C . GLN A 1 373 ? -42.084 -30.883 79.094 1.00 87.81 373 GLN A C 1
ATOM 3001 O O . GLN A 1 373 ? -41.418 -31.229 78.120 1.00 87.81 373 GLN A O 1
ATOM 3006 N N . LYS A 1 374 ? -42.206 -29.596 79.440 1.00 89.81 374 LYS A N 1
ATOM 3007 C CA . LYS A 1 374 ? -41.625 -28.494 78.655 1.00 89.81 374 LYS A CA 1
ATOM 3008 C C . LYS A 1 374 ? -40.091 -28.554 78.608 1.00 89.81 374 LYS A C 1
ATOM 3010 O O . LYS A 1 374 ? -39.468 -28.235 77.592 1.00 89.81 374 LYS A O 1
ATOM 3015 N N . LEU A 1 375 ? -39.459 -28.989 79.700 1.00 87.94 375 LEU A N 1
ATOM 3016 C CA . LEU A 1 375 ? -38.017 -29.232 79.743 1.00 87.94 375 LEU A CA 1
ATOM 3017 C C . LEU A 1 375 ? -37.616 -30.413 78.844 1.00 87.94 375 LEU A C 1
ATOM 3019 O O . LEU A 1 375 ? -36.540 -30.395 78.250 1.00 87.94 375 LEU A O 1
ATOM 3023 N N . ASN A 1 376 ? -38.461 -31.439 78.736 1.00 91.19 376 ASN A N 1
ATOM 3024 C CA . ASN A 1 376 ? -38.194 -32.590 77.883 1.00 91.19 376 ASN A CA 1
ATOM 3025 C C . ASN A 1 376 ? -38.400 -32.265 76.394 1.00 91.19 376 ASN A C 1
ATOM 3027 O O . ASN A 1 376 ? -37.552 -32.610 75.579 1.00 91.19 376 ASN A O 1
ATOM 3031 N N . GLU A 1 377 ? -39.446 -31.516 76.044 1.00 90.88 377 GLU A N 1
ATOM 3032 C CA . GLU A 1 377 ? -39.700 -31.041 74.674 1.00 90.88 377 GLU A CA 1
ATOM 3033 C C . GLU A 1 377 ? -38.543 -30.176 74.152 1.00 90.88 377 GLU A C 1
ATOM 3035 O O . GLU A 1 377 ? -37.997 -30.435 73.080 1.00 90.88 377 GLU A O 1
ATOM 3040 N N . THR A 1 378 ? -38.072 -29.218 74.956 1.00 89.88 378 THR A N 1
ATOM 3041 C CA . THR A 1 378 ? -36.900 -28.396 74.600 1.00 89.88 378 THR A CA 1
ATOM 3042 C C . THR A 1 378 ? -35.617 -29.227 74.478 1.00 89.88 378 THR A C 1
ATOM 3044 O O . THR A 1 378 ? -34.781 -28.968 73.607 1.00 89.88 378 THR A O 1
ATOM 3047 N N . ARG A 1 379 ? -35.446 -30.274 75.298 1.00 89.25 379 ARG A N 1
ATOM 3048 C CA . ARG A 1 379 ? -34.329 -31.227 75.159 1.00 89.25 379 ARG A CA 1
ATOM 3049 C C . ARG A 1 379 ? -34.412 -32.029 73.863 1.00 89.25 379 ARG A C 1
ATOM 3051 O O . ARG A 1 379 ? -33.396 -32.225 73.205 1.00 89.25 379 ARG A O 1
ATOM 3058 N N . GLU A 1 380 ? -35.598 -32.464 73.465 1.00 91.69 380 GLU A N 1
ATOM 3059 C CA . GLU A 1 380 ? -35.784 -33.167 72.198 1.00 91.69 380 GLU A CA 1
ATOM 3060 C C . GLU A 1 380 ? -35.534 -32.260 70.988 1.00 91.69 380 GLU A C 1
ATOM 3062 O O . GLU A 1 380 ? -34.857 -32.671 70.047 1.00 91.69 380 GLU A O 1
ATOM 3067 N N . GLU A 1 381 ? -36.016 -31.017 71.005 1.00 91.19 381 GLU A N 1
ATOM 3068 C CA . GLU A 1 381 ? -35.766 -30.034 69.941 1.00 91.19 381 GLU A CA 1
ATOM 3069 C C . GLU A 1 381 ? -34.277 -29.687 69.819 1.00 91.19 381 GLU A C 1
ATOM 3071 O O . GLU A 1 381 ? -33.712 -29.670 68.720 1.00 91.19 381 GLU A O 1
ATOM 3076 N N . THR A 1 382 ? -33.601 -29.480 70.951 1.00 90.00 382 THR A N 1
ATOM 3077 C CA . THR A 1 382 ? -32.147 -29.259 70.964 1.00 90.00 382 THR A CA 1
ATOM 3078 C C . THR A 1 382 ? -31.384 -30.486 70.463 1.00 90.00 382 THR A C 1
ATOM 3080 O O . THR A 1 382 ? -30.427 -30.344 69.706 1.00 90.00 382 THR A O 1
ATOM 3083 N N . GLN A 1 383 ? -31.835 -31.701 70.775 1.00 93.00 383 GLN A N 1
ATOM 3084 C CA . GLN A 1 383 ? -31.226 -32.914 70.233 1.00 93.00 383 GLN A CA 1
ATOM 3085 C C . GLN A 1 383 ? -31.443 -33.049 68.713 1.00 93.00 383 GLN A C 1
ATOM 3087 O O . GLN A 1 383 ? -30.499 -33.378 67.991 1.00 93.00 383 GLN A O 1
ATOM 3092 N N . ARG A 1 384 ? -32.643 -32.730 68.202 1.00 93.75 384 ARG A N 1
ATOM 3093 C CA . ARG A 1 384 ? -32.945 -32.739 66.756 1.00 93.75 384 ARG A CA 1
ATOM 3094 C C . ARG A 1 384 ? -32.059 -31.755 65.989 1.00 93.75 384 ARG A C 1
ATOM 3096 O O . ARG A 1 384 ? -31.443 -32.142 64.997 1.00 93.75 384 ARG A O 1
ATOM 3103 N N . THR A 1 385 ? -31.925 -30.525 66.485 1.00 92.81 385 THR A N 1
ATOM 3104 C CA . THR A 1 385 ? -31.064 -29.499 65.864 1.00 92.81 385 THR A CA 1
ATOM 3105 C C . THR A 1 385 ? -29.581 -29.886 65.889 1.00 92.81 385 THR A C 1
ATOM 3107 O O . THR A 1 385 ? -28.872 -29.676 64.904 1.00 92.81 385 THR A O 1
ATOM 3110 N N . ILE A 1 386 ? -29.099 -30.528 66.960 1.00 92.31 386 ILE A N 1
ATOM 3111 C CA . ILE A 1 386 ? -27.732 -31.073 67.023 1.00 92.31 386 ILE A CA 1
ATOM 3112 C C . ILE A 1 386 ? -27.510 -32.154 65.955 1.00 92.31 386 ILE A C 1
ATOM 3114 O O . ILE A 1 386 ? -26.460 -32.178 65.303 1.00 92.31 386 ILE A O 1
ATOM 3118 N N . ASP A 1 387 ? -28.472 -33.055 65.756 1.00 93.62 387 ASP A N 1
ATOM 3119 C CA . ASP A 1 387 ? -28.347 -34.119 64.760 1.00 93.62 387 ASP A CA 1
ATOM 3120 C C . ASP A 1 387 ? -28.459 -33.596 63.317 1.00 93.62 387 ASP A C 1
ATOM 3122 O O . ASP A 1 387 ? -27.765 -34.100 62.427 1.00 93.62 387 ASP A O 1
ATOM 3126 N N . GLU A 1 388 ? -29.239 -32.540 63.078 1.00 94.62 388 GLU A N 1
ATOM 3127 C CA . GLU A 1 388 ? -29.252 -31.800 61.809 1.00 94.62 388 GLU A CA 1
ATOM 3128 C C . GLU A 1 388 ? -27.909 -31.116 61.530 1.00 94.62 388 GLU A C 1
ATOM 3130 O O . GLU A 1 388 ? -27.318 -31.349 60.472 1.00 94.62 388 GLU A O 1
ATOM 3135 N N . LEU A 1 389 ? -27.345 -30.399 62.509 1.00 92.88 389 LEU A N 1
ATOM 3136 C CA . LEU A 1 389 ? -26.008 -29.800 62.405 1.00 92.88 389 LEU A CA 1
ATOM 3137 C C . LEU A 1 389 ? -24.924 -30.847 62.103 1.00 92.88 389 LEU A C 1
ATOM 3139 O O . LEU A 1 389 ? -24.002 -30.602 61.322 1.00 92.88 389 LEU A O 1
ATOM 3143 N N . ARG A 1 390 ? -25.024 -32.053 62.679 1.00 94.00 390 ARG A N 1
ATOM 3144 C CA . ARG A 1 390 ? -24.107 -33.165 62.367 1.00 94.00 390 ARG A CA 1
ATOM 3145 C C . ARG A 1 390 ? -24.241 -33.641 60.920 1.00 94.00 390 ARG A C 1
ATOM 3147 O O . ARG A 1 390 ? -23.222 -33.966 60.303 1.00 94.00 390 ARG A O 1
ATOM 3154 N N . LYS A 1 391 ? -25.460 -33.709 60.372 1.00 94.25 391 LYS A N 1
ATOM 3155 C CA . LYS A 1 391 ? -25.694 -34.070 58.961 1.00 94.25 391 LYS A CA 1
ATOM 3156 C C . LYS A 1 391 ? -25.136 -33.001 58.024 1.00 94.25 391 LYS A C 1
ATOM 3158 O O . LYS A 1 391 ? -24.413 -33.344 57.088 1.00 94.25 391 LYS A O 1
ATOM 3163 N N . GLU A 1 392 ? -25.396 -31.730 58.313 1.00 92.69 392 GLU A N 1
ATOM 3164 C CA . GLU A 1 392 ? -24.892 -30.601 57.529 1.00 92.69 392 GLU A CA 1
ATOM 3165 C C . GLU A 1 392 ? -23.358 -30.545 57.548 1.00 92.69 392 GLU A C 1
ATOM 3167 O O . GLU A 1 392 ? -22.726 -30.427 56.500 1.00 92.69 392 GLU A O 1
ATOM 3172 N N . LYS A 1 393 ? -22.729 -30.775 58.710 1.00 93.50 393 LYS A N 1
ATOM 3173 C CA . LYS A 1 393 ? -21.265 -30.859 58.823 1.00 93.50 393 LYS A CA 1
ATOM 3174 C C . LYS A 1 393 ? -20.669 -31.984 57.967 1.00 93.50 393 LYS A C 1
ATOM 3176 O O . LYS A 1 393 ? -19.628 -31.784 57.343 1.00 93.50 393 LYS A O 1
ATOM 3181 N N . LYS A 1 394 ? -21.316 -33.156 57.901 1.00 94.38 394 LYS A N 1
ATOM 3182 C CA . LYS A 1 394 ? -20.884 -34.262 57.021 1.00 94.38 394 LYS A CA 1
ATOM 3183 C C . LYS A 1 394 ? -21.013 -33.903 55.538 1.00 94.38 394 LYS A C 1
ATOM 3185 O O . LYS A 1 394 ? -20.133 -34.255 54.758 1.00 94.38 394 LYS A O 1
ATOM 3190 N N . LEU A 1 395 ? -22.091 -33.222 55.146 1.00 94.31 395 LEU A N 1
ATOM 3191 C CA . LEU A 1 395 ? -22.278 -32.736 53.774 1.00 94.31 395 LEU A CA 1
ATOM 3192 C C . LEU A 1 395 ? -21.227 -31.689 53.404 1.00 94.31 395 LEU A C 1
ATOM 3194 O O . LEU A 1 395 ? -20.631 -31.779 52.335 1.00 94.31 395 LEU A O 1
ATOM 3198 N N . ARG A 1 396 ? -20.946 -30.751 54.312 1.00 93.44 396 ARG A N 1
ATOM 3199 C CA . ARG A 1 396 ? -19.919 -29.727 54.121 1.00 93.44 396 ARG A CA 1
ATOM 3200 C C . ARG A 1 396 ? -18.532 -30.336 53.912 1.00 93.44 396 ARG A C 1
ATOM 3202 O O . ARG A 1 396 ? -17.844 -29.923 52.989 1.00 93.44 396 ARG A O 1
ATOM 3209 N N . LEU A 1 397 ? -18.152 -31.340 54.708 1.00 94.38 397 LEU A N 1
ATOM 3210 C CA . LEU A 1 397 ? -16.881 -32.055 54.526 1.00 94.38 397 LEU A CA 1
ATOM 3211 C C . LEU A 1 397 ? -16.786 -32.718 53.143 1.00 94.38 397 LEU A C 1
ATOM 3213 O O . LEU A 1 397 ? -15.773 -32.571 52.468 1.00 94.38 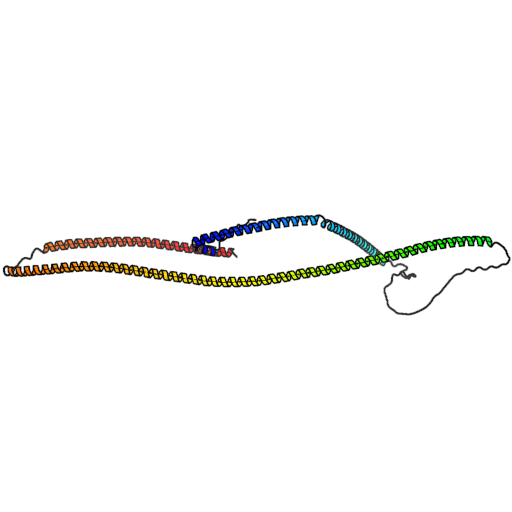397 LEU A O 1
ATOM 3217 N N . LYS A 1 398 ? -17.862 -33.368 52.674 1.00 95.44 398 LYS A N 1
ATOM 3218 C CA . LYS A 1 398 ? -17.903 -33.944 51.317 1.00 95.44 398 LYS A CA 1
ATOM 3219 C C . LYS A 1 398 ? -17.762 -32.881 50.224 1.00 95.44 398 LYS A C 1
ATOM 3221 O O . LYS A 1 398 ? -17.093 -33.120 49.224 1.00 95.44 398 LYS A O 1
ATOM 3226 N N . LEU A 1 399 ? -18.390 -31.717 50.399 1.00 92.69 399 LEU A N 1
ATOM 3227 C CA . LEU A 1 399 ? -18.282 -30.612 49.445 1.00 92.69 399 LEU A CA 1
ATOM 3228 C C . LEU A 1 399 ? -16.859 -30.026 49.427 1.00 92.69 399 LEU A C 1
ATOM 3230 O O . LEU A 1 399 ? -16.331 -29.722 48.361 1.00 92.69 399 LEU A O 1
ATOM 3234 N N . GLU A 1 400 ? -16.220 -29.898 50.594 1.00 93.19 400 GLU A N 1
ATOM 3235 C CA . GLU A 1 400 ? -14.826 -29.451 50.715 1.00 93.19 400 GLU A CA 1
ATOM 3236 C C . GLU A 1 400 ? -13.855 -30.428 50.029 1.00 93.19 400 GLU A C 1
ATOM 3238 O O . GLU A 1 400 ? -12.969 -29.980 49.298 1.00 93.19 400 GLU A O 1
ATOM 3243 N N . GLU A 1 401 ? -14.061 -31.743 50.171 1.00 94.19 401 GLU A N 1
ATOM 3244 C CA . GLU A 1 401 ? -13.297 -32.769 49.443 1.00 94.19 401 GLU A CA 1
ATOM 3245 C C . GLU A 1 401 ? -13.470 -32.649 47.918 1.00 94.19 401 GLU A C 1
ATOM 3247 O O . GLU A 1 401 ? -12.481 -32.674 47.184 1.00 94.19 401 GLU A O 1
ATOM 3252 N N . GLN A 1 402 ? -14.700 -32.444 47.429 1.00 94.31 402 GLN A N 1
ATOM 3253 C CA . GLN A 1 402 ? -14.966 -32.240 45.997 1.00 94.31 402 GLN A CA 1
ATOM 3254 C C . GLN A 1 402 ? -14.301 -30.969 45.451 1.00 94.31 402 GLN A C 1
ATOM 3256 O O . GLN A 1 402 ? -13.732 -30.982 44.360 1.00 94.31 402 GLN A O 1
ATOM 3261 N N . ILE A 1 403 ? -14.331 -29.868 46.209 1.00 92.50 403 ILE A N 1
ATOM 3262 C CA . ILE A 1 403 ? -13.660 -28.617 45.825 1.00 92.50 403 ILE A CA 1
ATOM 3263 C C . ILE A 1 403 ? -12.144 -28.820 45.731 1.00 92.50 403 ILE A C 1
ATOM 3265 O O . ILE A 1 403 ? -11.510 -28.246 44.845 1.00 92.50 403 ILE A O 1
ATOM 3269 N N . LEU A 1 404 ? -11.553 -29.611 46.631 1.00 94.06 404 LEU A N 1
ATOM 3270 C CA . LEU A 1 404 ? -10.122 -29.904 46.593 1.00 94.06 404 LEU A CA 1
ATOM 3271 C C . LEU A 1 404 ? -9.751 -30.729 45.352 1.00 94.06 404 LEU A C 1
ATOM 3273 O O . LEU A 1 404 ? -8.823 -30.353 44.642 1.00 94.06 404 LEU A O 1
ATOM 3277 N N . GLN A 1 405 ? -10.533 -31.763 45.027 1.00 94.44 405 GLN A N 1
ATOM 3278 C CA . GLN A 1 405 ? -10.338 -32.569 43.813 1.00 94.44 405 GLN A CA 1
ATOM 3279 C C . GLN A 1 405 ? -10.409 -31.716 42.537 1.00 94.44 405 GLN A C 1
ATOM 3281 O O . GLN A 1 405 ? -9.509 -31.774 41.701 1.00 94.44 405 GLN A O 1
ATOM 3286 N N . LEU A 1 406 ? -11.421 -30.849 42.420 1.00 91.81 406 LEU A N 1
ATOM 3287 C CA . LEU A 1 406 ? -11.559 -29.942 41.273 1.00 91.81 406 LEU A CA 1
ATOM 3288 C C . LEU A 1 406 ? -10.402 -28.938 41.169 1.00 91.81 406 LEU A C 1
ATOM 3290 O O . LEU A 1 406 ? -9.994 -28.567 40.067 1.00 91.81 406 LEU A O 1
ATOM 3294 N N . LYS A 1 407 ? -9.857 -28.482 42.305 1.00 93.69 407 LYS A N 1
ATOM 3295 C CA . LYS A 1 407 ? -8.668 -27.620 42.311 1.00 93.69 407 LYS A CA 1
ATOM 3296 C C . LYS A 1 407 ? -7.454 -28.361 41.765 1.00 93.69 407 LYS A C 1
ATOM 3298 O O . LYS A 1 407 ? -6.761 -27.797 40.918 1.00 93.69 407 LYS A O 1
ATOM 3303 N N . ASP A 1 408 ? -7.222 -29.597 42.194 1.00 93.44 408 ASP A N 1
ATOM 3304 C CA . ASP A 1 408 ? -6.097 -30.405 41.720 1.00 93.44 408 ASP A CA 1
ATOM 3305 C C . ASP A 1 408 ? -6.203 -30.672 40.209 1.00 93.44 408 ASP A C 1
ATOM 3307 O O . ASP A 1 408 ? -5.244 -30.418 39.473 1.00 93.44 408 ASP A O 1
ATOM 3311 N N . GLU A 1 409 ? -7.388 -31.041 39.712 1.00 93.25 409 GLU A N 1
ATOM 3312 C CA . GLU A 1 409 ? -7.663 -31.188 38.273 1.00 93.25 409 GLU A CA 1
ATOM 3313 C C . GLU A 1 409 ? -7.401 -29.891 37.496 1.00 93.25 409 GLU A C 1
ATOM 3315 O O . GLU A 1 409 ? -6.738 -29.900 36.454 1.00 93.25 409 GLU A O 1
ATOM 3320 N N . HIS A 1 410 ? -7.855 -28.751 38.022 1.00 91.31 410 HIS A N 1
ATOM 3321 C CA . HIS A 1 410 ? -7.613 -27.452 37.404 1.00 91.31 410 HIS A CA 1
ATOM 3322 C C . HIS A 1 410 ? -6.115 -27.112 37.355 1.00 91.31 410 HIS A C 1
ATOM 3324 O O . HIS A 1 410 ? -5.637 -26.571 36.354 1.00 91.31 410 HIS A O 1
ATOM 3330 N N . THR A 1 411 ? -5.337 -27.437 38.396 1.00 93.25 411 THR A N 1
ATOM 3331 C CA . THR A 1 411 ? -3.877 -27.243 38.351 1.00 93.25 411 THR A CA 1
ATOM 3332 C C . THR A 1 411 ? -3.203 -28.126 37.303 1.00 93.25 411 THR A C 1
ATOM 3334 O O . THR A 1 411 ? -2.277 -27.665 36.632 1.00 93.25 411 THR A O 1
ATOM 3337 N N . LEU A 1 412 ? -3.682 -29.360 37.114 1.00 92.62 412 LEU A N 1
ATOM 3338 C CA . LEU A 1 412 ? -3.173 -30.273 36.095 1.00 92.62 412 LEU A CA 1
ATOM 3339 C C . LEU A 1 412 ? -3.470 -29.742 34.686 1.00 92.62 412 LEU A C 1
ATOM 3341 O O . LEU A 1 412 ? -2.564 -29.649 33.859 1.00 92.62 412 LEU A O 1
ATOM 3345 N N . LEU A 1 413 ? -4.712 -29.314 34.435 1.00 89.69 413 LEU A N 1
ATOM 3346 C CA . LEU A 1 413 ? -5.119 -28.706 33.165 1.00 89.69 413 LEU A CA 1
ATOM 3347 C C . LEU A 1 413 ? -4.317 -27.440 32.859 1.00 89.69 413 LEU A C 1
ATOM 3349 O O . LEU A 1 413 ? -3.879 -27.250 31.726 1.00 89.69 413 LEU A O 1
ATOM 3353 N N . LYS A 1 414 ? -4.062 -26.603 33.870 1.00 92.38 414 LYS A N 1
ATOM 3354 C CA . LYS A 1 414 ? -3.240 -25.399 33.714 1.00 92.38 414 LYS A CA 1
ATOM 3355 C C . LYS A 1 414 ? -1.818 -25.737 33.254 1.00 92.38 414 LYS A C 1
ATOM 3357 O O . LYS A 1 414 ? -1.332 -25.097 32.327 1.00 92.38 414 LYS A O 1
ATOM 3362 N N . LYS A 1 415 ? -1.192 -26.773 33.829 1.00 89.88 415 LYS A N 1
ATOM 3363 C CA . LYS A 1 415 ? 0.131 -27.262 33.392 1.00 89.88 415 LYS A CA 1
ATOM 3364 C C . LYS A 1 415 ? 0.108 -27.808 31.963 1.00 89.88 415 LYS A C 1
ATOM 3366 O O . LYS A 1 415 ? 1.039 -27.567 31.206 1.00 89.88 415 LYS A O 1
ATOM 3371 N N . VAL A 1 416 ? -0.950 -28.523 31.569 1.00 91.31 416 VAL A N 1
ATOM 3372 C CA . VAL A 1 416 ? -1.095 -29.024 30.189 1.00 91.31 416 VAL A CA 1
ATOM 3373 C C . VAL A 1 416 ? -1.207 -27.869 29.195 1.00 91.31 416 VAL A C 1
ATOM 3375 O O . VAL A 1 416 ? -0.548 -27.896 28.160 1.00 91.31 416 VAL A O 1
ATOM 3378 N N . ILE A 1 417 ? -1.994 -26.839 29.512 1.00 89.19 417 ILE A N 1
ATOM 3379 C CA . ILE A 1 417 ? -2.127 -25.644 28.667 1.00 89.19 417 ILE A CA 1
ATOM 3380 C C . ILE A 1 417 ? -0.788 -24.910 28.546 1.00 89.19 417 ILE A C 1
ATOM 3382 O O . ILE A 1 417 ? -0.422 -24.506 27.448 1.00 89.19 417 ILE A O 1
ATOM 3386 N N . GLU A 1 418 ? -0.046 -24.769 29.645 1.00 88.38 418 GLU A N 1
ATOM 3387 C CA . GLU A 1 418 ? 1.278 -24.139 29.652 1.00 88.38 418 GLU A CA 1
ATOM 3388 C C . GLU A 1 418 ? 2.284 -24.926 28.795 1.00 88.38 418 GLU A C 1
ATOM 3390 O O . GLU A 1 418 ? 2.960 -24.341 27.953 1.00 88.38 418 GLU A O 1
ATOM 3395 N N . ASN A 1 419 ? 2.290 -26.259 28.891 1.00 86.69 419 ASN A N 1
ATOM 3396 C CA . ASN A 1 419 ? 3.121 -27.116 28.040 1.00 86.69 419 ASN A CA 1
ATOM 3397 C C . ASN A 1 419 ? 2.739 -27.026 26.552 1.00 86.69 419 ASN A C 1
ATOM 3399 O O . ASN A 1 419 ? 3.616 -26.981 25.691 1.00 86.69 419 ASN A O 1
ATOM 3403 N N . LEU A 1 420 ? 1.441 -26.984 26.229 1.00 84.44 420 LEU A N 1
ATOM 3404 C CA . LEU A 1 420 ? 0.972 -26.798 24.850 1.00 84.44 420 LEU A CA 1
ATOM 3405 C C . LEU A 1 420 ? 1.331 -25.411 24.307 1.00 84.44 420 LEU A C 1
ATOM 3407 O O . LEU A 1 420 ? 1.615 -25.275 23.119 1.00 84.44 420 LEU A O 1
ATOM 3411 N N . HIS A 1 421 ? 1.327 -24.390 25.166 1.00 81.25 421 HIS A N 1
ATOM 3412 C CA . HIS A 1 421 ? 1.736 -23.041 24.799 1.00 81.25 421 HIS A CA 1
ATOM 3413 C C . HIS A 1 421 ? 3.228 -22.989 24.459 1.00 81.25 421 HIS A C 1
ATOM 3415 O O . HIS A 1 421 ? 3.566 -22.516 23.378 1.00 81.25 421 HIS A O 1
ATOM 3421 N N . ILE A 1 422 ? 4.084 -23.574 25.306 1.00 82.56 422 ILE A N 1
ATOM 3422 C CA . ILE A 1 422 ? 5.530 -23.690 25.057 1.00 82.56 422 ILE A CA 1
ATOM 3423 C C . ILE A 1 422 ? 5.792 -24.442 23.745 1.00 82.56 422 ILE A C 1
ATOM 3425 O O . ILE A 1 422 ? 6.527 -23.957 22.891 1.00 82.56 422 ILE A O 1
ATOM 3429 N N . HIS A 1 423 ? 5.125 -25.578 23.519 1.00 75.62 423 HIS A N 1
ATOM 3430 C CA . HIS A 1 423 ? 5.314 -26.352 22.290 1.00 75.62 423 HIS A CA 1
ATOM 3431 C C . HIS A 1 423 ? 4.825 -25.614 21.029 1.00 75.62 423 HIS A C 1
ATOM 3433 O O . HIS A 1 423 ? 5.409 -25.741 19.954 1.00 75.62 423 HIS A O 1
ATOM 3439 N N . SER A 1 424 ? 3.764 -24.808 21.146 1.00 71.06 424 SER A N 1
ATOM 3440 C CA . SER A 1 424 ? 3.299 -23.949 20.053 1.00 71.06 424 SER A CA 1
ATOM 3441 C C . SER A 1 424 ? 4.268 -22.805 19.745 1.00 71.06 424 SER A C 1
ATOM 3443 O O . SER A 1 424 ? 4.305 -22.360 18.599 1.00 71.06 424 SER A O 1
ATOM 3445 N N . GLU A 1 425 ? 5.007 -22.302 20.736 1.00 74.00 425 GLU A N 1
ATOM 3446 C CA . GLU A 1 425 ? 6.045 -21.286 20.532 1.00 74.00 425 GLU A CA 1
ATOM 3447 C C . GLU A 1 425 ? 7.304 -21.895 19.901 1.00 74.00 425 GLU A C 1
ATOM 3449 O O . GLU A 1 425 ? 7.861 -21.305 18.977 1.00 74.00 425 GLU A O 1
ATOM 3454 N N . GLU A 1 426 ? 7.694 -23.107 20.307 1.00 72.56 426 GLU A N 1
ATOM 3455 C CA . GLU A 1 426 ? 8.812 -23.853 19.709 1.00 72.56 426 GLU A CA 1
ATOM 3456 C C . GLU A 1 426 ? 8.579 -24.200 18.230 1.00 72.56 426 GLU A C 1
ATOM 3458 O O . GLU A 1 426 ? 9.516 -24.159 17.443 1.00 72.56 426 GLU A O 1
ATOM 3463 N N . LEU A 1 427 ? 7.338 -24.502 17.828 1.00 66.38 427 LEU A N 1
ATOM 3464 C CA . LEU A 1 427 ? 6.972 -24.774 16.428 1.00 66.38 427 LEU A CA 1
ATOM 3465 C C . LEU A 1 427 ? 6.852 -23.508 15.557 1.00 66.38 427 LEU A C 1
ATOM 3467 O O . LEU A 1 427 ? 6.682 -23.621 14.342 1.00 66.38 427 LEU A O 1
ATOM 3471 N N . SER A 1 428 ? 6.877 -22.315 16.161 1.00 58.34 428 SER A N 1
ATOM 3472 C CA . SER A 1 428 ? 6.754 -21.031 15.459 1.00 58.34 428 SER A CA 1
ATOM 3473 C C . SER A 1 428 ? 8.101 -20.334 15.200 1.00 58.34 428 SER A C 1
ATOM 3475 O O . SER A 1 428 ? 8.101 -19.292 14.535 1.00 58.34 428 SER A O 1
ATOM 3477 N N . CYS A 1 429 ? 9.210 -20.883 15.704 1.00 48.56 429 CYS A N 1
ATOM 3478 C CA . CYS A 1 429 ? 10.592 -20.493 15.395 1.00 48.56 429 CYS A CA 1
ATOM 3479 C C . CYS A 1 429 ? 11.201 -21.485 14.398 1.00 48.56 429 CYS A C 1
ATOM 3481 O O . CYS A 1 429 ? 12.005 -21.028 13.552 1.00 48.56 429 CYS A O 1
#

pLDDT: mean 82.57, std 19.79, range [30.38, 98.5]

Foldseek 3Di:
DDDPPPDPDDPPVNVVVLVPDDPVVNVVVVVVVVVVVVVVVVVVVVVVVVVVVVVVVVVVVVVVVVVVCVPPDVVVVVVVVVVVVVVVVVVVVVVVVVVVVVVVVVVVVVVVVPDPDPCPVPDDPDCPVPDDDDDDDDDDDDDDDDDDDDDDDDDDDDDDDDDPPPVVVVVVVVVVVVVVVVVVVVVVVVVVVVVVVVVVVVVVVVVVVVVVVVVVVVVVVVVVVVVVVVVVVVVVVVVVVVVVVVVVVVVVVVVVVVVVVVVVVVVVVVVVVVVVVVVVVVVVVVVVVVVVVVVVVVVVVVVVVVVVVVVVVVVVVVVVVVVVVVVVVVVVVVVVVCVVVVVVVVDDDDDDDDDPPVVVVVVVVVVVVVVVVVVVVVVVVVVVVVVVVVVVVVVVVVVVVVVVVVVVVVVVVVVVVVVVVVVVVVVVD

Radius of gyration: 76.25 Å; chains: 1; bounding box: 156×49×233 Å

InterPro domains:
  IPR031139 RPGRIP1 family [PTHR14240] (14-422)

Secondary structure (DSSP, 8-state):
-----------HHHHHHHTTS-HHHHHHHHHHHHHHHHHHHHHHHHHHHHHHHHHHHHHHHHHHHHHHIIIIIHHHHHHHHHHHHHHHHHHHHHHHHHHHHHHHHHHHHHHHTT---TTTTS--SS--S-PPP-------------------------------HHHHHHHHHHHHHHHHHHHHHHHHHHHHHHHHHHHHHHHHHHHHHHHHHHHHHHHHHHHHHHHHHHHHHHHHHHHHHHHHHHHHHHHHHHHHHHHHHHHHHHHHHHHHHHHHHHHHHHHHHHHHHHHHHHHHHHHHHHHHHHHHHHHHHHHHHHHHHHHHHHHHHHHHHHHHHHHHHHHHHSS-------SSHHHHHHHHHHHHHHHHHHHHHHHHHHHHHHHHHHHHHHHHHHHHHHHHHHHHHHHHHHHHHHHHHHHHHHTT-

Organism: Amphimedon queenslandica (NCBI:txid400682)